Protein AF-0000000068954351 (afdb_homodimer)

InterPro domains:
  IPR000627 Intradiol ring-cleavage dioxygenase, C-terminal [PF00775] (108-274)
  IPR015889 Intradiol ring-cleavage dioxygenase, core [G3DSA:2.60.130.10] (5-279)
  IPR015889 Intradiol ring-cleavage dioxygenase, core [SSF49482] (16-277)
  IPR050770 Intradiol Ring-Cleavage Dioxygenase [PTHR33711] (19-277)

Nearest PDB structures (foldseek):
  2xsu-assembly1_A-2  TM=8.549E-01  e=2.441E-24  Acinetobacter radioresistens
  5umh-assembly1_A  TM=8.382E-01  e=7.250E-25  Burkholderia multivorans ATCC 17616
  5td3-assembly1_B  TM=8.380E-01  e=1.109E-24  Burkholderia vietnamiensis G4
  1s9a-assembly1_B  TM=8.759E-01  e=1.815E-22  Rhodococcus opacus
  3hkp-assembly1_A-2  TM=8.700E-01  e=5.751E-22  Rhodococcus opacus

Organism: Cupriavidus necator (strain ATCC 17699 / DSM 428 / KCTC 22496 / NCIMB 10442 / H16 / Stanier 337) (NCBI:txid381666)

Structure (mmCIF, N/CA/C/O backbone):
data_AF-0000000068954351-model_v1
#
loop_
_entity.id
_entity.type
_entity.pdbx_description
1 polymer 'Protocatechuate 3,4-dioxygenase'
#
loop_
_atom_site.group_PDB
_atom_site.id
_atom_site.type_symbol
_atom_site.label_atom_id
_atom_site.label_alt_id
_atom_site.label_comp_id
_atom_site.label_asym_id
_atom_site.label_entity_id
_atom_site.label_seq_id
_atom_site.pdbx_PDB_ins_code
_atom_site.Cartn_x
_atom_site.Cartn_y
_atom_site.Cartn_z
_atom_site.occupancy
_atom_site.B_iso_or_equiv
_atom_site.auth_seq_id
_atom_site.auth_comp_id
_atom_site.auth_asym_id
_atom_site.auth_atom_id
_atom_site.pdbx_PDB_model_num
ATOM 1 N N . MET A 1 1 ? 2.174 -5.664 19.922 1 33.12 1 MET A N 1
ATOM 2 C CA . MET A 1 1 ? 1.762 -5.09 21.203 1 33.12 1 MET A CA 1
ATOM 3 C C . MET A 1 1 ? 1.494 -3.596 21.078 1 33.12 1 MET A C 1
ATOM 5 O O . MET A 1 1 ? 2.305 -2.865 20.5 1 33.12 1 MET A O 1
ATOM 9 N N . ASN A 1 2 ? 0.217 -3.242 20.844 1 42.12 2 ASN A N 1
ATOM 10 C CA . ASN A 1 2 ? -0.211 -1.849 20.891 1 42.12 2 ASN A CA 1
ATOM 11 C C . ASN A 1 2 ? 0.504 -1.079 22 1 42.12 2 ASN A C 1
ATOM 13 O O . ASN A 1 2 ? 0.655 -1.583 23.109 1 42.12 2 ASN A O 1
ATOM 17 N N . ASN A 1 3 ? 1.455 -0.336 21.719 1 51.03 3 ASN A N 1
ATOM 18 C CA . ASN A 1 3 ? 2.037 0.553 22.719 1 51.03 3 ASN A CA 1
ATOM 19 C C . ASN A 1 3 ? 0.972 1.407 23.406 1 51.03 3 ASN A C 1
ATOM 21 O O . ASN A 1 3 ? 0.29 2.195 22.75 1 51.03 3 ASN A O 1
ATOM 25 N N . PRO A 1 4 ? 0.429 1.047 24.578 1 56.12 4 PRO A N 1
ATOM 26 C CA . PRO A 1 4 ? -0.583 1.798 25.328 1 56.12 4 PRO A CA 1
ATOM 27 C C . PRO A 1 4 ? -0.455 3.309 25.141 1 56.12 4 PRO A C 1
ATOM 29 O O . PRO A 1 4 ? -1.422 4.043 25.344 1 56.12 4 PRO A O 1
ATOM 32 N N . ASP A 1 5 ? 0.641 3.754 24.484 1 73.38 5 ASP A N 1
ATOM 33 C CA . ASP A 1 5 ? 0.922 5.184 24.438 1 73.38 5 ASP A CA 1
ATOM 34 C C . ASP A 1 5 ? 0.693 5.746 23.031 1 73.38 5 ASP A C 1
ATOM 36 O O . ASP A 1 5 ? 1.05 6.895 22.75 1 73.38 5 ASP A O 1
ATOM 40 N N . ASN A 1 6 ? -0.105 4.895 22.219 1 90.75 6 ASN A N 1
ATOM 41 C CA . ASN A 1 6 ? -0.34 5.43 20.891 1 90.75 6 ASN A CA 1
ATOM 42 C C . ASN A 1 6 ? -1.687 6.141 20.797 1 90.75 6 ASN A C 1
ATOM 44 O O . ASN A 1 6 ? -2.666 5.566 20.312 1 90.75 6 ASN A O 1
ATOM 48 N N . TYR A 1 7 ? -1.721 7.375 21.156 1 91.5 7 TYR A N 1
ATOM 49 C CA . TYR A 1 7 ? -2.916 8.211 21.219 1 91.5 7 TYR A CA 1
ATOM 50 C C . TYR A 1 7 ? -3.561 8.359 19.859 1 91.5 7 TYR A C 1
ATOM 52 O O . TYR A 1 7 ? -4.789 8.344 19.734 1 91.5 7 TYR A O 1
ATOM 60 N N . THR A 1 8 ? -2.791 8.422 18.875 1 95.38 8 THR A N 1
ATOM 61 C CA . THR A 1 8 ? -3.314 8.625 17.531 1 95.38 8 THR A CA 1
ATOM 62 C C . THR A 1 8 ? -4.07 7.395 17.047 1 95.38 8 THR A C 1
ATOM 64 O O . THR A 1 8 ? -5.102 7.512 16.375 1 95.38 8 THR A O 1
ATOM 67 N N . LEU A 1 9 ? -3.568 6.215 17.328 1 96.94 9 LEU A N 1
ATOM 68 C CA . LEU A 1 9 ? -4.27 4.988 16.969 1 96.94 9 LEU A CA 1
ATOM 69 C C . LEU A 1 9 ? -5.633 4.922 17.656 1 96.94 9 LEU A C 1
ATOM 71 O O . LEU A 1 9 ? -6.625 4.555 17.016 1 96.94 9 LEU A O 1
ATOM 75 N N . GLN A 1 10 ? -5.672 5.27 18.969 1 95.88 10 GLN A N 1
ATOM 76 C CA . GLN A 1 10 ? -6.945 5.281 19.672 1 95.88 10 GLN A CA 1
ATOM 77 C C . GLN A 1 10 ? -7.926 6.258 19.031 1 95.88 10 GLN A C 1
ATOM 79 O O . GLN A 1 10 ? -9.109 5.945 18.891 1 95.88 10 GLN A O 1
ATOM 84 N N . ARG A 1 11 ? -7.453 7.41 18.656 1 95.75 11 ARG A N 1
ATOM 85 C CA . ARG A 1 11 ? -8.312 8.383 17.984 1 95.75 11 ARG A CA 1
ATOM 86 C C . ARG A 1 11 ? -8.828 7.844 16.656 1 95.75 11 ARG A C 1
ATOM 88 O O . ARG A 1 11 ? -9.969 8.109 16.281 1 95.75 11 ARG A O 1
ATOM 95 N N . ALA A 1 12 ? -7.977 7.148 15.945 1 97.06 12 ALA A N 1
ATOM 96 C CA . ALA A 1 12 ? -8.391 6.559 14.68 1 97.06 12 ALA A CA 1
ATOM 97 C C . ALA A 1 12 ? -9.5 5.527 14.891 1 97.06 12 ALA A C 1
ATOM 99 O O . ALA A 1 12 ? -10.445 5.453 14.102 1 97.06 12 ALA A O 1
ATOM 100 N N . PHE A 1 13 ? -9.398 4.727 15.953 1 97.31 13 PHE A N 1
ATOM 101 C CA . PHE A 1 13 ? -10.461 3.783 16.297 1 97.31 13 PHE A CA 1
ATOM 102 C C . PHE A 1 13 ? -11.758 4.516 16.609 1 97.31 13 PHE A C 1
ATOM 104 O O . PHE A 1 13 ? -12.812 4.16 16.078 1 97.31 13 PHE A O 1
ATOM 111 N N . ASP A 1 14 ? -11.609 5.512 17.391 1 96.06 14 ASP A N 1
ATOM 112 C CA . ASP A 1 14 ? -12.781 6.227 17.891 1 96.06 14 ASP A CA 1
ATOM 113 C C . ASP A 1 14 ? -13.469 7.004 16.766 1 96.06 14 ASP A C 1
ATOM 115 O O . ASP A 1 14 ? -14.656 7.309 16.859 1 96.06 14 ASP A O 1
ATOM 119 N N . ALA A 1 15 ? -12.75 7.34 15.766 1 97 15 ALA A N 1
ATOM 120 C CA . ALA A 1 15 ? -13.281 8.133 14.664 1 97 15 ALA A CA 1
ATOM 121 C C . ALA A 1 15 ? -14.258 7.32 13.82 1 97 15 ALA A C 1
ATOM 123 O O . ALA A 1 15 ? -15.008 7.879 13.023 1 97 15 ALA A O 1
ATOM 124 N N . MET A 1 16 ? -14.188 6.023 13.844 1 97.5 16 MET A N 1
ATOM 125 C CA . MET A 1 16 ? -15.125 5.176 13.109 1 97.5 16 MET A CA 1
ATOM 126 C C . MET A 1 16 ? -16.438 5.027 13.875 1 97.5 16 MET A C 1
ATOM 128 O O . MET A 1 16 ? -16.484 4.355 14.906 1 97.5 16 MET A O 1
ATOM 132 N N . CYS A 1 17 ? -17.438 5.621 13.359 1 95.88 17 CYS A N 1
ATOM 133 C CA . CYS A 1 17 ? -18.734 5.641 14.008 1 95.88 17 CYS A CA 1
ATOM 134 C C . CYS A 1 17 ? -19.656 4.562 13.438 1 95.88 17 CYS A C 1
ATOM 136 O O . CYS A 1 17 ? -20.109 4.664 12.297 1 95.88 17 CYS A O 1
ATOM 138 N N . SER A 1 18 ? -20.031 3.645 14.219 1 92.5 18 SER A N 1
ATOM 139 C CA . SER A 1 18 ? -20.797 2.488 13.766 1 92.5 18 SER A CA 1
ATOM 140 C C . SER A 1 18 ? -22.219 2.883 13.375 1 92.5 18 SER A C 1
ATOM 142 O O . SER A 1 18 ? -22.859 2.213 12.555 1 92.5 18 SER A O 1
ATOM 144 N N . ASP A 1 19 ? -22.719 4.023 13.883 1 93.06 19 ASP A N 1
ATOM 145 C CA . ASP A 1 19 ? -24.109 4.422 13.641 1 93.06 19 ASP A CA 1
ATOM 146 C C . ASP A 1 19 ? -24.203 5.418 12.492 1 93.06 19 ASP A C 1
ATOM 148 O O . ASP A 1 19 ? -25.297 5.859 12.133 1 93.06 19 ASP A O 1
ATOM 152 N N . ALA A 1 20 ? -23.109 5.711 11.883 1 94.12 20 ALA A N 1
ATOM 153 C CA . ALA A 1 20 ? -23.125 6.641 10.758 1 94.12 20 ALA A CA 1
ATOM 154 C C . ALA A 1 20 ? -23.812 6.016 9.547 1 94.12 20 ALA A C 1
ATOM 156 O O . ALA A 1 20 ? -23.688 4.812 9.305 1 94.12 20 ALA A O 1
ATOM 157 N N . PRO A 1 21 ? -24.562 6.848 8.781 1 93.81 21 PRO A N 1
ATOM 158 C CA . PRO A 1 21 ? -25.172 6.305 7.562 1 93.81 21 PRO A CA 1
ATOM 159 C C . PRO A 1 21 ? -24.141 5.703 6.609 1 93.81 21 PRO A C 1
ATOM 161 O O . PRO A 1 21 ? -23.141 6.344 6.293 1 93.81 21 PRO A O 1
ATOM 164 N N . GLY A 1 22 ? -24.391 4.477 6.246 1 93.81 22 GLY A N 1
ATOM 165 C CA . GLY A 1 22 ? -23.516 3.822 5.281 1 93.81 22 GLY A CA 1
ATOM 166 C C . GLY A 1 22 ? -22.406 3.031 5.93 1 93.81 22 GLY A C 1
ATOM 167 O O . GLY A 1 22 ? -21.641 2.348 5.246 1 93.81 22 GLY A O 1
ATOM 168 N N . ALA A 1 23 ? -22.328 3.131 7.234 1 96.56 23 ALA A N 1
ATOM 169 C CA . ALA A 1 23 ? -21.266 2.426 7.953 1 96.56 23 ALA A CA 1
ATOM 170 C C . ALA A 1 23 ? -21.391 0.916 7.77 1 96.56 23 ALA A C 1
ATOM 172 O O . ALA A 1 23 ? -22.5 0.375 7.754 1 96.56 23 ALA A O 1
ATOM 173 N N . ASP A 1 24 ? -20.312 0.29 7.578 1 97.62 24 ASP A N 1
ATOM 174 C CA . ASP A 1 24 ? -20.188 -1.155 7.414 1 97.62 24 ASP A CA 1
ATOM 175 C C . ASP A 1 24 ? -19.391 -1.77 8.562 1 97.62 24 ASP A C 1
ATOM 177 O O . ASP A 1 24 ? -18.156 -1.734 8.562 1 97.62 24 ASP A O 1
ATOM 181 N N . PRO A 1 25 ? -20.078 -2.359 9.555 1 97.12 25 PRO A N 1
ATOM 182 C CA . PRO A 1 25 ? -19.406 -2.859 10.758 1 97.12 25 PRO A CA 1
ATOM 183 C C . PRO A 1 25 ? -18.344 -3.902 10.438 1 97.12 25 PRO A C 1
ATOM 185 O O . PRO A 1 25 ? -17.328 -3.998 11.156 1 97.12 25 PRO A O 1
ATOM 188 N N . VAL A 1 26 ? -18.578 -4.727 9.406 1 96.88 26 VAL A N 1
ATOM 189 C CA . VAL A 1 26 ? -17.594 -5.742 9.023 1 96.88 26 VAL A CA 1
ATOM 190 C C . VAL A 1 26 ? -16.312 -5.07 8.523 1 96.88 26 VAL A C 1
ATOM 192 O O . VAL A 1 26 ? -15.219 -5.438 8.938 1 96.88 26 VAL A O 1
ATOM 195 N N . LEU A 1 27 ? -16.484 -4.121 7.715 1 97.56 27 LEU A N 1
ATOM 196 C CA . LEU A 1 27 ? -15.328 -3.391 7.211 1 97.56 27 LEU A CA 1
ATOM 197 C C . LEU A 1 27 ? -14.625 -2.652 8.344 1 97.56 27 LEU A C 1
ATOM 199 O O . LEU A 1 27 ? -13.391 -2.594 8.375 1 97.56 27 LEU A O 1
ATOM 203 N N . GLN A 1 28 ? -15.367 -2.025 9.258 1 98.25 28 GLN A N 1
ATOM 204 C CA . GLN A 1 28 ? -14.773 -1.335 10.398 1 98.25 28 GLN A CA 1
ATOM 205 C C . GLN A 1 28 ? -13.891 -2.277 11.211 1 98.25 28 GLN A C 1
ATOM 207 O O . GLN A 1 28 ? -12.781 -1.911 11.609 1 98.25 28 GLN A O 1
ATOM 212 N N . ALA A 1 29 ? -14.414 -3.467 11.453 1 98 29 ALA A N 1
ATOM 213 C CA . ALA A 1 29 ? -13.648 -4.441 12.227 1 98 29 ALA A CA 1
ATOM 214 C C . ALA A 1 29 ? -12.359 -4.816 11.508 1 98 29 ALA A C 1
ATOM 216 O O . ALA A 1 29 ? -11.297 -4.906 12.133 1 98 29 ALA A O 1
ATOM 217 N N . GLN A 1 30 ? -12.406 -5.059 10.211 1 97.94 30 GLN A N 1
ATOM 218 C CA . GLN A 1 30 ? -11.227 -5.402 9.422 1 97.94 30 GLN A CA 1
ATOM 219 C C . GLN A 1 30 ? -10.234 -4.246 9.383 1 97.94 30 GLN A C 1
ATOM 221 O O . GLN A 1 30 ? -9.023 -4.457 9.492 1 97.94 30 GLN A O 1
ATOM 226 N N . PHE A 1 31 ? -10.797 -3.049 9.258 1 98.44 31 PHE A N 1
ATOM 227 C CA . PHE A 1 31 ? -9.93 -1.882 9.172 1 98.44 31 PHE A CA 1
ATOM 228 C C . PHE A 1 31 ? -9.234 -1.613 10.5 1 98.44 31 PHE A C 1
ATOM 230 O O . PHE A 1 31 ? -8.094 -1.152 10.531 1 98.44 31 PHE A O 1
ATOM 237 N N . ARG A 1 32 ? -9.852 -1.862 11.617 1 98.19 32 ARG A N 1
ATOM 238 C CA . ARG A 1 32 ? -9.211 -1.758 12.93 1 98.19 32 ARG A CA 1
ATOM 239 C C . ARG A 1 32 ? -7.977 -2.646 13.008 1 98.19 32 ARG A C 1
ATOM 241 O O . ARG A 1 32 ? -6.945 -2.238 13.555 1 98.19 32 ARG A O 1
ATOM 248 N N . VAL A 1 33 ? -8.086 -3.875 12.484 1 98.38 33 VAL A N 1
ATOM 249 C CA . VAL A 1 33 ? -6.949 -4.793 12.453 1 98.38 33 VAL A CA 1
ATOM 250 C C . VAL A 1 33 ? -5.828 -4.203 11.609 1 98.38 33 VAL A C 1
ATOM 252 O O . VAL A 1 33 ? -4.664 -4.207 12.016 1 98.38 33 VAL A O 1
ATOM 255 N N . ALA A 1 34 ? -6.172 -3.666 10.461 1 98.25 34 ALA A N 1
ATOM 256 C CA . ALA A 1 34 ? -5.176 -3.059 9.578 1 98.25 34 ALA A CA 1
ATOM 257 C C . ALA A 1 34 ? -4.473 -1.895 10.273 1 98.25 34 ALA A C 1
ATOM 259 O O . ALA A 1 34 ? -3.244 -1.792 10.234 1 98.25 34 ALA A O 1
ATOM 260 N N . LEU A 1 35 ? -5.281 -1.008 10.922 1 98.44 35 LEU A N 1
ATOM 261 C CA . LEU A 1 35 ? -4.707 0.127 11.633 1 98.44 35 LEU A CA 1
ATOM 262 C C . LEU A 1 35 ? -3.711 -0.342 12.695 1 98.44 35 LEU A C 1
ATOM 264 O O . LEU A 1 35 ? -2.613 0.208 12.805 1 98.44 35 LEU A O 1
ATOM 268 N N . LYS A 1 36 ? -4.094 -1.345 13.422 1 97.94 36 LYS A N 1
ATOM 269 C CA . LYS A 1 36 ? -3.221 -1.87 14.469 1 97.94 36 LYS A CA 1
ATOM 270 C C . LYS A 1 36 ? -1.878 -2.314 13.898 1 97.94 36 LYS A C 1
ATOM 272 O O . LYS A 1 36 ? -0.823 -1.97 14.43 1 97.94 36 LYS A O 1
ATOM 277 N N . HIS A 1 37 ? -1.857 -3.062 12.828 1 98.25 37 HIS A N 1
ATOM 278 C CA . HIS A 1 37 ? -0.628 -3.596 12.25 1 98.25 37 HIS A CA 1
ATOM 279 C C . HIS A 1 37 ? 0.197 -2.494 11.602 1 98.25 37 HIS A C 1
ATOM 281 O O . HIS A 1 37 ? 1.426 -2.488 11.703 1 98.25 37 HIS A O 1
ATOM 287 N N . PHE A 1 38 ? -0.414 -1.51 10.898 1 98.25 38 PHE A N 1
ATOM 288 C CA . PHE A 1 38 ? 0.337 -0.427 10.273 1 98.25 38 PHE A CA 1
ATOM 289 C C . PHE A 1 38 ? 0.996 0.454 11.328 1 98.25 38 PHE A C 1
ATOM 291 O O . PHE A 1 38 ? 2.146 0.865 11.172 1 98.25 38 PHE A O 1
ATOM 298 N N . HIS A 1 39 ? 0.251 0.804 12.406 1 98.31 39 HIS A N 1
ATOM 299 C CA . HIS A 1 39 ? 0.838 1.6 13.484 1 98.31 39 HIS A CA 1
ATOM 300 C C . HIS A 1 39 ? 1.961 0.839 14.18 1 98.31 39 HIS A C 1
ATOM 302 O O . HIS A 1 39 ? 2.998 1.419 14.508 1 98.31 39 HIS A O 1
ATOM 308 N N . ALA A 1 40 ? 1.786 -0.483 14.383 1 97.62 40 ALA A N 1
ATOM 309 C CA . ALA A 1 40 ? 2.836 -1.285 15.008 1 97.62 40 ALA A CA 1
ATOM 310 C C . ALA A 1 40 ? 4.086 -1.32 14.133 1 97.62 40 ALA A C 1
ATOM 312 O O . ALA A 1 40 ? 5.211 -1.247 14.641 1 97.62 40 ALA A O 1
ATOM 313 N N . MET A 1 41 ? 3.883 -1.517 12.836 1 97.62 41 MET A N 1
ATOM 314 C CA . MET A 1 41 ? 5.004 -1.505 11.906 1 97.62 41 MET A CA 1
ATOM 315 C C . MET A 1 41 ? 5.742 -0.17 11.953 1 97.62 41 MET A C 1
ATOM 317 O O . MET A 1 41 ? 6.973 -0.138 11.992 1 97.62 41 MET A O 1
ATOM 321 N N . LEU A 1 42 ? 4.938 0.904 11.938 1 97.31 42 LEU A N 1
ATOM 322 C CA . LEU A 1 42 ? 5.512 2.242 12.031 1 97.31 42 LEU A CA 1
ATOM 323 C C . LEU A 1 42 ? 6.316 2.4 13.312 1 97.31 42 LEU A C 1
ATOM 325 O O . LEU A 1 42 ? 7.434 2.918 13.297 1 97.31 42 LEU A O 1
ATOM 329 N N . ASP A 1 43 ? 5.82 1.978 14.469 1 96.81 43 ASP A N 1
ATOM 330 C CA . ASP A 1 43 ? 6.48 2.07 15.766 1 96.81 43 ASP A CA 1
ATOM 331 C C . ASP A 1 43 ? 7.793 1.286 15.766 1 96.81 43 ASP A C 1
ATOM 333 O O . ASP A 1 43 ? 8.797 1.752 16.312 1 96.81 43 ASP A O 1
ATOM 337 N N . GLU A 1 44 ? 7.75 0.081 15.164 1 97.44 44 GLU A N 1
ATOM 338 C CA . GLU A 1 44 ? 8.938 -0.768 15.18 1 97.44 44 GLU A CA 1
ATOM 339 C C . GLU A 1 44 ? 10.023 -0.216 14.258 1 97.44 44 GLU A C 1
ATOM 341 O O . GLU A 1 44 ? 11.211 -0.25 14.594 1 97.44 44 GLU A O 1
ATOM 346 N N . LEU A 1 45 ? 9.648 0.336 13.148 1 97.38 45 LEU A N 1
ATOM 347 C CA . LEU A 1 45 ? 10.609 0.846 12.164 1 97.38 45 LEU A CA 1
ATOM 348 C C . LEU A 1 45 ? 11.023 2.271 12.508 1 97.38 45 LEU A C 1
ATOM 350 O O . LEU A 1 45 ? 12.016 2.777 11.977 1 97.38 45 LEU A O 1
ATOM 354 N N . LYS A 1 46 ? 10.18 2.977 13.344 1 94.69 46 LYS A N 1
ATOM 355 C CA . LYS A 1 46 ? 10.391 4.379 13.688 1 94.69 46 LYS A CA 1
ATOM 356 C C . LYS A 1 46 ? 10.484 5.246 12.438 1 94.69 46 LYS A C 1
ATOM 358 O O . LYS A 1 46 ? 11.43 6.012 12.266 1 94.69 46 LYS A O 1
ATOM 363 N N . LEU A 1 47 ? 9.547 5.027 11.594 1 94.62 47 LEU A N 1
ATOM 364 C CA . LEU A 1 47 ? 9.523 5.777 10.344 1 94.62 47 LEU A CA 1
ATOM 365 C C . LEU A 1 47 ? 9.227 7.25 10.594 1 94.62 47 LEU A C 1
ATOM 367 O O . LEU A 1 47 ? 8.383 7.586 11.43 1 94.62 47 LEU A O 1
ATOM 371 N N . THR A 1 48 ? 9.922 8.086 9.945 1 93.38 48 THR A N 1
ATOM 372 C CA . THR A 1 48 ? 9.617 9.508 9.945 1 93.38 48 THR A CA 1
ATOM 373 C C . THR A 1 48 ? 8.5 9.82 8.953 1 93.38 48 THR A C 1
ATOM 375 O O . THR A 1 48 ? 8.156 8.984 8.117 1 93.38 48 THR A O 1
ATOM 378 N N . ASP A 1 49 ? 7.934 10.992 9.062 1 92.44 49 ASP A N 1
ATOM 379 C CA . ASP A 1 49 ? 6.91 11.422 8.109 1 92.44 49 ASP A CA 1
ATOM 380 C C . ASP A 1 49 ? 7.473 11.5 6.695 1 92.44 49 ASP A C 1
ATOM 382 O O . ASP A 1 49 ? 6.801 11.125 5.73 1 92.44 49 ASP A O 1
ATOM 386 N N . ARG A 1 50 ? 8.703 11.977 6.586 1 91.19 50 ARG A N 1
ATOM 387 C CA . ARG A 1 50 ? 9.344 12.055 5.277 1 91.19 50 ARG A CA 1
ATOM 388 C C . ARG A 1 50 ? 9.492 10.672 4.648 1 91.19 50 ARG A C 1
ATOM 390 O O . ARG A 1 50 ? 9.266 10.508 3.449 1 91.19 50 ARG A O 1
ATOM 397 N N . GLN A 1 51 ? 9.906 9.711 5.461 1 94.69 51 GLN A N 1
ATOM 398 C CA . GLN A 1 51 ? 10.023 8.336 4.977 1 94.69 51 GLN A CA 1
ATOM 399 C C . GLN A 1 51 ? 8.664 7.773 4.57 1 94.69 51 GLN A C 1
ATOM 401 O O . GLN A 1 51 ? 8.547 7.086 3.557 1 94.69 51 GLN A O 1
ATOM 406 N N . LEU A 1 52 ? 7.645 8.062 5.359 1 94.94 52 LEU A N 1
ATOM 407 C CA . LEU A 1 52 ? 6.293 7.621 5.031 1 94.94 52 LEU A CA 1
ATOM 408 C C . LEU A 1 52 ? 5.855 8.172 3.678 1 94.94 52 LEU A C 1
ATOM 410 O O . LEU A 1 52 ? 5.305 7.438 2.854 1 94.94 52 LEU A O 1
ATOM 414 N N . TYR A 1 53 ? 6.141 9.406 3.424 1 92.31 53 TYR A N 1
ATOM 415 C CA . TYR A 1 53 ? 5.742 10.039 2.17 1 92.31 53 TYR A CA 1
ATOM 416 C C . TYR A 1 53 ? 6.535 9.469 0.999 1 92.31 53 TYR A C 1
ATOM 418 O O . TYR A 1 53 ? 5.996 9.297 -0.097 1 92.31 53 TYR A O 1
ATOM 426 N N . ARG A 1 54 ? 7.805 9.219 1.223 1 94.75 54 ARG A N 1
ATOM 427 C CA . ARG A 1 54 ? 8.609 8.586 0.182 1 94.75 54 ARG A CA 1
ATOM 428 C C . ARG A 1 54 ? 8.07 7.203 -0.163 1 94.75 54 ARG A C 1
ATOM 430 O O . ARG A 1 54 ? 8.016 6.824 -1.335 1 94.75 54 ARG A O 1
ATOM 437 N N . ILE A 1 55 ? 7.684 6.453 0.828 1 96.94 55 ILE A N 1
ATOM 438 C CA . ILE A 1 55 ? 7.129 5.117 0.626 1 96.94 55 ILE A CA 1
ATOM 439 C C . ILE A 1 55 ? 5.809 5.219 -0.135 1 96.94 55 ILE A C 1
ATOM 441 O O . ILE A 1 55 ? 5.57 4.457 -1.075 1 96.94 55 ILE A O 1
ATOM 445 N N . ALA A 1 56 ? 4.977 6.188 0.286 1 95.44 56 ALA A N 1
ATOM 446 C CA . ALA A 1 56 ? 3.711 6.383 -0.414 1 95.44 56 ALA A CA 1
ATOM 447 C C . ALA A 1 56 ? 3.941 6.73 -1.882 1 95.44 56 ALA A C 1
ATOM 449 O O . ALA A 1 56 ? 3.273 6.188 -2.766 1 95.44 56 ALA A O 1
ATOM 450 N N . THR A 1 57 ? 4.871 7.629 -2.127 1 94.81 57 THR A N 1
ATOM 451 C CA . THR A 1 57 ? 5.215 8.008 -3.492 1 94.81 57 THR A CA 1
ATOM 452 C C . THR A 1 57 ? 5.727 6.801 -4.273 1 94.81 57 THR A C 1
ATOM 454 O O . THR A 1 57 ? 5.348 6.594 -5.43 1 94.81 57 THR A O 1
ATOM 457 N N . TRP A 1 58 ? 6.586 6.059 -3.66 1 97.81 58 TRP A N 1
ATOM 458 C CA . TRP A 1 58 ? 7.133 4.848 -4.266 1 97.81 5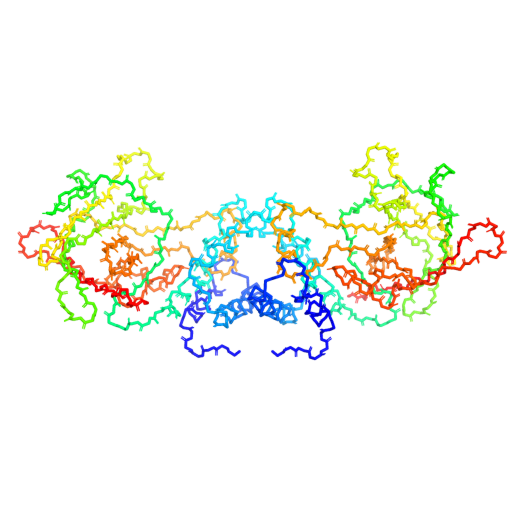8 TRP A CA 1
ATOM 459 C C . TRP A 1 58 ? 6.02 3.865 -4.617 1 97.81 58 TRP A C 1
ATOM 461 O O . TRP A 1 58 ? 6 3.309 -5.719 1 97.81 58 TRP A O 1
ATOM 471 N N . ILE A 1 59 ? 5.07 3.635 -3.734 1 98.12 59 ILE A N 1
ATOM 472 C CA . ILE A 1 59 ? 3.938 2.748 -3.988 1 98.12 59 ILE A CA 1
ATOM 473 C C . ILE A 1 59 ? 3.145 3.256 -5.191 1 98.12 59 ILE A C 1
ATOM 475 O O . ILE A 1 59 ? 2.668 2.463 -6.008 1 98.12 59 ILE A O 1
ATOM 479 N N . GLY A 1 60 ? 2.924 4.559 -5.238 1 97.12 60 GLY A N 1
ATOM 480 C CA . GLY A 1 60 ? 2.281 5.141 -6.406 1 97.12 60 GLY A CA 1
ATOM 481 C C . GLY A 1 60 ? 2.979 4.789 -7.707 1 97.12 60 GLY A C 1
ATOM 482 O O . GLY A 1 60 ? 2.324 4.469 -8.695 1 97.12 60 GLY A O 1
ATOM 483 N N . LYS A 1 61 ? 4.32 4.828 -7.715 1 97.5 61 LYS A N 1
ATOM 484 C CA . LYS A 1 61 ? 5.09 4.465 -8.906 1 97.5 61 LYS A CA 1
ATOM 485 C C . LYS A 1 61 ? 4.938 2.982 -9.227 1 97.5 61 LYS A C 1
ATOM 487 O O . LYS A 1 61 ? 4.805 2.605 -10.398 1 97.5 61 LYS A O 1
ATOM 492 N N . VAL A 1 62 ? 4.961 2.141 -8.219 1 97.88 62 VAL A N 1
ATOM 493 C CA . VAL A 1 62 ? 4.754 0.708 -8.406 1 97.88 62 VAL A CA 1
ATOM 494 C C . VAL A 1 62 ? 3.402 0.463 -9.07 1 97.88 62 VAL A C 1
ATOM 496 O O . VAL A 1 62 ? 3.291 -0.357 -9.984 1 97.88 62 VAL A O 1
ATOM 499 N N . ALA A 1 63 ? 2.383 1.172 -8.578 1 96.75 63 ALA A N 1
ATOM 500 C CA . ALA A 1 63 ? 1.043 1.047 -9.148 1 96.75 63 ALA A CA 1
ATOM 501 C C . ALA A 1 63 ? 1.023 1.485 -10.609 1 96.75 63 ALA A C 1
ATOM 503 O O . ALA A 1 63 ? 0.4 0.833 -11.453 1 96.75 63 ALA A O 1
ATOM 504 N N . GLN A 1 64 ? 1.686 2.576 -10.922 1 95.69 64 GLN A N 1
ATOM 505 C CA . GLN A 1 64 ? 1.75 3.086 -12.289 1 95.69 64 GLN A CA 1
ATOM 506 C C . GLN A 1 64 ? 2.426 2.084 -13.219 1 95.69 64 GLN A C 1
ATOM 508 O O . GLN A 1 64 ? 2.084 1.995 -14.398 1 95.69 64 GLN A O 1
ATOM 513 N N . GLN A 1 65 ? 3.312 1.356 -12.656 1 95.69 65 GLN A N 1
ATOM 514 C CA . GLN A 1 65 ? 4.055 0.367 -13.43 1 95.69 65 GLN A CA 1
ATOM 515 C C . GLN A 1 65 ? 3.33 -0.977 -13.445 1 95.69 65 GLN A C 1
ATOM 517 O O . GLN A 1 65 ? 3.859 -1.968 -13.953 1 95.69 65 GLN A O 1
ATOM 522 N N . ASP A 1 66 ? 2.154 -1.041 -12.812 1 92.56 66 ASP A N 1
ATOM 523 C CA . ASP A 1 66 ? 1.305 -2.225 -12.758 1 92.56 66 ASP A CA 1
ATOM 524 C C . ASP A 1 66 ? 2.029 -3.387 -12.078 1 92.56 66 ASP A C 1
ATOM 526 O O . ASP A 1 66 ? 2.002 -4.516 -12.578 1 92.56 66 ASP A O 1
ATOM 530 N N . GLU A 1 67 ? 2.719 -3.145 -10.938 1 95.38 67 GLU A N 1
ATOM 531 C CA . GLU A 1 67 ? 3.535 -4.184 -10.312 1 95.38 67 GLU A CA 1
ATOM 532 C C . GLU A 1 67 ? 3.082 -4.461 -8.883 1 95.38 67 GLU A C 1
ATOM 534 O O . GLU A 1 67 ? 3.791 -5.117 -8.117 1 95.38 67 GLU A O 1
ATOM 539 N N . LEU A 1 68 ? 1.919 -3.982 -8.516 1 95.69 68 LEU A N 1
ATOM 540 C CA . LEU A 1 68 ? 1.475 -4.172 -7.137 1 95.69 68 LEU A CA 1
ATOM 541 C C . LEU A 1 68 ? 1.226 -5.648 -6.844 1 95.69 68 LEU A C 1
ATOM 543 O O . LEU A 1 68 ? 1.621 -6.152 -5.793 1 95.69 68 LEU A O 1
ATOM 547 N N . ILE A 1 69 ? 0.583 -6.309 -7.734 1 93.94 69 ILE A N 1
ATOM 548 C CA . ILE A 1 69 ? 0.306 -7.727 -7.531 1 93.94 69 ILE A CA 1
ATOM 549 C C . ILE A 1 69 ? 1.616 -8.508 -7.5 1 93.94 69 ILE A C 1
ATOM 551 O O . ILE A 1 69 ? 1.804 -9.383 -6.648 1 93.94 69 ILE A O 1
ATOM 555 N N . MET A 1 70 ? 2.525 -8.203 -8.445 1 94.56 70 MET A N 1
ATOM 556 C CA . MET A 1 70 ? 3.84 -8.836 -8.461 1 94.56 70 MET A CA 1
ATOM 557 C C . MET A 1 70 ? 4.559 -8.625 -7.129 1 94.56 70 MET A C 1
ATOM 559 O O . MET A 1 70 ? 5.18 -9.555 -6.602 1 94.56 70 MET A O 1
ATOM 563 N N . LEU A 1 71 ? 4.465 -7.422 -6.605 1 96.62 71 LEU A N 1
ATOM 564 C CA . LEU A 1 71 ? 5.074 -7.133 -5.312 1 96.62 71 LEU A CA 1
ATOM 565 C C . LEU A 1 71 ? 4.469 -8.008 -4.219 1 96.62 71 LEU A C 1
ATOM 567 O O . LEU A 1 71 ? 5.195 -8.562 -3.391 1 96.62 71 LEU A O 1
ATOM 571 N N . CYS A 1 72 ? 3.146 -8.172 -4.191 1 96.06 72 CYS A N 1
ATOM 572 C CA . CYS A 1 72 ? 2.467 -9.031 -3.229 1 96.06 72 CYS A CA 1
ATOM 573 C C . CYS A 1 72 ? 2.969 -10.469 -3.33 1 96.06 72 CYS A C 1
ATOM 575 O O . CYS A 1 72 ? 3.24 -11.109 -2.312 1 96.06 72 CYS A O 1
ATOM 577 N N . ASP A 1 73 ? 3.096 -10.898 -4.543 1 96.19 73 ASP A N 1
ATOM 578 C CA . ASP A 1 73 ? 3.566 -12.258 -4.777 1 96.19 73 ASP A CA 1
ATOM 579 C C . ASP A 1 73 ? 4.984 -12.453 -4.246 1 96.19 73 ASP A C 1
ATOM 581 O O . ASP A 1 73 ? 5.277 -13.445 -3.576 1 96.19 73 ASP A O 1
ATOM 585 N N . MET A 1 74 ? 5.828 -11.508 -4.531 1 96.94 74 MET A N 1
ATOM 586 C CA . MET A 1 74 ? 7.238 -11.617 -4.16 1 96.94 74 MET A CA 1
ATOM 587 C C . MET A 1 74 ? 7.418 -11.445 -2.654 1 96.94 74 MET A C 1
ATOM 589 O O . MET A 1 74 ? 8.453 -11.828 -2.102 1 96.94 74 MET A O 1
ATOM 593 N N . MET A 1 75 ? 6.43 -10.836 -2.01 1 97.69 75 MET A N 1
ATOM 594 C CA . MET A 1 75 ? 6.453 -10.734 -0.553 1 97.69 75 MET A CA 1
ATOM 595 C C . MET A 1 75 ? 5.902 -12.008 0.088 1 97.69 75 MET A C 1
ATOM 597 O O . MET A 1 75 ? 5.879 -12.125 1.314 1 97.69 75 MET A O 1
ATOM 601 N N . GLY A 1 76 ? 5.426 -12.961 -0.744 1 97.19 76 GLY A N 1
ATOM 602 C CA . GLY A 1 76 ? 4.91 -14.234 -0.259 1 97.19 76 GLY A CA 1
ATOM 603 C C . GLY A 1 76 ? 3.494 -14.141 0.272 1 97.19 76 GLY A C 1
ATOM 604 O O . GLY A 1 76 ? 2.984 -15.094 0.867 1 97.19 76 GLY A O 1
ATOM 605 N N . LEU A 1 77 ? 2.836 -13.016 0.07 1 97.56 77 LEU A N 1
ATOM 606 C CA . LEU A 1 77 ? 1.515 -12.805 0.649 1 97.56 77 LEU A CA 1
ATOM 607 C C . LEU A 1 77 ? 0.464 -13.641 -0.067 1 97.56 77 LEU A C 1
ATOM 609 O O . LEU A 1 77 ? -0.416 -14.219 0.575 1 97.56 77 LEU A O 1
ATOM 613 N N . THR A 1 78 ? 0.552 -13.742 -1.385 1 96.38 78 THR A N 1
ATOM 614 C CA . THR A 1 78 ? -0.434 -14.5 -2.146 1 96.38 78 THR A CA 1
ATOM 615 C C . THR A 1 78 ? -0.388 -15.977 -1.769 1 96.38 78 THR A C 1
ATOM 617 O O . THR A 1 78 ? -1.421 -16.578 -1.474 1 96.38 78 THR A O 1
ATOM 620 N N . MET A 1 79 ? 0.794 -16.531 -1.708 1 96.38 79 MET A N 1
ATOM 621 C CA . MET A 1 79 ? 0.913 -17.953 -1.363 1 96.38 79 MET A CA 1
ATOM 622 C C . MET A 1 79 ? 0.471 -18.203 0.075 1 96.38 79 MET A C 1
ATOM 624 O O . MET A 1 79 ? -0.101 -19.25 0.38 1 96.38 79 MET A O 1
ATOM 628 N N . ARG A 1 80 ? 0.75 -17.281 0.951 1 96.5 80 ARG A N 1
ATOM 629 C CA . ARG A 1 80 ? 0.279 -17.406 2.326 1 96.5 80 ARG A CA 1
ATOM 630 C C . ARG A 1 80 ? -1.245 -17.406 2.385 1 96.5 80 ARG A C 1
ATOM 632 O O . ARG A 1 80 ? -1.846 -18.219 3.1 1 96.5 80 ARG A O 1
ATOM 639 N N . ALA A 1 81 ? -1.857 -16.484 1.663 1 96.06 81 ALA A N 1
ATOM 640 C CA . ALA A 1 81 ? -3.316 -16.422 1.614 1 96.06 81 ALA A CA 1
ATOM 641 C C . ALA A 1 81 ? -3.904 -17.734 1.13 1 96.06 81 ALA A C 1
ATOM 643 O O . ALA A 1 81 ? -4.887 -18.234 1.69 1 96.06 81 ALA A O 1
ATOM 644 N N . LEU A 1 82 ? -3.312 -18.297 0.101 1 94.69 82 LEU A N 1
ATOM 645 C CA . LEU A 1 82 ? -3.783 -19.562 -0.452 1 94.69 82 LEU A CA 1
ATOM 646 C C . LEU A 1 82 ? -3.613 -20.688 0.557 1 94.69 82 LEU A C 1
ATOM 648 O O . LEU A 1 82 ? -4.484 -21.547 0.678 1 94.69 82 LEU A O 1
ATOM 652 N N . ASP A 1 83 ? -2.531 -20.703 1.264 1 92.94 83 ASP A N 1
ATOM 653 C CA . ASP A 1 83 ? -2.287 -21.688 2.305 1 92.94 83 ASP A CA 1
ATOM 654 C C . ASP A 1 83 ? -3.342 -21.609 3.406 1 92.94 83 ASP A C 1
ATOM 656 O O . ASP A 1 83 ? -3.865 -22.625 3.857 1 92.94 83 ASP A O 1
ATOM 660 N N . LEU A 1 84 ? -3.695 -20.391 3.801 1 92.56 84 LEU A N 1
ATOM 661 C CA . LEU A 1 84 ? -4.68 -20.172 4.855 1 92.56 84 LEU A CA 1
ATOM 662 C C . LEU A 1 84 ? -6.066 -20.609 4.406 1 92.56 84 LEU A C 1
ATOM 664 O O . LEU A 1 84 ? -6.883 -21.031 5.227 1 92.56 84 LEU A O 1
ATOM 668 N N . ALA A 1 85 ? -6.312 -20.562 3.145 1 91.19 85 ALA A N 1
ATOM 669 C CA . ALA A 1 85 ? -7.641 -20.859 2.613 1 91.19 85 ALA A CA 1
ATOM 670 C C . ALA A 1 85 ? -7.82 -22.359 2.404 1 91.19 85 ALA A C 1
ATOM 672 O O . ALA A 1 85 ? -8.922 -22.828 2.105 1 91.19 85 ALA A O 1
ATOM 673 N N . ARG A 1 86 ? -6.77 -23.094 2.576 1 89.44 86 ARG A N 1
ATOM 674 C CA . ARG A 1 86 ? -6.859 -24.531 2.371 1 89.44 86 ARG A CA 1
ATOM 675 C C . ARG A 1 86 ? -7.734 -25.188 3.438 1 89.44 86 ARG A C 1
ATOM 677 O O . ARG A 1 86 ? -7.543 -24.953 4.633 1 89.44 86 ARG A O 1
ATOM 684 N N . THR A 1 87 ? -8.766 -25.922 3.062 1 86.5 87 THR A N 1
ATOM 685 C CA . THR A 1 87 ? -9.695 -26.531 4.008 1 86.5 87 THR A CA 1
ATOM 686 C C . THR A 1 87 ? -9.688 -28.047 3.873 1 86.5 87 THR A C 1
ATOM 688 O O . THR A 1 87 ? -10.219 -28.75 4.73 1 86.5 87 THR A O 1
ATOM 691 N N . ASP A 1 88 ? -9.172 -28.562 2.775 1 86.56 88 ASP A N 1
ATOM 692 C CA . ASP A 1 88 ? -9.148 -29.984 2.498 1 86.56 88 ASP A CA 1
ATOM 693 C C . ASP A 1 88 ? -7.742 -30.453 2.107 1 86.56 88 ASP A C 1
ATOM 695 O O . ASP A 1 88 ? -7.242 -30.094 1.038 1 86.56 88 ASP A O 1
ATOM 699 N N . ASP A 1 89 ? -7.207 -31.344 2.855 1 86.81 89 ASP A N 1
ATOM 700 C CA . ASP A 1 89 ? -5.836 -31.797 2.639 1 86.81 89 ASP A CA 1
ATOM 701 C C . ASP A 1 89 ? -5.754 -32.75 1.467 1 86.81 89 ASP A C 1
ATOM 703 O O . ASP A 1 89 ? -4.668 -33.031 0.939 1 86.81 89 ASP A O 1
ATOM 707 N N . HIS A 1 90 ? -6.934 -33.25 1.053 1 90.56 90 HIS A N 1
ATOM 708 C CA . HIS A 1 90 ? -6.926 -34.219 -0.025 1 90.56 90 HIS A CA 1
ATOM 709 C C . HIS A 1 90 ? -7.062 -33.562 -1.386 1 90.56 90 HIS A C 1
ATOM 711 O O . HIS A 1 90 ? -6.711 -34.156 -2.412 1 90.56 90 HIS A O 1
ATOM 717 N N . ALA A 1 91 ? -7.645 -32.406 -1.386 1 95.44 91 ALA A N 1
ATOM 718 C CA . ALA A 1 91 ? -7.84 -31.688 -2.641 1 95.44 91 ALA A CA 1
ATOM 719 C C . ALA A 1 91 ? -6.52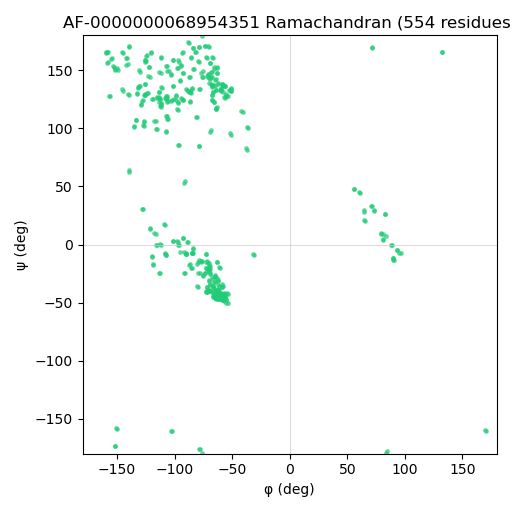7 -31.078 -3.133 1 95.44 91 ALA A C 1
ATOM 721 O O . ALA A 1 91 ? -5.68 -30.688 -2.33 1 95.44 91 ALA A O 1
ATOM 722 N N . THR A 1 92 ? -6.348 -31.078 -4.426 1 96.5 92 THR A N 1
ATOM 723 C CA . THR A 1 92 ? -5.207 -30.375 -5 1 96.5 92 THR A CA 1
ATOM 724 C C . THR A 1 92 ? -5.191 -28.906 -4.559 1 96.5 92 THR A C 1
ATOM 726 O O . THR A 1 92 ? -6.195 -28.203 -4.688 1 96.5 92 THR A O 1
ATOM 729 N N . PRO A 1 93 ? -4.062 -28.484 -4.035 1 94.94 93 PRO A N 1
ATOM 730 C CA . PRO A 1 93 ? -4.008 -27.109 -3.553 1 94.94 93 PRO A CA 1
ATOM 731 C C . PRO A 1 93 ? -4.086 -26.078 -4.684 1 94.94 93 PRO A C 1
ATOM 733 O O . PRO A 1 93 ? -3.531 -26.312 -5.762 1 94.94 93 PRO A O 1
ATOM 736 N N . GLN A 1 94 ? -4.762 -24.984 -4.379 1 94.88 94 GLN A N 1
ATOM 737 C CA . GLN A 1 94 ? -4.719 -23.812 -5.246 1 94.88 94 GLN A CA 1
ATOM 738 C C . GLN A 1 94 ? -3.309 -23.234 -5.332 1 94.88 94 GLN A C 1
ATOM 740 O O . GLN A 1 94 ? -2.49 -23.453 -4.438 1 94.88 94 GLN A O 1
ATOM 745 N N . ASN A 1 95 ? -2.992 -22.625 -6.363 1 95.44 95 ASN A N 1
ATOM 746 C CA . ASN A 1 95 ? -1.743 -21.891 -6.57 1 95.44 95 ASN A CA 1
ATOM 747 C C . ASN A 1 95 ? -1.975 -20.578 -7.312 1 95.44 95 ASN A C 1
ATOM 749 O O . ASN A 1 95 ? -3.102 -20.281 -7.703 1 95.44 95 ASN A O 1
ATOM 753 N N . VAL A 1 96 ? -0.986 -19.766 -7.379 1 92.44 96 VAL A N 1
ATOM 754 C CA . VAL A 1 96 ? -1.099 -18.438 -7.961 1 92.44 96 VAL A CA 1
ATOM 755 C C . VAL A 1 96 ? -1.539 -18.547 -9.422 1 92.44 96 VAL A C 1
ATOM 757 O O . VAL A 1 96 ? -1.096 -19.438 -10.141 1 92.44 96 VAL A O 1
ATOM 760 N N . THR A 1 97 ? -2.537 -17.703 -9.844 1 81.75 97 THR A N 1
ATOM 761 C CA . THR A 1 97 ? -3.068 -17.703 -11.203 1 81.75 97 THR A CA 1
ATOM 762 C C . THR A 1 97 ? -2.006 -17.25 -12.195 1 81.75 97 THR A C 1
ATOM 764 O O . THR A 1 97 ? -1.885 -17.812 -13.281 1 81.75 97 THR A O 1
ATOM 767 N N . GLY A 1 98 ? -1.237 -16.328 -11.789 1 72.25 98 GLY A N 1
ATOM 768 C CA . GLY A 1 98 ? -0.2 -15.82 -12.672 1 72.25 98 GLY A CA 1
ATOM 769 C C . GLY A 1 98 ? -0.694 -14.75 -13.625 1 72.25 98 GLY A C 1
ATOM 770 O O . GLY A 1 98 ? -1.831 -14.289 -13.516 1 72.25 98 GLY A O 1
ATOM 771 N N . PRO A 1 99 ? 0.028 -14.211 -14.5 1 65.06 99 PRO A N 1
ATOM 772 C CA . PRO A 1 99 ? -0.138 -12.969 -15.25 1 65.06 99 PRO A CA 1
ATOM 773 C C . PRO A 1 99 ? -1.11 -13.109 -16.422 1 65.06 99 PRO A C 1
ATOM 775 O O . PRO A 1 99 ? -1.715 -12.125 -16.844 1 65.06 99 PRO A O 1
ATOM 778 N N . PHE A 1 100 ? -1.271 -14.367 -16.922 1 72.31 100 PHE A N 1
ATOM 779 C CA . PHE A 1 100 ? -1.9 -14.273 -18.234 1 72.31 100 PHE A CA 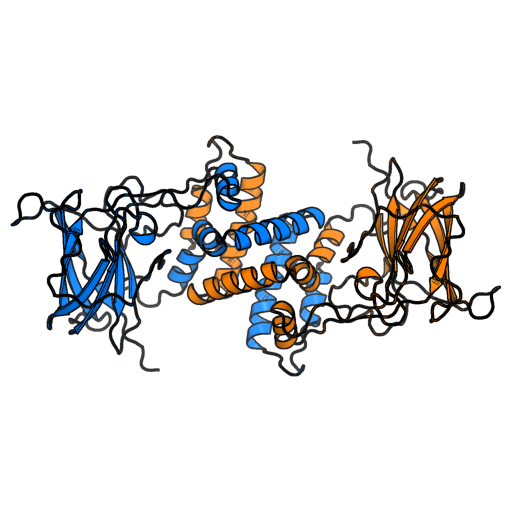1
ATOM 780 C C . PHE A 1 100 ? -2.947 -15.375 -18.406 1 72.31 100 PHE A C 1
ATOM 782 O O . PHE A 1 100 ? -2.891 -16.141 -19.375 1 72.31 100 PHE A O 1
ATOM 789 N N . PRO A 1 101 ? -3.914 -15.234 -17.578 1 75.44 101 PRO A N 1
ATOM 790 C CA . PRO A 1 101 ? -4.977 -16.203 -17.859 1 75.44 101 PRO A CA 1
ATOM 791 C C . PRO A 1 101 ? -5.852 -15.781 -19.031 1 75.44 101 PRO A C 1
ATOM 793 O O . PRO A 1 101 ? -6.066 -14.586 -19.25 1 75.44 101 PRO A O 1
ATOM 796 N N . LYS A 1 102 ? -6.137 -16.688 -19.938 1 78.44 102 LYS A N 1
ATOM 797 C CA . LYS A 1 102 ? -7.047 -16.484 -21.062 1 78.44 102 LYS A CA 1
ATOM 798 C C . LYS A 1 102 ? -8.109 -17.578 -21.125 1 78.44 102 LYS A C 1
ATOM 800 O O . LYS A 1 102 ? -7.852 -18.688 -21.594 1 78.44 102 LYS A O 1
ATOM 805 N N . ASP A 1 103 ? -9.289 -17.203 -20.672 1 77.69 103 ASP A N 1
ATOM 806 C CA . ASP A 1 103 ? -10.336 -18.219 -20.562 1 77.69 103 ASP A CA 1
ATOM 807 C C . ASP A 1 103 ? -11.102 -18.344 -21.875 1 77.69 103 ASP A C 1
ATOM 809 O O . ASP A 1 103 ? -11.719 -19.375 -22.141 1 77.69 103 ASP A O 1
ATOM 813 N N . GLU A 1 104 ? -10.961 -17.391 -22.625 1 83.62 104 GLU A N 1
ATOM 814 C CA . GLU A 1 104 ? -11.742 -17.375 -23.859 1 83.62 104 GLU A CA 1
ATOM 815 C C . GLU A 1 104 ? -10.977 -18.031 -25 1 83.62 104 GLU A C 1
ATOM 817 O O . GLU A 1 104 ? -10.734 -17.406 -26.031 1 83.62 104 GLU A O 1
ATOM 822 N N . ILE A 1 105 ? -10.539 -19.203 -24.844 1 87.69 105 ILE A N 1
ATOM 823 C CA . ILE A 1 105 ? -9.898 -19.984 -25.891 1 87.69 105 ILE A CA 1
ATOM 824 C C . ILE A 1 105 ? -10.852 -21.078 -26.359 1 87.69 105 ILE A C 1
ATOM 826 O O . ILE A 1 105 ? -11.703 -21.547 -25.609 1 87.69 105 ILE A O 1
ATOM 830 N N . ALA A 1 106 ? -10.758 -21.453 -27.609 1 90.75 106 ALA A N 1
ATOM 831 C CA . ALA A 1 106 ? -11.633 -22.469 -28.203 1 90.75 106 ALA A CA 1
ATOM 832 C C . ALA A 1 106 ? -11.398 -23.828 -27.562 1 90.75 106 ALA A C 1
ATOM 834 O O . ALA A 1 106 ? -10.25 -24.203 -27.297 1 90.75 106 ALA A O 1
ATOM 835 N N . GLU A 1 107 ? -12.484 -24.5 -27.281 1 93.94 107 GLU A N 1
ATOM 836 C CA . GLU A 1 107 ? -12.367 -25.859 -26.75 1 93.94 107 GLU A CA 1
ATOM 837 C C . GLU A 1 107 ? -11.812 -26.812 -27.797 1 93.94 107 GLU A C 1
ATOM 839 O O . GLU A 1 107 ? -12.297 -26.844 -28.938 1 93.94 107 GLU A O 1
ATOM 844 N N . GLY A 1 108 ? -10.844 -27.5 -27.422 1 94.5 108 GLY A N 1
ATOM 845 C CA . GLY A 1 108 ? -10.25 -28.484 -28.312 1 94.5 108 GLY A CA 1
ATOM 846 C C . GLY A 1 108 ? -10.656 -29.906 -27.984 1 94.5 108 GLY A C 1
ATOM 847 O O . GLY A 1 108 ? -11.711 -30.141 -27.391 1 94.5 108 GLY A O 1
ATOM 848 N N . SER A 1 109 ? -9.828 -30.797 -28.5 1 96.19 109 SER A N 1
ATOM 849 C CA . SER A 1 109 ? -10.078 -32.219 -28.297 1 96.19 109 SER A CA 1
ATOM 850 C C . SER A 1 109 ? -9.344 -32.75 -27.062 1 96.19 109 SER A C 1
ATOM 852 O O . SER A 1 109 ? -8.539 -32.031 -26.469 1 96.19 109 SER A O 1
ATOM 854 N N . ASN A 1 110 ? -9.672 -33.844 -26.625 1 97.88 110 ASN A N 1
ATOM 855 C CA . ASN A 1 110 ? -8.938 -34.719 -25.703 1 97.88 110 ASN A CA 1
ATOM 856 C C . ASN A 1 110 ? -8.578 -36.062 -26.359 1 97.88 110 ASN A C 1
ATOM 858 O O . ASN A 1 110 ? -9.453 -36.875 -26.578 1 97.88 110 ASN A O 1
ATOM 862 N N . PRO A 1 111 ? -7.355 -36.25 -26.688 1 97.62 111 PRO A N 1
ATOM 863 C CA . PRO A 1 111 ? -6.137 -35.562 -26.266 1 97.62 111 PRO A CA 1
ATOM 864 C C . PRO A 1 111 ? -6.02 -34.156 -26.859 1 97.62 111 PRO A C 1
ATOM 866 O O . PRO A 1 111 ? -6.418 -33.938 -28.016 1 97.62 111 PRO A O 1
ATOM 869 N N . CYS A 1 112 ? -5.445 -33.219 -26.078 1 97.62 112 CYS A N 1
ATOM 870 C CA . CYS A 1 112 ? -5.238 -31.828 -26.453 1 97.62 112 CYS A CA 1
ATOM 871 C C . CYS A 1 112 ? -3.793 -31.578 -26.859 1 97.62 112 CYS A C 1
ATOM 873 O O . CYS A 1 112 ? -2.869 -31.875 -26.094 1 97.62 112 CYS A O 1
ATOM 875 N N . HIS A 1 113 ? -3.543 -31.062 -28.031 1 97.56 113 HIS A N 1
ATOM 876 C CA . HIS A 1 113 ? -2.213 -30.719 -28.516 1 97.56 113 HIS A CA 1
ATOM 877 C C . HIS A 1 113 ? -1.997 -29.203 -28.531 1 97.56 113 HIS A C 1
ATOM 879 O O . HIS A 1 113 ? -2.539 -28.516 -29.391 1 97.56 113 HIS A O 1
ATOM 885 N N . ILE A 1 114 ? -1.154 -28.766 -27.656 1 97.38 114 ILE A N 1
ATOM 886 C CA . ILE A 1 114 ? -1.035 -27.312 -27.562 1 97.38 114 ILE A CA 1
ATOM 887 C C . ILE A 1 114 ? 0.30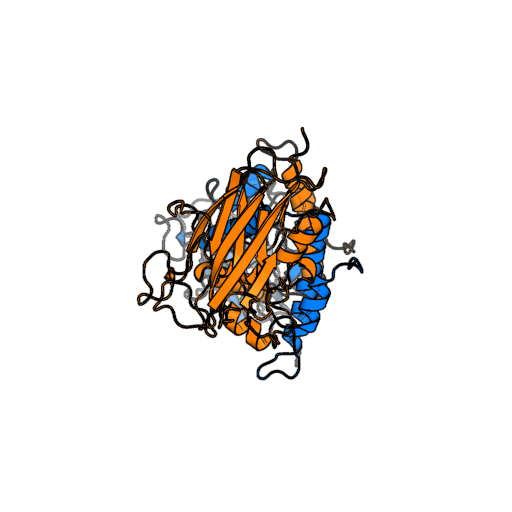8 -26.859 -28.141 1 97.38 114 ILE A C 1
ATOM 889 O O . ILE A 1 114 ? 0.562 -25.672 -28.281 1 97.38 114 ILE A O 1
ATOM 893 N N . ALA A 1 115 ? 1.175 -27.797 -28.453 1 97.12 115 ALA A N 1
ATOM 894 C CA . ALA A 1 115 ? 2.408 -27.531 -29.188 1 97.12 115 ALA A CA 1
ATOM 895 C C . ALA A 1 115 ? 2.322 -28.047 -30.625 1 97.12 115 ALA A C 1
ATOM 897 O O . ALA A 1 115 ? 2.018 -29.219 -30.844 1 97.12 115 ALA A O 1
ATOM 898 N N . THR A 1 116 ? 2.617 -27.188 -31.531 1 94.19 116 THR A N 1
ATOM 899 C CA . THR A 1 116 ? 2.697 -27.641 -32.906 1 94.19 116 THR A CA 1
ATOM 900 C C . THR A 1 116 ? 3.965 -28.469 -33.125 1 94.19 116 THR A C 1
ATOM 902 O O . THR A 1 116 ? 4.852 -28.5 -32.281 1 94.19 116 THR A O 1
ATOM 905 N N . ASP A 1 117 ? 3.986 -29.047 -34.281 1 93.12 117 ASP A N 1
ATOM 906 C CA . ASP A 1 117 ? 5.145 -29.859 -34.625 1 93.12 117 ASP A CA 1
ATOM 907 C C . ASP A 1 117 ? 6.414 -29.016 -34.688 1 93.12 117 ASP A C 1
ATOM 909 O O . ASP A 1 117 ? 7.512 -29.516 -34.438 1 93.12 117 ASP A O 1
ATOM 913 N N . ASP A 1 118 ? 6.297 -27.781 -35 1 94.19 118 ASP A N 1
ATOM 914 C CA . ASP A 1 118 ? 7.453 -26.922 -35.188 1 94.19 118 ASP A CA 1
ATOM 915 C C . ASP A 1 118 ? 7.855 -26.203 -33.906 1 94.19 118 ASP A C 1
ATOM 917 O O . ASP A 1 118 ? 8.859 -25.5 -33.875 1 94.19 118 ASP A O 1
ATOM 921 N N . GLU A 1 119 ? 7.047 -26.344 -32.875 1 96.56 119 GLU A N 1
ATOM 922 C CA . GLU A 1 119 ? 7.387 -25.734 -31.609 1 96.56 119 GLU A CA 1
ATOM 923 C C . GLU A 1 119 ? 8.664 -26.328 -31.031 1 96.56 119 GLU A C 1
ATOM 925 O O . GLU A 1 119 ? 8.734 -27.531 -30.766 1 96.56 119 GLU A O 1
ATOM 930 N N . PRO A 1 120 ? 9.68 -25.531 -30.891 1 96.12 120 PRO A N 1
ATOM 931 C CA . PRO A 1 120 ? 10.914 -26.078 -30.328 1 96.12 120 PRO A CA 1
ATOM 932 C C . PRO A 1 120 ? 10.781 -26.453 -28.859 1 96.12 120 PRO A C 1
ATOM 934 O O . PRO A 1 120 ? 10.016 -25.812 -28.125 1 96.12 120 PRO A O 1
ATOM 937 N N . GLY A 1 121 ? 11.562 -27.516 -28.453 1 97.81 121 GLY A N 1
ATOM 938 C CA . GLY A 1 121 ? 11.609 -27.891 -27.047 1 97.81 121 GLY A CA 1
ATOM 939 C C . GLY A 1 121 ? 11.438 -29.375 -26.812 1 97.81 121 GLY A C 1
ATOM 940 O O . GLY A 1 121 ? 11.039 -30.109 -27.734 1 97.81 121 GLY A O 1
ATOM 941 N N . GLN A 1 122 ? 11.75 -29.812 -25.641 1 98.12 122 GLN A N 1
ATOM 942 C CA . GLN A 1 122 ? 11.547 -31.188 -25.219 1 98.12 122 GLN A CA 1
ATOM 943 C C . GLN A 1 122 ? 10.07 -31.547 -25.203 1 98.12 122 GLN A C 1
ATOM 945 O O . GLN A 1 122 ? 9.289 -30.969 -24.438 1 98.12 122 GLN A O 1
ATOM 950 N N . ARG A 1 123 ? 9.68 -32.531 -26.031 1 98.56 123 ARG A N 1
ATOM 951 C CA . ARG A 1 123 ? 8.289 -32.969 -26.125 1 98.56 123 ARG A CA 1
ATOM 952 C C . ARG A 1 123 ? 7.828 -33.562 -24.797 1 98.56 123 ARG A C 1
ATOM 954 O O . ARG A 1 123 ? 8.586 -34.281 -24.141 1 98.56 123 ARG A O 1
ATOM 961 N N . LEU A 1 124 ? 6.547 -33.281 -24.438 1 98.75 124 LEU A N 1
ATOM 962 C CA . LEU A 1 124 ? 6.023 -33.688 -23.125 1 98.75 124 LEU A CA 1
ATOM 963 C C . LEU A 1 124 ? 4.551 -34.062 -23.234 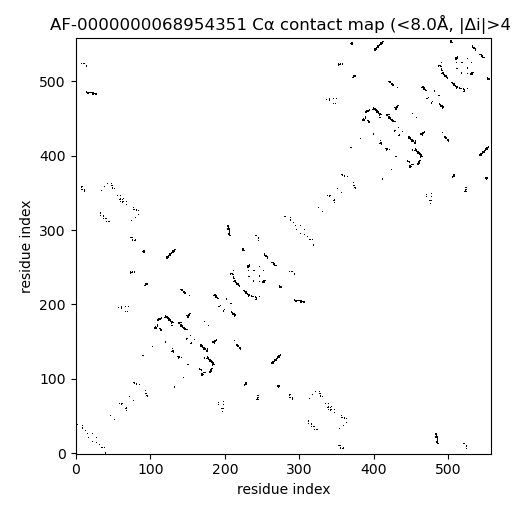1 98.75 124 LEU A C 1
ATOM 965 O O . LEU A 1 124 ? 3.771 -33.375 -23.891 1 98.75 124 LEU A O 1
ATOM 969 N N . GLU A 1 125 ? 4.223 -35.125 -22.672 1 98.81 125 GLU A N 1
ATOM 970 C CA . GLU A 1 125 ? 2.828 -35.5 -22.438 1 98.81 125 GLU A CA 1
ATOM 971 C C . GLU A 1 125 ? 2.477 -35.375 -20.953 1 98.81 125 GLU A C 1
ATOM 973 O O . GLU A 1 125 ? 3.193 -35.875 -20.094 1 98.81 125 GLU A O 1
ATOM 978 N N . VAL A 1 126 ? 1.474 -34.656 -20.625 1 98.81 126 VAL A N 1
ATOM 979 C CA . VAL A 1 126 ? 0.879 -34.594 -19.281 1 98.81 126 VAL A CA 1
ATOM 980 C C . VAL A 1 126 ? -0.462 -35.344 -19.297 1 98.81 126 VAL A C 1
ATOM 982 O O . VAL A 1 126 ? -1.356 -35 -20.078 1 98.81 126 VAL A O 1
ATOM 985 N N . ARG A 1 127 ? -0.624 -36.281 -18.5 1 98.44 127 ARG A N 1
ATOM 986 C CA . ARG A 1 127 ? -1.9 -36.969 -18.453 1 98.44 127 ARG A CA 1
ATOM 987 C C . ARG A 1 127 ? -2.279 -37.344 -17.016 1 98.44 127 ARG A C 1
ATOM 989 O O . ARG A 1 127 ? -1.444 -37.25 -16.125 1 98.44 127 ARG A O 1
ATOM 996 N N . GLY A 1 128 ? -3.527 -37.594 -16.812 1 98.31 128 GLY A N 1
ATOM 997 C CA . GLY A 1 128 ? -4.055 -38 -15.508 1 98.31 128 GLY A CA 1
ATOM 998 C C . GLY A 1 128 ? -5.57 -38 -15.453 1 98.31 128 GLY A C 1
ATOM 999 O O . GLY A 1 128 ? -6.227 -38.219 -16.484 1 98.31 128 GLY A O 1
ATOM 1000 N N . ARG A 1 129 ? -6.086 -37.938 -14.25 1 98.62 129 ARG A N 1
ATOM 1001 C CA . ARG A 1 129 ? -7.527 -37.906 -14.031 1 98.62 129 ARG A CA 1
ATOM 1002 C C . ARG A 1 129 ? -7.934 -36.781 -13.086 1 98.62 129 ARG A C 1
ATOM 1004 O O . ARG A 1 129 ? -7.156 -36.406 -12.219 1 98.62 129 ARG A O 1
ATOM 1011 N N . VAL A 1 130 ? -9.117 -36.312 -13.305 1 98.75 130 VAL A N 1
ATOM 1012 C CA . VAL A 1 130 ? -9.758 -35.406 -12.352 1 98.75 130 VAL A CA 1
ATOM 1013 C C . VAL A 1 130 ? -10.641 -36.219 -11.398 1 98.75 130 VAL A C 1
ATOM 1015 O O . VAL A 1 130 ? -11.508 -36.969 -11.844 1 98.75 130 VAL A O 1
ATOM 1018 N N . LEU A 1 131 ? -10.398 -36.031 -10.125 1 98.5 131 LEU A N 1
ATOM 1019 C CA . LEU A 1 131 ? -11.055 -36.844 -9.109 1 98.5 131 LEU A CA 1
ATOM 1020 C C . LEU A 1 131 ? -11.766 -35.969 -8.086 1 98.5 131 LEU A C 1
ATOM 1022 O O . LEU A 1 131 ? -11.445 -34.812 -7.941 1 98.5 131 LEU A O 1
ATOM 1026 N N . ASP A 1 132 ? -12.719 -36.562 -7.465 1 97.81 132 ASP A N 1
ATOM 1027 C CA . ASP A 1 132 ? -13.469 -35.938 -6.379 1 97.81 132 ASP A CA 1
ATOM 1028 C C . ASP A 1 132 ? -12.758 -36.125 -5.043 1 97.81 132 ASP A C 1
ATOM 1030 O O . ASP A 1 132 ? -12.43 -37.25 -4.652 1 97.81 132 ASP A O 1
ATOM 1034 N N . ALA A 1 133 ? -12.609 -35.062 -4.336 1 96.62 133 ALA A N 1
ATOM 1035 C CA . ALA A 1 133 ? -11.852 -35.125 -3.088 1 96.62 133 ALA A CA 1
ATOM 1036 C C . ALA A 1 133 ? -12.602 -35.906 -2.023 1 96.62 133 ALA A C 1
ATOM 1038 O O . ALA A 1 133 ? -11.977 -36.562 -1.182 1 96.62 133 ALA A O 1
ATOM 1039 N N . ALA A 1 134 ? -13.883 -35.875 -2.047 1 95.31 134 ALA A N 1
ATOM 1040 C CA . ALA A 1 134 ? -14.695 -36.531 -1.017 1 95.31 134 ALA A CA 1
ATOM 1041 C C . ALA A 1 134 ? -14.805 -38.031 -1.273 1 95.31 134 ALA A C 1
ATOM 1043 O O . ALA A 1 134 ? -14.805 -38.844 -0.334 1 95.31 134 ALA A O 1
ATOM 1044 N N . THR A 1 135 ? -14.883 -38.469 -2.516 1 96.31 135 THR A N 1
ATOM 1045 C CA . THR A 1 135 ? -15.227 -39.844 -2.818 1 96.31 135 THR A CA 1
ATOM 1046 C C . THR A 1 135 ? -14.047 -40.562 -3.457 1 96.31 135 THR A C 1
ATOM 1048 O O . THR A 1 135 ? -14.016 -41.781 -3.49 1 96.31 135 THR A O 1
ATOM 1051 N N . GLY A 1 136 ? -13.195 -39.781 -4.066 1 96.62 136 GLY A N 1
ATOM 1052 C CA . GLY A 1 136 ? -12.094 -40.375 -4.805 1 96.62 136 GLY A CA 1
ATOM 1053 C C . GLY A 1 136 ? -12.492 -40.844 -6.195 1 96.62 136 GLY A C 1
ATOM 1054 O O . GLY A 1 136 ? -11.664 -41.406 -6.93 1 96.62 136 GLY A O 1
ATOM 1055 N N . LYS A 1 137 ? -13.688 -40.594 -6.566 1 97.81 137 LYS A N 1
ATOM 1056 C CA . LYS A 1 137 ? -14.195 -41.031 -7.871 1 97.81 137 LYS A CA 1
ATOM 1057 C C . LYS A 1 137 ? -13.859 -40 -8.953 1 97.81 137 LYS A C 1
ATOM 1059 O O . LYS A 1 137 ? -13.602 -38.844 -8.648 1 97.81 137 LYS A O 1
ATOM 1064 N N . PRO A 1 138 ? -13.922 -40.5 -10.211 1 98.31 138 PRO A N 1
ATOM 1065 C CA . PRO A 1 138 ? -13.688 -39.531 -11.297 1 98.31 138 PRO A CA 1
ATOM 1066 C C . PRO A 1 138 ? -14.758 -38.469 -11.383 1 98.31 138 PRO A C 1
ATOM 1068 O O . PRO A 1 138 ? -15.898 -38.688 -10.992 1 98.31 138 PRO A O 1
ATOM 1071 N N . VAL A 1 139 ? -14.375 -37.344 -11.883 1 98.25 139 VAL A N 1
ATOM 1072 C CA . VAL A 1 139 ? -15.281 -36.219 -12.188 1 98.25 139 VAL A CA 1
ATOM 1073 C C . VAL A 1 139 ? -15.438 -36.094 -13.703 1 98.25 139 VAL A C 1
ATOM 1075 O O . VAL A 1 139 ? -14.641 -35.406 -14.352 1 98.25 139 VAL A O 1
ATOM 1078 N N . PRO A 1 140 ? -16.516 -36.656 -14.219 1 97.5 140 PRO A N 1
ATOM 1079 C CA . PRO A 1 140 ? -16.672 -36.656 -15.672 1 97.5 140 PRO A CA 1
ATOM 1080 C C . PRO A 1 140 ? -16.953 -35.25 -16.219 1 97.5 140 PRO A C 1
ATOM 1082 O O . PRO A 1 140 ? -17.688 -34.469 -15.602 1 97.5 140 PRO A O 1
ATOM 1085 N N . GLY A 1 141 ? -16.359 -34.906 -17.328 1 97.56 141 GLY A N 1
ATOM 1086 C CA . GLY A 1 141 ? -16.719 -33.719 -18.094 1 97.56 141 GLY A CA 1
ATOM 1087 C C . GLY A 1 141 ? -16.109 -32.438 -17.547 1 97.56 141 GLY A C 1
ATOM 1088 O O . GLY A 1 141 ? -16.453 -31.344 -17.969 1 97.56 141 GLY A O 1
ATOM 1089 N N . ALA A 1 142 ? -15.242 -32.531 -16.625 1 98.44 142 ALA A N 1
ATOM 1090 C CA . ALA A 1 142 ? -14.586 -31.344 -16.109 1 98.44 142 ALA A CA 1
ATOM 1091 C C . ALA A 1 142 ? -13.859 -30.594 -17.219 1 98.44 142 ALA A C 1
ATOM 1093 O O . ALA A 1 142 ? -13.219 -31.203 -18.078 1 98.44 142 ALA A O 1
ATOM 1094 N N . MET A 1 143 ? -14 -29.281 -17.203 1 97.69 143 MET A N 1
ATOM 1095 C CA . MET A 1 143 ? -13.312 -28.422 -18.172 1 97.69 143 MET A CA 1
ATOM 1096 C C . MET A 1 143 ? -11.914 -28.062 -17.672 1 97.69 143 MET A C 1
ATOM 1098 O O . MET A 1 143 ? -11.742 -27.656 -16.516 1 97.69 143 MET A O 1
ATOM 1102 N N . MET A 1 144 ? -10.93 -28.234 -18.547 1 97.69 144 MET A N 1
ATOM 1103 C CA . MET A 1 144 ? -9.555 -27.922 -18.188 1 97.69 144 MET A CA 1
ATOM 1104 C C . MET A 1 144 ? -8.953 -26.922 -19.172 1 97.69 144 MET A C 1
ATOM 1106 O O . MET A 1 144 ? -9.086 -27.078 -20.391 1 97.69 144 MET A O 1
ATOM 1110 N N . ILE A 1 145 ? -8.375 -25.922 -18.641 1 97.12 145 ILE A N 1
ATOM 1111 C CA . ILE A 1 145 ? -7.578 -24.969 -19.406 1 97.12 145 ILE A CA 1
ATOM 1112 C C . ILE A 1 145 ? -6.109 -25.062 -19 1 97.12 145 ILE A C 1
ATOM 1114 O O . ILE A 1 145 ? -5.797 -25.094 -17.812 1 97.12 145 ILE A O 1
ATOM 1118 N N . VAL A 1 146 ? -5.234 -25.156 -19.938 1 96.94 146 VAL A N 1
ATOM 1119 C CA . VAL A 1 146 ? -3.803 -25.266 -19.688 1 96.94 146 VAL A CA 1
ATOM 1120 C C . VAL A 1 146 ? -3.062 -24.172 -20.469 1 96.94 146 VAL A C 1
ATOM 1122 O O . VAL A 1 146 ? -3.414 -23.875 -21.609 1 96.94 146 VAL A O 1
ATOM 1125 N N . TRP A 1 147 ? -2.062 -23.531 -19.828 1 96.62 147 TRP A N 1
ATOM 1126 C CA . TRP A 1 147 ? -1.253 -22.531 -20.531 1 96.62 147 TRP A CA 1
ATOM 1127 C C . TRP A 1 147 ? 0.15 -22.453 -19.938 1 96.62 147 TRP A C 1
ATOM 1129 O O . TRP A 1 147 ? 0.348 -22.75 -18.766 1 96.62 147 TRP A O 1
ATOM 1139 N N . GLN A 1 148 ? 1.112 -22.109 -20.734 1 96.94 148 GLN A N 1
ATOM 1140 C CA . GLN A 1 148 ? 2.51 -22.031 -20.312 1 96.94 148 GLN A CA 1
ATOM 1141 C C . GLN A 1 148 ? 3.314 -21.141 -21.266 1 96.94 148 GLN A C 1
ATOM 1143 O O . GLN A 1 148 ? 2.855 -20.828 -22.359 1 96.94 148 GLN A O 1
ATOM 1148 N N . PRO A 1 149 ? 4.531 -20.734 -20.844 1 96.44 149 PRO A N 1
ATOM 1149 C CA . PRO A 1 149 ? 5.477 -20.125 -21.781 1 96.44 149 PRO A CA 1
ATOM 1150 C C . PRO A 1 149 ? 6.195 -21.156 -22.656 1 96.44 149 PRO A C 1
ATOM 1152 O O . PRO A 1 149 ? 6.09 -22.359 -22.391 1 96.44 149 PRO A O 1
ATOM 1155 N N . ASN A 1 150 ? 6.926 -20.688 -23.672 1 97.5 150 ASN A N 1
ATOM 1156 C CA . ASN A 1 150 ? 7.738 -21.578 -24.484 1 97.5 150 ASN A CA 1
ATOM 1157 C C . ASN A 1 150 ? 9.047 -21.953 -23.781 1 97.5 150 ASN A C 1
ATOM 1159 O O . ASN A 1 150 ? 9.234 -21.641 -22.609 1 97.5 150 ASN A O 1
ATOM 1163 N N . GLN A 1 151 ? 9.945 -22.703 -24.453 1 97.44 151 GLN A N 1
ATOM 1164 C CA . GLN A 1 151 ? 11.148 -23.234 -23.828 1 97.44 151 GLN A CA 1
ATOM 1165 C C . GLN A 1 151 ? 12.07 -22.109 -23.359 1 97.44 151 GLN A C 1
ATOM 1167 O O . GLN A 1 151 ? 13 -22.344 -22.578 1 97.44 151 GLN A O 1
ATOM 1172 N N . PHE A 1 152 ? 11.836 -20.875 -23.828 1 95.94 152 PHE A N 1
ATOM 1173 C CA . PHE A 1 152 ? 12.664 -19.734 -23.453 1 95.94 152 PHE A CA 1
ATOM 1174 C C . PHE A 1 152 ? 11.992 -18.875 -22.391 1 95.94 152 PHE A C 1
ATOM 1176 O O . PHE A 1 152 ? 12.453 -17.781 -22.078 1 95.94 152 PHE A O 1
ATOM 1183 N N . GLY A 1 153 ? 10.82 -19.375 -21.969 1 95.94 153 GLY A N 1
ATOM 1184 C CA . GLY A 1 153 ? 10.133 -18.672 -20.891 1 95.94 153 GLY A CA 1
ATOM 1185 C C . GLY A 1 153 ? 9.312 -17.484 -21.391 1 95.94 153 GLY A C 1
ATOM 1186 O O . GLY A 1 153 ? 9.078 -16.531 -20.625 1 95.94 153 GLY A O 1
ATOM 1187 N N . ARG A 1 154 ? 8.875 -17.531 -22.625 1 95.56 154 ARG A N 1
ATOM 1188 C CA . ARG A 1 154 ? 8.109 -16.422 -23.203 1 95.56 154 ARG A CA 1
ATOM 1189 C C . ARG A 1 154 ? 6.68 -16.844 -23.5 1 95.56 154 ARG A C 1
ATOM 1191 O O . ARG A 1 154 ? 6.453 -17.812 -24.219 1 95.56 154 ARG A O 1
ATOM 1198 N N . TYR A 1 155 ? 5.758 -16.094 -22.984 1 94.38 155 TYR A N 1
ATOM 1199 C CA . TYR A 1 155 ? 4.355 -16.297 -23.328 1 94.38 155 TYR A CA 1
ATOM 1200 C C . TYR A 1 155 ? 4.035 -15.688 -24.688 1 94.38 155 TYR A C 1
ATO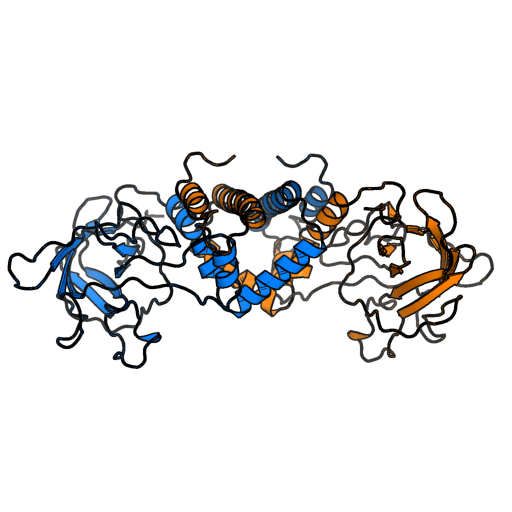M 1202 O O . TYR A 1 155 ? 4.703 -14.75 -25.125 1 94.38 155 TYR A O 1
ATOM 1210 N N . GLU A 1 156 ? 3.018 -16.203 -25.25 1 92.44 156 GLU A N 1
ATOM 1211 C CA . GLU A 1 156 ? 2.707 -15.758 -26.609 1 92.44 156 GLU A CA 1
ATOM 1212 C C . GLU A 1 156 ? 2.326 -14.281 -26.625 1 92.44 156 GLU A C 1
ATOM 1214 O O . GLU A 1 156 ? 2.617 -13.578 -27.594 1 92.44 156 GLU A O 1
ATOM 1219 N N . ASN A 1 157 ? 1.695 -13.727 -25.594 1 88.44 157 ASN A N 1
ATOM 1220 C CA . ASN A 1 157 ? 1.271 -12.336 -25.578 1 88.44 157 ASN A CA 1
ATOM 1221 C C . ASN A 1 157 ? 2.459 -11.391 -25.422 1 88.44 157 ASN A C 1
ATOM 1223 O O . ASN A 1 157 ? 2.322 -10.18 -25.609 1 88.44 157 ASN A O 1
ATOM 1227 N N . GLU A 1 158 ? 3.621 -11.93 -25.156 1 88.19 158 GLU A N 1
ATOM 1228 C CA . GLU A 1 158 ? 4.82 -11.117 -24.984 1 88.19 158 GLU A CA 1
ATOM 1229 C C . GLU A 1 158 ? 5.758 -11.258 -26.188 1 88.19 158 GLU A C 1
ATOM 1231 O O . GLU A 1 158 ? 6.816 -10.633 -26.219 1 88.19 158 GLU A O 1
ATOM 1236 N N . ASP A 1 159 ? 5.453 -12.133 -27 1 92.06 159 ASP A N 1
ATOM 1237 C CA . ASP A 1 159 ? 6.312 -12.484 -28.125 1 92.06 159 ASP A CA 1
ATOM 1238 C C . ASP A 1 159 ? 5.512 -12.586 -29.422 1 92.06 159 ASP A C 1
ATOM 1240 O O . ASP A 1 159 ? 4.875 -13.609 -29.672 1 92.06 159 ASP A O 1
ATOM 1244 N N . ASP A 1 160 ? 5.656 -11.688 -30.234 1 92.44 160 ASP A N 1
ATOM 1245 C CA . ASP A 1 160 ? 4.855 -11.562 -31.453 1 92.44 160 ASP A CA 1
ATOM 1246 C C . ASP A 1 160 ? 5.215 -12.656 -32.469 1 92.44 160 ASP A C 1
ATOM 1248 O O . ASP A 1 160 ? 4.477 -12.883 -33.438 1 92.44 160 ASP A O 1
ATOM 1252 N N . SER A 1 161 ? 6.266 -13.258 -32.281 1 93.56 161 SER A N 1
ATOM 1253 C CA . SER A 1 161 ? 6.664 -14.312 -33.219 1 93.56 161 SER A CA 1
ATOM 1254 C C . SER A 1 161 ? 5.875 -15.594 -32.969 1 93.56 161 SER A C 1
ATOM 1256 O O . SER A 1 161 ? 5.883 -16.5 -33.781 1 93.56 161 SER A O 1
ATOM 1258 N N . GLN A 1 162 ? 5.207 -15.688 -31.859 1 94.56 162 GLN A N 1
ATOM 1259 C CA . GLN A 1 162 ? 4.395 -16.859 -31.547 1 94.56 162 GLN A CA 1
ATOM 1260 C C . GLN A 1 162 ? 2.984 -16.719 -32.125 1 94.56 162 GLN A C 1
ATOM 1262 O O . GLN A 1 162 ? 2.443 -15.609 -32.188 1 94.56 162 GLN A O 1
ATOM 1267 N N . SER A 1 163 ? 2.451 -17.797 -32.562 1 92.62 163 SER A N 1
ATOM 1268 C CA . SER A 1 163 ? 1.079 -17.781 -33.062 1 92.62 163 SER A CA 1
ATOM 1269 C C . SER A 1 163 ? 0.084 -17.516 -31.938 1 92.62 163 SER A C 1
ATOM 1271 O O . SER A 1 163 ? 0.405 -17.703 -30.766 1 92.62 163 SER A O 1
ATOM 1273 N N . GLU A 1 164 ? -1.126 -17.094 -32.312 1 91.44 164 GLU A N 1
ATOM 1274 C CA . GLU A 1 164 ? -2.193 -16.859 -31.344 1 91.44 164 GLU A CA 1
ATOM 1275 C C . GLU A 1 164 ? -2.496 -18.141 -30.547 1 91.44 164 GLU A C 1
ATOM 1277 O O . GLU A 1 164 ? -2.588 -19.219 -31.125 1 91.44 164 GLU A O 1
ATOM 1282 N N . ASP A 1 165 ? -2.555 -18.031 -29.25 1 93 165 ASP A N 1
ATOM 1283 C CA . ASP A 1 165 ? -2.906 -19.094 -28.312 1 93 165 ASP A CA 1
ATOM 1284 C C . ASP A 1 165 ? -1.856 -20.203 -28.328 1 93 165 ASP A C 1
ATOM 1286 O O . ASP A 1 165 ? -2.154 -21.359 -27.984 1 93 165 ASP A O 1
ATOM 1290 N N . ASN A 1 166 ? -0.653 -19.844 -28.812 1 95.56 166 ASN A N 1
ATOM 1291 C CA . ASN A 1 166 ? 0.43 -20.812 -28.719 1 95.56 166 ASN A CA 1
ATOM 1292 C C . ASN A 1 166 ? 0.624 -21.312 -27.297 1 95.56 166 ASN A C 1
ATOM 1294 O O . ASN A 1 166 ? 0.705 -20.516 -26.359 1 95.56 166 ASN A O 1
ATOM 1298 N N . LEU A 1 167 ? 0.645 -22.656 -27.141 1 97.12 167 LEU A N 1
ATOM 1299 C CA . LEU A 1 167 ? 0.891 -23.359 -25.875 1 97.12 167 LEU A CA 1
ATOM 1300 C C . LEU A 1 167 ? -0.223 -23.062 -24.875 1 97.12 167 LEU A C 1
ATOM 1302 O O . LEU A 1 167 ? 0.032 -22.938 -23.672 1 97.12 167 LEU A O 1
ATOM 1306 N N . ARG A 1 168 ? -1.371 -22.828 -25.406 1 96.5 168 ARG A N 1
ATOM 1307 C CA . ARG A 1 168 ? -2.623 -22.766 -24.656 1 96.5 168 ARG A CA 1
ATOM 1308 C C . ARG A 1 168 ? -3.639 -23.766 -25.203 1 96.5 168 ARG A C 1
ATOM 1310 O O . ARG A 1 168 ? -3.709 -23.984 -26.406 1 96.5 168 ARG A O 1
ATOM 1317 N N . GLY A 1 169 ? -4.418 -24.312 -24.328 1 96.62 169 GLY A N 1
ATOM 1318 C CA . GLY A 1 169 ? -5.441 -25.25 -24.766 1 96.62 169 GLY A CA 1
ATOM 1319 C C . GLY A 1 169 ? -6.578 -25.406 -23.766 1 96.62 169 GLY A C 1
ATOM 1320 O O . GLY A 1 169 ? -6.434 -25.062 -22.594 1 96.62 169 GLY A O 1
ATOM 1321 N N . LYS A 1 170 ? -7.66 -25.797 -24.234 1 97.5 170 LYS A N 1
ATOM 1322 C CA . LYS A 1 170 ? -8.875 -26.078 -23.469 1 97.5 170 LYS A CA 1
ATOM 1323 C C . LYS A 1 170 ? -9.477 -27.422 -23.875 1 97.5 170 LYS A C 1
ATOM 1325 O O . LYS A 1 170 ? -9.57 -27.734 -25.078 1 97.5 170 LYS A O 1
ATOM 1330 N N . LEU A 1 171 ? -9.773 -28.25 -22.922 1 97.81 171 LEU A N 1
ATOM 1331 C CA . LEU A 1 171 ? -10.336 -29.562 -23.203 1 97.81 171 LEU A CA 1
ATOM 1332 C C . LEU A 1 171 ? -11.336 -29.969 -22.125 1 97.81 171 LEU A C 1
ATOM 1334 O O . LEU A 1 171 ? -11.383 -29.359 -21.047 1 97.81 171 LEU A O 1
ATOM 1338 N N . ARG A 1 172 ? -12.117 -30.984 -22.438 1 97.94 172 ARG A N 1
ATOM 1339 C CA . ARG A 1 172 ? -13 -31.625 -21.469 1 97.94 172 ARG A CA 1
ATOM 1340 C C . ARG A 1 172 ? -12.531 -33.031 -21.125 1 97.94 172 ARG A C 1
ATOM 1342 O O . ARG A 1 172 ? -12.172 -33.812 -22.031 1 97.94 172 ARG A O 1
ATOM 1349 N N . CYS A 1 173 ? -12.555 -33.25 -19.859 1 98.38 173 CYS A N 1
ATOM 1350 C CA . CYS A 1 173 ? -12.133 -34.562 -19.422 1 98.38 173 CYS A CA 1
ATOM 1351 C C . CYS A 1 173 ? -13.141 -35.625 -19.844 1 98.38 173 CYS A C 1
ATOM 1353 O O . CYS A 1 173 ? -14.328 -35.344 -20 1 98.38 173 CYS A O 1
ATOM 1355 N N . GLU A 1 174 ? -12.695 -36.875 -19.953 1 98.38 174 GLU A N 1
ATOM 1356 C CA . GLU A 1 174 ? -13.531 -38 -20.359 1 98.38 174 GLU A CA 1
ATOM 1357 C C . GLU A 1 174 ? -14.438 -38.469 -19.234 1 98.38 174 GLU A C 1
ATOM 1359 O O . GLU A 1 174 ? -14.367 -37.938 -18.125 1 98.38 174 GLU A O 1
ATOM 1364 N N . ALA A 1 175 ? -15.234 -39.469 -19.516 1 97.94 175 ALA A N 1
ATOM 1365 C CA . ALA A 1 175 ? -16.203 -39.969 -18.531 1 97.94 175 ALA A CA 1
ATOM 1366 C C . ALA A 1 175 ? -15.484 -40.562 -17.328 1 97.94 175 ALA A C 1
ATOM 1368 O O . ALA A 1 175 ? -16 -40.531 -16.203 1 97.94 175 ALA A O 1
ATOM 1369 N N . ASP A 1 176 ? -14.328 -41.031 -17.516 1 98.38 176 ASP A N 1
ATOM 1370 C CA . ASP A 1 176 ? -13.57 -41.625 -16.422 1 98.38 176 ASP A CA 1
ATOM 1371 C C . ASP A 1 176 ? -12.664 -40.594 -15.758 1 98.38 176 ASP A C 1
ATOM 1373 O O . ASP A 1 176 ? -11.773 -40.969 -14.984 1 98.38 176 ASP A O 1
ATOM 1377 N N . GLY A 1 177 ? -12.797 -39.312 -16.203 1 98.5 177 GLY A N 1
ATOM 1378 C CA . GLY A 1 177 ? -12.047 -38.188 -15.625 1 98.5 177 GLY A CA 1
ATOM 1379 C C . GLY A 1 177 ? -10.695 -37.969 -16.281 1 98.5 177 GLY A C 1
ATOM 1380 O O . GLY A 1 177 ? -9.953 -37.094 -15.898 1 98.5 177 GLY A O 1
ATOM 1381 N N . SER A 1 178 ? -10.344 -38.812 -17.281 1 98.75 178 SER A N 1
ATOM 1382 C CA . SER A 1 178 ? -9 -38.75 -17.844 1 98.75 178 SER A CA 1
ATOM 1383 C C . SER A 1 178 ? -8.812 -37.562 -18.766 1 98.75 178 SER A C 1
ATOM 1385 O O . SER A 1 178 ? -9.773 -37.094 -19.391 1 98.75 178 SER A O 1
ATOM 1387 N N . PHE A 1 179 ? -7.621 -37.062 -18.828 1 98.75 179 PHE A N 1
ATOM 1388 C CA . PHE A 1 179 ? -7.195 -36.031 -19.766 1 98.75 179 PHE A CA 1
ATOM 1389 C C . PHE A 1 179 ? -5.781 -36.281 -20.25 1 98.75 179 PHE A C 1
ATOM 1391 O O . PHE A 1 179 ? -5.004 -36.969 -19.594 1 98.75 179 PHE A O 1
ATOM 1398 N N . GLN A 1 180 ? -5.48 -35.781 -21.406 1 98.56 180 GLN A N 1
ATOM 1399 C CA . GLN A 1 180 ? -4.16 -35.844 -22.016 1 98.56 180 GLN A CA 1
ATOM 1400 C C . GLN A 1 180 ? -3.811 -34.531 -22.719 1 98.56 180 GLN A C 1
ATOM 1402 O O . GLN A 1 180 ? -4.586 -34.031 -23.531 1 98.56 180 GLN A O 1
ATOM 1407 N N . VAL A 1 181 ? -2.668 -34.031 -22.406 1 98.69 181 VAL A N 1
ATOM 1408 C CA . VAL A 1 181 ? -2.172 -32.812 -23.031 1 98.69 181 VAL A CA 1
ATOM 1409 C C . VAL A 1 181 ? -0.775 -33.031 -23.594 1 98.69 181 VAL A C 1
ATOM 1411 O O . VAL A 1 181 ? 0.122 -33.5 -22.891 1 98.69 181 VAL A O 1
ATOM 1414 N N . PHE A 1 182 ? -0.582 -32.781 -24.844 1 98.5 182 PHE A N 1
ATOM 1415 C CA . PHE A 1 182 ? 0.725 -32.812 -25.484 1 98.5 182 PHE A CA 1
ATOM 1416 C C . PHE A 1 182 ? 1.29 -31.422 -25.656 1 98.5 182 PHE A C 1
ATOM 1418 O O . PHE A 1 182 ? 0.642 -30.547 -26.25 1 98.5 182 PHE A O 1
ATOM 1425 N N . THR A 1 183 ? 2.443 -31.234 -25.156 1 98.56 183 THR A N 1
ATOM 1426 C CA . THR A 1 183 ? 3.084 -29.922 -25.125 1 98.56 183 THR A CA 1
ATOM 1427 C C . THR A 1 183 ? 4.602 -30.062 -25.156 1 98.56 183 THR A C 1
ATOM 1429 O O . THR A 1 183 ? 5.133 -31.016 -25.734 1 98.56 183 THR A O 1
ATOM 1432 N N . ILE A 1 184 ? 5.359 -29.062 -24.703 1 98.69 184 ILE A N 1
ATOM 1433 C CA . ILE A 1 184 ? 6.801 -29.078 -24.484 1 98.69 184 ILE A CA 1
ATOM 1434 C C . ILE A 1 184 ? 7.125 -28.656 -23.062 1 98.69 184 ILE A C 1
ATOM 1436 O O . ILE A 1 184 ? 6.281 -28.078 -22.375 1 98.69 184 ILE A O 1
ATOM 1440 N N . ARG A 1 185 ? 8.289 -29.031 -22.625 1 98.19 185 ARG A N 1
ATOM 1441 C CA . ARG A 1 185 ? 8.742 -28.516 -21.344 1 98.19 185 ARG A CA 1
ATOM 1442 C C . ARG A 1 185 ? 8.977 -27.016 -21.406 1 98.19 185 ARG A C 1
ATOM 1444 O O . ARG A 1 185 ? 9.727 -26.531 -22.266 1 98.19 185 ARG A O 1
ATOM 1451 N N . PRO A 1 186 ? 8.336 -26.234 -20.578 1 98.19 186 PRO A N 1
ATOM 1452 C CA . PRO A 1 186 ? 8.547 -24.797 -20.578 1 98.19 186 PRO A CA 1
ATOM 1453 C C . PRO A 1 186 ? 9.898 -24.391 -20 1 98.19 186 PRO A C 1
ATOM 1455 O O . PRO A 1 186 ? 10.562 -25.188 -19.344 1 98.19 186 PRO A O 1
ATOM 1458 N N . GLY A 1 187 ? 10.312 -23.203 -20.312 1 97.12 187 GLY A N 1
ATOM 1459 C CA . GLY A 1 187 ? 11.469 -22.609 -19.656 1 97.12 187 GLY A CA 1
ATOM 1460 C C . GLY A 1 187 ? 11.102 -21.734 -18.484 1 97.12 187 GLY A C 1
ATOM 1461 O O . GLY A 1 187 ? 9.969 -21.266 -18.375 1 97.12 187 GLY A O 1
ATOM 1462 N N . GLY A 1 188 ? 12.078 -21.625 -17.562 1 96.19 188 GLY A N 1
ATOM 1463 C CA . GLY A 1 188 ? 11.945 -20.594 -16.547 1 96.19 188 GLY A CA 1
ATOM 1464 C C . GLY A 1 188 ? 12.141 -19.188 -17.094 1 96.19 188 GLY A C 1
ATOM 1465 O O . GLY A 1 188 ? 12.539 -19.016 -18.25 1 96.19 188 GLY A O 1
ATOM 1466 N N . TYR A 1 189 ? 11.859 -18.188 -16.312 1 95.44 189 TYR A N 1
ATOM 1467 C CA . TYR A 1 189 ? 12.016 -16.812 -16.781 1 95.44 189 TYR A CA 1
ATOM 1468 C C . TYR A 1 189 ? 12.148 -15.859 -15.602 1 95.44 189 TYR A C 1
ATOM 1470 O O . TYR A 1 189 ? 11.906 -16.234 -14.453 1 95.44 189 TYR A O 1
ATOM 1478 N N . ILE A 1 190 ? 12.57 -14.688 -15.883 1 95.12 190 ILE A N 1
ATOM 1479 C CA . ILE A 1 190 ? 12.719 -13.609 -14.906 1 95.12 190 ILE A CA 1
ATOM 1480 C C . ILE A 1 190 ? 11.508 -12.68 -14.977 1 95.12 190 ILE A C 1
ATOM 1482 O O . ILE A 1 190 ? 11.094 -12.273 -16.062 1 95.12 190 ILE A O 1
ATOM 1486 N N . ILE A 1 191 ? 10.914 -12.422 -13.82 1 93.25 191 ILE A N 1
ATOM 1487 C CA . ILE A 1 191 ? 9.742 -11.555 -13.875 1 93.25 191 ILE A CA 1
ATOM 1488 C C . ILE A 1 191 ? 10.148 -10.125 -13.523 1 93.25 191 ILE A C 1
ATOM 1490 O O . ILE A 1 191 ? 11.094 -9.906 -12.758 1 93.25 191 ILE A O 1
ATOM 1494 N N . GLY A 1 192 ? 9.375 -9.172 -14.094 1 89.62 192 GLY A N 1
ATOM 1495 C CA . GLY A 1 192 ? 9.625 -7.758 -13.867 1 89.62 192 GLY A CA 1
ATOM 1496 C C . GLY A 1 192 ? 10.875 -7.254 -14.57 1 89.62 192 GLY A C 1
ATOM 1497 O O . GLY A 1 192 ? 11.602 -8.039 -15.18 1 89.62 192 GLY A O 1
ATOM 1498 N N . ARG A 1 193 ? 11 -5.973 -14.57 1 92.94 193 ARG A N 1
ATOM 1499 C CA . ARG A 1 193 ? 12.172 -5.332 -15.164 1 92.94 193 ARG A CA 1
ATOM 1500 C C . ARG A 1 193 ? 13.109 -4.797 -14.086 1 92.94 193 ARG A C 1
ATOM 1502 O O . ARG A 1 193 ? 12.664 -4.426 -13 1 92.94 193 ARG A O 1
ATOM 1509 N N . GLU A 1 194 ? 14.32 -4.715 -14.422 1 92.56 194 GLU A N 1
ATOM 1510 C CA . GLU A 1 194 ? 15.336 -4.301 -13.461 1 92.56 194 GLU A CA 1
ATOM 1511 C C . GLU A 1 194 ? 15.242 -2.805 -13.172 1 92.56 194 GLU A C 1
ATOM 1513 O O . GLU A 1 194 ? 15.703 -2.338 -12.125 1 92.56 194 GLU A O 1
ATOM 1518 N N . ASP A 1 195 ? 14.688 -2.057 -14.094 1 95.44 195 ASP A N 1
ATOM 1519 C CA . ASP A 1 195 ? 14.719 -0.603 -13.969 1 95.44 195 ASP A CA 1
ATOM 1520 C C . ASP A 1 195 ? 13.422 -0.077 -13.367 1 95.44 195 ASP A C 1
ATOM 1522 O O . ASP A 1 195 ? 13.219 1.136 -13.266 1 95.44 195 ASP A O 1
ATOM 1526 N N . THR A 1 196 ? 12.516 -0.963 -13.07 1 97.25 196 THR A N 1
ATOM 1527 C CA . THR A 1 196 ? 11.289 -0.552 -12.391 1 97.25 196 THR A CA 1
ATOM 1528 C C . THR A 1 196 ? 11.5 -0.482 -10.883 1 97.25 196 THR A C 1
ATOM 1530 O O . THR A 1 196 ? 12.531 -0.934 -10.375 1 97.25 196 THR A O 1
ATOM 1533 N N . GLU A 1 197 ? 10.57 0.08 -10.117 1 97.75 197 GLU A N 1
ATOM 1534 C CA . GLU A 1 197 ? 10.664 0.239 -8.672 1 97.75 197 GLU A CA 1
ATOM 1535 C C . GLU A 1 197 ? 10.828 -1.109 -7.977 1 97.75 197 GLU A C 1
ATOM 1537 O O . GLU A 1 197 ? 11.664 -1.252 -7.078 1 97.75 197 GLU A O 1
ATOM 1542 N N . VAL A 1 198 ? 10.086 -2.109 -8.367 1 97.62 198 VAL A N 1
ATOM 1543 C CA . VAL A 1 198 ? 10.164 -3.412 -7.719 1 97.62 198 VAL A CA 1
ATOM 1544 C C . VAL A 1 198 ? 11.484 -4.094 -8.086 1 97.62 198 VAL A C 1
ATOM 1546 O O . VAL A 1 198 ? 12.102 -4.746 -7.242 1 97.62 198 VAL A O 1
ATOM 1549 N N . GLY A 1 199 ? 11.875 -3.951 -9.383 1 97.25 199 GLY A N 1
ATOM 1550 C CA . GLY A 1 199 ? 13.18 -4.477 -9.766 1 97.25 199 GLY A CA 1
ATOM 1551 C C . GLY A 1 199 ? 14.312 -3.924 -8.922 1 97.25 199 GLY A C 1
ATOM 1552 O O . GLY A 1 199 ? 15.164 -4.676 -8.453 1 97.25 199 GLY A O 1
ATOM 1553 N N . VAL A 1 200 ? 14.32 -2.639 -8.75 1 97.62 200 VAL A N 1
ATOM 1554 C CA . VAL A 1 200 ? 15.344 -1.978 -7.941 1 97.62 200 VAL A CA 1
ATOM 1555 C C . VAL A 1 200 ? 15.266 -2.465 -6.5 1 97.62 200 VAL A C 1
ATOM 1557 O O . VAL A 1 200 ? 16.281 -2.736 -5.871 1 97.62 200 VAL A O 1
ATOM 1560 N N . LEU A 1 201 ? 14.078 -2.572 -5.938 1 98.31 201 LEU A N 1
ATOM 1561 C CA . LEU A 1 201 ? 13.898 -3.072 -4.578 1 98.31 201 LEU A CA 1
ATOM 1562 C C . LEU A 1 201 ? 14.484 -4.473 -4.434 1 98.31 201 LEU A C 1
ATOM 1564 O O . LEU A 1 201 ? 15.203 -4.75 -3.475 1 98.31 201 LEU A O 1
ATOM 1568 N N . MET A 1 202 ? 14.188 -5.344 -5.383 1 98 202 MET A N 1
ATOM 1569 C CA . MET A 1 202 ? 14.656 -6.723 -5.289 1 98 202 MET A CA 1
ATOM 1570 C C . MET A 1 202 ? 16.172 -6.785 -5.32 1 98 202 MET A C 1
ATOM 1572 O O . MET A 1 202 ? 16.781 -7.551 -4.574 1 98 202 MET A O 1
ATOM 1576 N N . LYS A 1 203 ? 16.719 -5.992 -6.18 1 97.38 203 LYS A N 1
ATOM 1577 C CA . LYS A 1 203 ? 18.172 -5.93 -6.23 1 97.38 203 LYS A CA 1
ATOM 1578 C C . LYS A 1 203 ? 18.75 -5.504 -4.887 1 97.38 203 LYS A C 1
ATOM 1580 O O . LYS A 1 203 ? 19.688 -6.137 -4.375 1 97.38 203 LYS A O 1
ATOM 1585 N N . ARG A 1 204 ? 18.219 -4.477 -4.293 1 98 204 ARG A N 1
ATOM 1586 C CA . ARG A 1 204 ? 18.734 -3.945 -3.033 1 98 204 ARG A CA 1
ATOM 1587 C C . ARG A 1 204 ? 18.453 -4.906 -1.882 1 98 204 ARG A C 1
ATOM 1589 O O . ARG A 1 204 ? 19.125 -4.859 -0.852 1 98 204 ARG A O 1
ATOM 1596 N N . LEU A 1 205 ? 17.516 -5.785 -2.049 1 98.31 205 LEU A N 1
ATOM 1597 C CA . LEU A 1 205 ? 17.203 -6.785 -1.032 1 98.31 205 LEU A CA 1
ATOM 1598 C C . LEU A 1 205 ? 18.031 -8.055 -1.246 1 98.31 205 LEU A C 1
ATOM 1600 O O . LEU A 1 205 ? 17.969 -8.984 -0.439 1 98.31 205 LEU A O 1
ATOM 1604 N N . GLY A 1 206 ? 18.734 -8.125 -2.34 1 97.81 206 GLY A N 1
ATOM 1605 C CA . GLY A 1 206 ? 19.5 -9.32 -2.672 1 97.81 206 GLY A CA 1
ATOM 1606 C C . GLY A 1 206 ? 18.609 -10.484 -3.08 1 97.81 206 GLY A C 1
ATOM 1607 O O . GLY A 1 206 ? 18.922 -11.641 -2.775 1 97.81 206 GLY A O 1
ATOM 1608 N N . ARG A 1 207 ? 17.562 -10.18 -3.684 1 97.25 207 ARG A N 1
ATOM 1609 C CA . ARG A 1 207 ? 16.594 -11.172 -4.141 1 97.25 207 ARG A CA 1
ATOM 1610 C C . ARG A 1 207 ? 16.719 -11.406 -5.645 1 97.25 207 ARG A C 1
ATOM 1612 O O . ARG A 1 207 ? 16.984 -10.469 -6.402 1 97.25 207 ARG A O 1
ATOM 1619 N N . ASN A 1 208 ? 16.469 -12.586 -6.008 1 96 208 ASN A N 1
ATOM 1620 C CA . ASN A 1 208 ? 16.344 -12.852 -7.438 1 96 208 ASN A CA 1
ATOM 1621 C C . ASN A 1 208 ? 14.914 -12.648 -7.922 1 96 208 ASN A C 1
ATOM 1623 O O . ASN A 1 208 ? 14.023 -12.344 -7.125 1 96 208 ASN A O 1
ATOM 1627 N N . ARG A 1 209 ? 14.727 -12.742 -9.188 1 96.62 209 ARG A N 1
ATOM 1628 C CA . ARG A 1 209 ? 13.406 -12.586 -9.789 1 96.62 209 ARG A CA 1
ATOM 1629 C C . ARG A 1 209 ? 13.07 -13.758 -10.703 1 96.62 209 ARG A C 1
ATOM 1631 O O . ARG A 1 209 ? 12.297 -13.617 -11.648 1 96.62 209 ARG A O 1
ATOM 1638 N N . GLN A 1 210 ? 13.617 -14.945 -10.367 1 96.88 210 GLN A N 1
ATOM 1639 C CA . GLN A 1 210 ? 13.523 -16.141 -11.195 1 96.88 210 GLN A CA 1
ATOM 1640 C C . GLN A 1 210 ? 12.242 -16.922 -10.891 1 96.88 210 GLN A C 1
ATOM 1642 O O . GLN A 1 210 ? 11.938 -17.203 -9.727 1 96.88 210 GLN A O 1
ATOM 1647 N N . ARG A 1 211 ? 11.57 -17.25 -11.93 1 97.38 211 ARG A N 1
ATOM 1648 C CA . ARG A 1 211 ? 10.492 -18.219 -11.836 1 97.38 211 ARG A CA 1
ATOM 1649 C C . ARG A 1 211 ? 10.945 -19.594 -12.336 1 97.38 211 ARG A C 1
ATOM 1651 O O . ARG A 1 211 ? 11.609 -19.688 -13.375 1 97.38 211 ARG A O 1
ATOM 1658 N N . ALA A 1 212 ? 10.609 -20.594 -11.641 1 98 212 ALA A N 1
ATOM 1659 C CA . ALA A 1 212 ? 10.859 -21.953 -12.094 1 98 212 ALA A CA 1
ATOM 1660 C C . ALA A 1 212 ? 9.961 -22.312 -13.273 1 98 212 ALA A C 1
ATOM 1662 O O . ALA A 1 212 ? 8.844 -21.797 -13.391 1 98 212 ALA A O 1
ATOM 1663 N N . PRO A 1 213 ? 10.5 -23.156 -14.203 1 98.06 213 PRO A N 1
ATOM 1664 C CA . PRO A 1 213 ? 9.625 -23.656 -15.266 1 98.06 213 PRO A CA 1
ATOM 1665 C C . PRO A 1 213 ? 8.344 -24.281 -14.727 1 98.06 213 PRO A C 1
ATOM 1667 O O . PRO A 1 213 ? 8.391 -25.062 -13.781 1 98.06 213 PRO A O 1
ATOM 1670 N N . HIS A 1 214 ? 7.223 -23.891 -15.336 1 97.81 214 HIS A N 1
ATOM 1671 C CA . HIS A 1 214 ? 5.957 -24.391 -14.82 1 97.81 214 HIS A CA 1
ATOM 1672 C C . HIS A 1 214 ? 4.883 -24.391 -15.906 1 97.81 214 HIS A C 1
ATOM 1674 O O . HIS A 1 214 ? 5.035 -23.734 -16.938 1 97.81 214 HIS A O 1
ATOM 1680 N N . ILE A 1 215 ? 3.859 -25.172 -15.711 1 97.81 215 ILE A N 1
ATOM 1681 C CA . ILE A 1 215 ? 2.658 -25.219 -16.531 1 97.81 215 ILE A CA 1
ATOM 1682 C C . ILE A 1 215 ? 1.438 -24.859 -15.695 1 97.81 215 ILE A C 1
ATOM 1684 O O . ILE A 1 215 ? 1.196 -25.469 -14.648 1 97.81 215 ILE A O 1
ATOM 1688 N N . HIS A 1 216 ? 0.7 -23.875 -16.141 1 97.19 216 HIS A N 1
ATOM 1689 C CA . HIS A 1 216 ? -0.536 -23.5 -15.461 1 97.19 216 HIS A CA 1
ATOM 1690 C C . HIS A 1 216 ? -1.698 -24.375 -15.906 1 97.19 216 HIS A C 1
ATOM 1692 O O . HIS A 1 216 ? -1.739 -24.828 -17.047 1 97.19 216 HIS A O 1
ATOM 1698 N N . TYR A 1 217 ? -2.609 -24.531 -15.023 1 96.62 217 TYR A N 1
ATOM 1699 C CA . TYR A 1 217 ? -3.865 -25.156 -15.422 1 96.62 217 TYR A CA 1
ATOM 1700 C C . TYR A 1 217 ? -5.012 -24.703 -14.531 1 96.62 217 TYR A C 1
ATOM 1702 O O . TYR A 1 217 ? -4.793 -24.297 -13.383 1 96.62 217 TYR A O 1
ATOM 1710 N N . ARG A 1 218 ? -6.156 -24.734 -15.047 1 96.81 218 ARG A N 1
ATOM 1711 C CA . ARG A 1 218 ? -7.418 -24.453 -14.375 1 96.81 218 ARG A CA 1
ATOM 1712 C C . ARG A 1 218 ? -8.453 -25.531 -14.672 1 96.81 218 ARG A C 1
ATOM 1714 O O . ARG A 1 218 ? -8.562 -26 -15.812 1 96.81 218 ARG A O 1
ATOM 1721 N N . VAL A 1 219 ? -9.125 -25.953 -13.672 1 97.44 219 VAL A N 1
ATOM 1722 C CA . VAL A 1 219 ? -10.148 -26.984 -13.836 1 97.44 219 VAL A CA 1
ATOM 1723 C C . VAL A 1 219 ? -11.469 -26.484 -13.242 1 97.44 219 VAL A C 1
ATOM 1725 O O . VAL A 1 219 ? -11.508 -26.047 -12.094 1 97.44 219 VAL A O 1
ATOM 1728 N N . MET A 1 220 ? -12.484 -26.578 -14.008 1 96.56 220 MET A N 1
ATOM 1729 C CA . MET A 1 220 ? -13.805 -26.109 -13.602 1 96.56 220 MET A CA 1
ATOM 1730 C C . MET A 1 220 ? -14.867 -27.172 -13.859 1 96.56 220 MET A C 1
ATOM 1732 O O . MET A 1 220 ? -14.859 -27.812 -14.914 1 96.56 220 MET A O 1
ATOM 1736 N N . GLN A 1 221 ? -15.719 -27.344 -12.93 1 97.56 221 GLN A N 1
ATOM 1737 C CA . GLN A 1 221 ? -16.859 -28.25 -13.008 1 97.56 221 GLN A CA 1
ATOM 1738 C C . GLN A 1 221 ? -17.969 -27.812 -12.055 1 97.56 221 GLN A C 1
ATOM 1740 O O . GLN A 1 221 ? -17.719 -27.578 -10.867 1 97.56 221 GLN A O 1
ATOM 1745 N N . PRO A 1 222 ? -19.266 -27.656 -12.594 1 96.81 222 PRO A N 1
ATOM 1746 C CA . PRO A 1 222 ? -20.359 -27.328 -11.672 1 96.81 222 PRO A CA 1
ATOM 1747 C C . PRO A 1 222 ? -20.422 -28.266 -10.469 1 96.81 222 PRO A C 1
ATOM 1749 O O . PRO A 1 222 ? -20.281 -29.484 -10.625 1 96.81 222 PRO A O 1
ATOM 1752 N N . GLY A 1 223 ? -20.562 -27.703 -9.32 1 96.56 223 GLY A N 1
ATOM 1753 C CA . GLY A 1 223 ? -20.641 -28.484 -8.094 1 96.56 223 GLY A CA 1
ATOM 1754 C C . GLY A 1 223 ? -19.312 -28.594 -7.375 1 96.56 223 GLY A C 1
ATOM 1755 O O . GLY A 1 223 ? -19.234 -29.109 -6.258 1 96.56 223 GLY A O 1
ATOM 1756 N N . TYR A 1 224 ? -18.281 -28.109 -8.039 1 97 224 TYR A N 1
ATOM 1757 C CA . TYR A 1 224 ? -16.953 -28.125 -7.441 1 97 224 TYR A CA 1
ATOM 1758 C C . TYR A 1 224 ? -16.375 -26.719 -7.363 1 97 224 TYR A C 1
ATOM 1760 O O . TYR A 1 224 ? -16.75 -25.844 -8.148 1 97 224 TYR A O 1
ATOM 1768 N N . ARG A 1 225 ? -15.5 -26.5 -6.41 1 94.88 225 ARG A N 1
ATOM 1769 C CA . ARG A 1 225 ? -14.703 -25.281 -6.398 1 94.88 225 ARG A CA 1
ATOM 1770 C C . ARG A 1 225 ? -13.734 -25.25 -7.574 1 94.88 225 ARG A C 1
ATOM 1772 O O . ARG A 1 225 ? -13.039 -26.234 -7.844 1 94.88 225 ARG A O 1
ATOM 1779 N N . ASN A 1 226 ? -13.711 -24.125 -8.297 1 94.62 226 ASN A N 1
ATOM 1780 C CA . ASN A 1 226 ? -12.727 -24 -9.367 1 94.62 226 ASN A CA 1
ATOM 1781 C C . ASN A 1 226 ? -11.305 -24.125 -8.836 1 94.62 226 ASN A C 1
ATOM 1783 O O . ASN A 1 226 ? -10.984 -23.594 -7.77 1 94.62 226 ASN A O 1
ATOM 1787 N N . LEU A 1 227 ? -10.484 -24.828 -9.555 1 96.38 227 LEU A N 1
ATOM 1788 C CA . LEU A 1 227 ? -9.078 -24.969 -9.188 1 96.38 227 LEU A CA 1
ATOM 1789 C C . LEU A 1 227 ? -8.18 -24.266 -10.188 1 96.38 227 LEU A C 1
ATOM 1791 O O . LEU A 1 227 ? -8.258 -24.516 -11.391 1 96.38 227 LEU A O 1
ATOM 1795 N N . THR A 1 228 ? -7.43 -23.328 -9.766 1 95.56 228 THR A N 1
ATOM 1796 C CA . THR A 1 228 ? -6.32 -22.75 -10.523 1 95.56 228 THR A CA 1
ATOM 1797 C C . THR A 1 228 ? -4.984 -23.109 -9.875 1 95.56 228 THR A C 1
ATOM 1799 O O . THR A 1 228 ? -4.758 -22.812 -8.703 1 95.56 228 THR A O 1
ATOM 1802 N N . SER A 1 229 ? -4.152 -23.75 -10.664 1 96.31 229 SER A N 1
ATOM 1803 C CA . SER A 1 229 ? -2.896 -24.234 -10.094 1 96.31 229 SER A CA 1
ATOM 1804 C C . SER A 1 229 ? -1.805 -24.312 -11.156 1 96.31 229 SER A C 1
ATOM 1806 O O . SER A 1 229 ? -1.912 -23.688 -12.211 1 96.31 229 SER A O 1
ATOM 1808 N N . GLN A 1 230 ? -0.646 -24.875 -10.773 1 96.56 230 GLN A N 1
ATOM 1809 C CA . GLN A 1 230 ? 0.513 -25.047 -11.641 1 96.56 230 GLN A CA 1
ATOM 1810 C C . GLN A 1 230 ? 1.317 -26.281 -11.242 1 96.56 230 GLN A C 1
ATOM 1812 O O . GLN A 1 230 ? 1.268 -26.703 -10.086 1 96.56 230 GLN A O 1
ATOM 1817 N N . LEU A 1 231 ? 1.968 -26.859 -12.156 1 97.44 231 LEU A N 1
ATOM 1818 C CA . LEU A 1 231 ? 2.893 -27.938 -11.828 1 97.44 231 LEU A CA 1
ATOM 1819 C C . LEU A 1 231 ? 4.332 -27.531 -12.125 1 97.44 231 LEU A C 1
ATOM 1821 O O . LEU A 1 231 ? 4.586 -26.766 -13.055 1 97.44 231 LEU A O 1
ATOM 1825 N N . TYR A 1 232 ? 5.203 -28.047 -11.359 1 98.31 232 TYR A N 1
ATOM 1826 C CA . TYR A 1 232 ? 6.645 -27.859 -11.461 1 98.31 232 TYR A CA 1
ATOM 1827 C C . TYR A 1 232 ? 7.363 -29.188 -11.656 1 98.31 232 TYR A C 1
ATOM 1829 O O . TYR A 1 232 ? 6.77 -30.25 -11.469 1 98.31 232 TYR A O 1
ATOM 1837 N N . PHE A 1 233 ? 8.617 -29.125 -12.047 1 98.44 233 PHE A N 1
ATOM 1838 C CA . PHE A 1 233 ? 9.352 -30.328 -12.422 1 98.44 233 PHE A CA 1
ATOM 1839 C C . PHE A 1 233 ? 10.391 -30.688 -11.367 1 98.44 233 PHE A C 1
ATOM 1841 O O . PHE A 1 233 ? 11.25 -29.859 -11.039 1 98.44 233 PHE A O 1
ATOM 1848 N N . ALA A 1 234 ? 10.289 -31.906 -10.93 1 98 234 ALA A N 1
ATOM 1849 C CA . ALA A 1 234 ? 11.227 -32.375 -9.914 1 98 234 ALA A CA 1
ATOM 1850 C C . ALA A 1 234 ? 12.672 -32.219 -10.383 1 98 234 ALA A C 1
ATOM 1852 O O . ALA A 1 234 ? 12.984 -32.5 -11.547 1 98 234 ALA A O 1
ATOM 1853 N N . GLY A 1 235 ? 13.5 -31.734 -9.453 1 96.31 235 GLY A N 1
ATOM 1854 C CA . GLY A 1 235 ? 14.93 -31.656 -9.719 1 96.31 235 GLY A CA 1
ATOM 1855 C C . GLY A 1 235 ? 15.352 -30.359 -10.359 1 96.31 235 GLY A C 1
ATOM 1856 O O . GLY A 1 235 ? 16.547 -30.094 -10.523 1 96.31 235 GLY A O 1
ATOM 1857 N N . ASP A 1 236 ? 14.43 -29.578 -10.797 1 97.38 236 ASP A N 1
ATOM 1858 C CA . ASP A 1 236 ? 14.82 -28.297 -11.383 1 97.38 236 ASP A CA 1
ATOM 1859 C C . ASP A 1 236 ? 15.492 -27.406 -10.344 1 97.38 236 ASP A C 1
ATOM 1861 O O . ASP A 1 236 ? 14.953 -27.188 -9.258 1 97.38 236 ASP A O 1
ATOM 1865 N N . PRO A 1 237 ? 16.578 -26.828 -10.68 1 96.69 237 PRO A N 1
ATOM 1866 C CA . PRO A 1 237 ? 17.312 -26.031 -9.703 1 96.69 237 PRO A CA 1
ATOM 1867 C C . PRO A 1 237 ? 16.578 -24.734 -9.344 1 96.69 237 PRO A C 1
ATOM 1869 O O . PRO A 1 237 ? 16.906 -24.109 -8.336 1 96.69 237 PRO A O 1
ATOM 1872 N N . ALA A 1 238 ? 15.641 -24.281 -10.141 1 97.06 238 ALA A N 1
ATOM 1873 C CA . ALA A 1 238 ? 14.93 -23.031 -9.875 1 97.06 238 ALA A CA 1
ATOM 1874 C C . ALA A 1 238 ? 13.828 -23.234 -8.836 1 97.06 238 ALA A C 1
ATOM 1876 O O . ALA A 1 238 ? 13.289 -22.266 -8.289 1 97.06 238 ALA A O 1
ATOM 1877 N N . ASN A 1 239 ? 13.453 -24.469 -8.562 1 97.31 239 ASN A N 1
ATOM 1878 C CA . ASN A 1 239 ? 12.352 -24.734 -7.648 1 97.31 239 ASN A CA 1
ATOM 1879 C C . ASN A 1 239 ? 12.578 -24.078 -6.289 1 97.31 239 ASN A C 1
ATOM 1881 O O . ASN A 1 239 ? 11.742 -23.297 -5.828 1 97.31 239 ASN A O 1
ATOM 1885 N N . PRO A 1 240 ? 13.719 -24.266 -5.684 1 94.81 240 PRO A N 1
ATOM 1886 C CA . PRO A 1 240 ? 13.891 -23.703 -4.34 1 94.81 240 PRO A CA 1
ATOM 1887 C C . PRO A 1 240 ? 14.031 -22.188 -4.344 1 94.81 240 PRO A C 1
ATOM 1889 O O . PRO A 1 240 ? 13.914 -21.547 -3.293 1 94.81 240 PRO A O 1
ATOM 1892 N N . VAL A 1 241 ? 14.273 -21.594 -5.516 1 94.94 241 VAL A N 1
ATOM 1893 C CA . VAL A 1 241 ? 14.586 -20.156 -5.512 1 94.94 241 VAL A CA 1
ATOM 1894 C C . VAL A 1 241 ? 13.516 -19.406 -6.289 1 94.94 241 VAL A C 1
ATOM 1896 O O . VAL A 1 241 ? 13.695 -18.234 -6.625 1 94.94 241 VAL A O 1
ATOM 1899 N N . ASP A 1 242 ? 12.438 -20.109 -6.633 1 97.62 242 ASP A N 1
ATOM 1900 C CA . ASP A 1 242 ? 11.336 -19.391 -7.266 1 97.62 242 ASP A CA 1
ATOM 1901 C C . ASP A 1 242 ? 10.938 -18.156 -6.457 1 97.62 242 ASP A C 1
ATOM 1903 O O . ASP A 1 242 ? 10.656 -18.266 -5.262 1 97.62 242 ASP A O 1
ATOM 1907 N N . CYS A 1 243 ? 10.781 -17.016 -7.043 1 97.44 243 CYS A N 1
ATOM 1908 C CA . CYS A 1 243 ? 10.789 -15.742 -6.332 1 97.44 243 CYS A CA 1
ATOM 1909 C C . CYS A 1 243 ? 9.414 -15.422 -5.77 1 97.44 243 CYS A C 1
ATOM 1911 O O . CYS A 1 243 ? 9.258 -14.477 -5 1 97.44 243 CYS A O 1
ATOM 1913 N N . ILE A 1 244 ? 8.414 -16.188 -6.082 1 97.25 244 ILE A N 1
ATOM 1914 C CA . ILE A 1 244 ? 7.094 -15.891 -5.539 1 97.25 244 ILE A CA 1
ATOM 1915 C C . ILE A 1 244 ? 6.645 -17.031 -4.625 1 97.25 244 ILE A C 1
ATOM 1917 O O . ILE A 1 244 ? 5.496 -17.062 -4.18 1 97.25 244 ILE A O 1
ATOM 1921 N N . PHE A 1 245 ? 7.461 -18.078 -4.461 1 96.81 245 PHE A N 1
ATOM 1922 C CA . PHE A 1 245 ? 7.32 -19.125 -3.445 1 96.81 245 PHE A CA 1
ATOM 1923 C C . PHE A 1 245 ? 6.172 -20.062 -3.785 1 96.81 245 PHE A C 1
ATOM 1925 O O . PHE A 1 245 ? 5.508 -20.594 -2.891 1 96.81 245 PHE A O 1
ATOM 1932 N N . SER A 1 246 ? 5.891 -20.219 -5.035 1 96.12 246 SER A N 1
ATOM 1933 C CA . SER A 1 246 ? 4.746 -21.031 -5.457 1 96.12 246 SER A CA 1
ATOM 1934 C C . SER A 1 246 ? 5.141 -22.484 -5.652 1 96.12 246 SER A C 1
ATOM 1936 O O . SER A 1 246 ? 4.285 -23.344 -5.883 1 96.12 246 SER A O 1
ATOM 1938 N N . THR A 1 247 ? 6.406 -22.812 -5.59 1 96.25 247 THR A N 1
ATOM 1939 C CA . THR A 1 247 ? 6.867 -24.188 -5.73 1 96.25 247 THR A CA 1
ATOM 1940 C C . THR A 1 247 ? 6.66 -24.969 -4.434 1 96.25 247 THR A C 1
ATOM 1942 O O . THR A 1 247 ? 7.598 -25.141 -3.648 1 96.25 247 THR A O 1
ATOM 1945 N N . ILE A 1 248 ? 5.5 -25.484 -4.277 1 91.94 248 ILE A N 1
ATOM 1946 C CA . ILE A 1 248 ? 5.23 -26.312 -3.098 1 91.94 248 ILE A CA 1
ATOM 1947 C C . ILE A 1 248 ? 5.281 -27.781 -3.475 1 91.94 248 ILE A C 1
ATOM 1949 O O . ILE A 1 248 ? 5.078 -28.141 -4.637 1 91.94 248 ILE A O 1
ATOM 1953 N N . ASP A 1 249 ? 5.492 -28.641 -2.514 1 91.06 249 ASP A N 1
ATOM 1954 C CA . ASP A 1 249 ? 5.738 -30.062 -2.744 1 91.06 249 ASP A CA 1
ATOM 1955 C C . ASP A 1 249 ? 4.57 -30.703 -3.486 1 91.06 249 ASP A C 1
ATOM 1957 O O . ASP A 1 249 ? 4.777 -31.531 -4.379 1 91.06 249 ASP A O 1
ATOM 1961 N N . ASP A 1 250 ? 3.404 -30.328 -3.23 1 88.69 250 ASP A N 1
ATOM 1962 C CA . ASP A 1 250 ? 2.197 -30.906 -3.812 1 88.69 250 ASP A CA 1
ATOM 1963 C C . ASP A 1 250 ? 2.18 -30.734 -5.328 1 88.69 250 ASP A C 1
ATOM 1965 O O . ASP A 1 250 ? 1.49 -31.469 -6.035 1 88.69 250 ASP A O 1
ATOM 1969 N N . HIS A 1 251 ? 2.971 -29.797 -5.84 1 93.12 251 HIS A N 1
ATOM 1970 C CA . HIS A 1 251 ? 2.848 -29.422 -7.246 1 93.12 251 HIS A CA 1
ATOM 1971 C C . HIS A 1 251 ? 4.086 -29.844 -8.031 1 93.12 251 HIS A C 1
ATOM 1973 O O . HIS A 1 251 ? 4.172 -29.594 -9.234 1 93.12 251 HIS A O 1
ATOM 1979 N N . ILE A 1 252 ? 5.027 -30.469 -7.363 1 96.94 252 ILE A N 1
ATOM 1980 C CA . ILE A 1 252 ? 6.25 -30.891 -8.039 1 96.94 252 ILE A CA 1
ATOM 1981 C C . ILE A 1 252 ? 6.102 -32.344 -8.523 1 96.94 252 ILE A C 1
ATOM 1983 O O . ILE A 1 252 ? 5.824 -33.219 -7.734 1 96.94 252 ILE A O 1
ATOM 1987 N N . VAL A 1 253 ? 6.316 -32.531 -9.789 1 97.75 253 VAL A N 1
ATOM 1988 C CA . VAL A 1 253 ? 6.059 -33.844 -10.406 1 97.75 253 VAL A CA 1
ATOM 1989 C C . VAL A 1 253 ? 7.32 -34.344 -11.094 1 97.75 253 VAL A C 1
ATOM 1991 O O . VAL A 1 253 ? 8.203 -33.562 -11.438 1 97.75 253 VAL A O 1
ATOM 1994 N N . ASP A 1 254 ? 7.316 -35.688 -11.375 1 97.88 254 ASP A N 1
ATOM 1995 C CA . ASP A 1 254 ? 8.391 -36.281 -12.148 1 97.88 254 ASP A CA 1
ATOM 1996 C C . ASP A 1 254 ? 8.078 -36.25 -13.641 1 97.88 254 ASP A C 1
ATOM 1998 O O . ASP A 1 254 ? 6.941 -36.531 -14.047 1 97.88 254 ASP A O 1
ATOM 2002 N N . ALA A 1 255 ? 9.047 -35.844 -14.398 1 98.06 255 ALA A N 1
ATOM 2003 C CA . ALA A 1 255 ? 9.008 -36 -15.852 1 98.06 255 ALA A CA 1
ATOM 2004 C C . ALA A 1 255 ? 9.961 -37.094 -16.312 1 98.06 255 ALA A C 1
ATOM 2006 O O . ALA A 1 255 ? 11.18 -36.906 -16.297 1 98.06 255 ALA A O 1
ATOM 2007 N N . LEU A 1 256 ? 9.383 -38.188 -16.719 1 98 256 LEU A N 1
ATOM 2008 C CA . LEU A 1 256 ? 10.172 -39.375 -17.062 1 98 256 LEU A CA 1
ATOM 2009 C C . LEU A 1 256 ? 10.094 -39.656 -18.562 1 98 256 LEU A C 1
ATOM 2011 O O . LEU A 1 256 ? 9.188 -39.188 -19.234 1 98 256 LEU A O 1
ATOM 2015 N N . PRO A 1 257 ? 11.055 -40.438 -19.062 1 97.75 257 PRO A N 1
ATOM 2016 C CA . PRO A 1 257 ? 10.938 -40.812 -20.469 1 97.75 257 PRO A CA 1
ATOM 2017 C C . PRO A 1 257 ? 9.625 -41.531 -20.781 1 97.75 257 PRO A C 1
ATOM 2019 O O . PRO A 1 257 ? 9.195 -42.406 -20 1 97.75 257 PRO A O 1
ATOM 2022 N N . HIS A 1 258 ? 9.07 -41.156 -21.844 1 97.75 258 HIS A N 1
ATOM 2023 C CA . HIS A 1 258 ? 7.816 -41.781 -22.219 1 97.75 258 HIS A CA 1
ATOM 2024 C C . HIS A 1 258 ? 8.023 -43.25 -22.594 1 97.75 258 HIS A C 1
ATOM 2026 O O . HIS A 1 258 ? 8.922 -43.594 -23.359 1 97.75 258 HIS A O 1
ATOM 2032 N N . PRO A 1 259 ? 7.188 -44.094 -22.141 1 96.88 259 PRO A N 1
ATOM 2033 C CA . PRO A 1 259 ? 7.391 -45.531 -22.422 1 96.88 259 PRO A CA 1
ATOM 2034 C C . PRO A 1 259 ? 7.031 -45.906 -23.859 1 96.88 259 PRO A C 1
ATOM 2036 O O . PRO A 1 259 ? 7.574 -46.875 -24.391 1 96.88 259 PRO A O 1
ATOM 2039 N N . GLU A 1 260 ? 6.18 -45.219 -24.469 1 96.38 260 GLU A N 1
ATOM 2040 C CA . GLU A 1 260 ? 5.629 -45.656 -25.75 1 96.38 260 GLU A CA 1
ATOM 2041 C C . GLU A 1 260 ? 5.938 -44.625 -26.844 1 96.38 260 GLU A C 1
ATOM 2043 O O . GLU A 1 260 ? 5.594 -44.875 -28.016 1 96.38 260 GLU A O 1
ATOM 2048 N N . ARG A 1 261 ? 6.418 -43.5 -26.5 1 95.62 261 ARG A N 1
ATOM 2049 C CA . ARG A 1 261 ? 6.68 -42.438 -27.484 1 95.62 261 ARG A CA 1
ATOM 2050 C C . ARG A 1 261 ? 8.117 -41.938 -27.375 1 95.62 261 ARG A C 1
ATOM 2052 O O . ARG A 1 261 ? 8.43 -41.125 -26.5 1 95.62 261 ARG A O 1
ATOM 2059 N N . ASP A 1 262 ? 8.859 -42.375 -28.359 1 94.56 262 ASP A N 1
ATOM 2060 C CA . ASP A 1 262 ? 10.266 -42 -28.359 1 94.56 262 ASP A CA 1
ATOM 2061 C C . ASP A 1 262 ? 10.422 -40.469 -28.391 1 94.56 262 ASP A C 1
ATOM 2063 O O . ASP A 1 262 ? 9.727 -39.781 -29.141 1 94.56 262 ASP A O 1
ATOM 2067 N N . GLY A 1 263 ? 11.305 -40 -27.5 1 95.19 263 GLY A N 1
ATOM 2068 C CA . GLY A 1 263 ? 11.617 -38.594 -27.484 1 95.19 263 GLY A CA 1
ATOM 2069 C C . GLY A 1 263 ? 10.711 -37.781 -26.578 1 95.19 263 GLY A C 1
ATOM 2070 O O . GLY A 1 263 ? 10.969 -36.625 -26.312 1 95.19 263 GLY A O 1
ATOM 2071 N N . TYR A 1 264 ? 9.664 -38.344 -26.156 1 97.69 264 TYR A N 1
ATOM 2072 C CA . TYR A 1 264 ? 8.734 -37.656 -25.266 1 97.69 264 TYR A CA 1
ATOM 2073 C C . TYR A 1 264 ? 9.07 -37.938 -23.797 1 97.69 264 TYR A C 1
ATOM 2075 O O . TYR A 1 264 ? 9.602 -39 -23.469 1 97.69 264 TYR A O 1
ATOM 2083 N N . GLN A 1 265 ? 8.805 -36.969 -23 1 98.5 265 GLN A N 1
ATOM 2084 C CA . GLN A 1 265 ? 8.672 -37.188 -21.562 1 98.5 265 GLN A CA 1
ATOM 2085 C C . GLN A 1 265 ? 7.203 -37.375 -21.156 1 98.5 265 GLN A C 1
ATOM 2087 O O . GLN A 1 265 ? 6.305 -36.938 -21.891 1 98.5 265 GLN A O 1
ATOM 2092 N N . LEU A 1 266 ? 7.059 -38.031 -20.016 1 98.62 266 LEU A N 1
ATOM 2093 C CA . LEU A 1 266 ? 5.711 -38.25 -19.5 1 98.62 266 LEU A CA 1
ATOM 2094 C C . LEU A 1 266 ? 5.574 -37.75 -18.078 1 98.62 266 LEU A C 1
ATOM 2096 O O . LEU A 1 266 ? 6.426 -38 -17.234 1 98.62 266 LEU A O 1
ATOM 2100 N N . VAL A 1 267 ? 4.57 -36.969 -17.844 1 98.56 267 VAL A N 1
ATOM 2101 C CA . VAL A 1 267 ? 4.16 -36.531 -16.516 1 98.56 267 VAL A CA 1
ATOM 2102 C C . VAL A 1 267 ? 2.779 -37.094 -16.188 1 98.56 267 VAL A C 1
ATOM 2104 O O . VAL A 1 267 ? 1.842 -36.938 -16.969 1 98.56 267 VAL A O 1
ATOM 2107 N N . ASN A 1 268 ? 2.697 -37.75 -15.078 1 98.06 268 ASN A N 1
ATOM 2108 C CA . ASN A 1 268 ? 1.408 -38.156 -14.531 1 98.06 268 ASN A CA 1
ATOM 2109 C C . ASN A 1 268 ? 0.918 -37.156 -13.461 1 98.06 268 ASN A C 1
ATOM 2111 O O . ASN A 1 268 ? 1.613 -36.906 -12.477 1 98.06 268 ASN A O 1
ATOM 2115 N N . LEU A 1 269 ? -0.284 -36.562 -13.648 1 97.75 269 LEU A N 1
ATOM 2116 C CA . LEU A 1 269 ? -0.828 -35.562 -12.742 1 97.75 269 LEU A CA 1
ATOM 2117 C C . LEU A 1 269 ? -2.297 -35.844 -12.445 1 97.75 269 LEU A C 1
ATOM 2119 O O . LEU A 1 269 ? -3.174 -35.5 -13.242 1 97.75 269 LEU A O 1
ATOM 2123 N N . ASP A 1 270 ? -2.598 -36.406 -11.297 1 97.69 270 ASP A N 1
ATOM 2124 C CA . ASP A 1 270 ? -3.99 -36.5 -10.867 1 97.69 270 ASP A CA 1
ATOM 2125 C C . ASP A 1 270 ? -4.422 -35.219 -10.164 1 97.69 270 ASP A C 1
ATOM 2127 O O . ASP A 1 270 ? -3.68 -34.656 -9.344 1 97.69 270 ASP A O 1
ATOM 2131 N N . ILE A 1 271 ? -5.539 -34.75 -10.523 1 98.44 271 ILE A N 1
ATOM 2132 C CA . ILE A 1 271 ? -6.105 -33.531 -9.977 1 98.44 271 ILE A CA 1
ATOM 2133 C C . ILE A 1 271 ? -7.348 -33.844 -9.148 1 98.44 271 ILE A C 1
ATOM 2135 O O . ILE A 1 271 ? -8.273 -34.5 -9.641 1 98.44 271 ILE A O 1
ATOM 2139 N N . VAL A 1 272 ? -7.332 -33.406 -7.945 1 98.19 272 VAL A N 1
ATOM 2140 C CA . VAL A 1 272 ? -8.43 -33.719 -7.035 1 98.19 272 VAL A CA 1
ATOM 2141 C C . VAL A 1 272 ? -9.211 -32.438 -6.719 1 98.19 272 VAL A C 1
ATOM 2143 O O . VAL A 1 272 ? -8.672 -31.516 -6.129 1 98.19 272 VAL A O 1
ATOM 2146 N N . LEU A 1 273 ? -10.5 -32.375 -7.062 1 97.94 273 LEU A N 1
ATOM 2147 C CA . LEU A 1 273 ? -11.336 -31.203 -6.883 1 97.94 273 LEU A CA 1
ATOM 2148 C C . LEU A 1 273 ? -12.117 -31.281 -5.574 1 97.94 273 LEU A C 1
ATOM 2150 O O . LEU A 1 273 ? -12.594 -32.344 -5.195 1 97.94 273 LEU A O 1
ATOM 2154 N N . GLN A 1 274 ? -12.211 -30.203 -4.98 1 96.56 274 GLN A N 1
ATOM 2155 C CA . GLN A 1 274 ? -13.031 -30.094 -3.777 1 96.56 274 GLN A CA 1
ATOM 2156 C C . GLN A 1 274 ? -14.484 -29.797 -4.129 1 96.56 274 GLN A C 1
ATOM 2158 O O . GLN A 1 274 ? -14.789 -28.812 -4.797 1 96.56 274 GLN A O 1
ATOM 2163 N N . PRO A 1 275 ? -15.422 -30.672 -3.656 1 95.38 275 PRO A N 1
ATOM 2164 C CA . PRO A 1 275 ? -16.828 -30.344 -3.877 1 95.38 275 PRO A CA 1
ATOM 2165 C C . PRO A 1 275 ? -17.266 -29.062 -3.174 1 95.38 275 PRO A C 1
ATOM 2167 O O . PRO A 1 275 ? -16.703 -28.703 -2.129 1 95.38 275 PRO A O 1
ATOM 2170 N N . GLU A 1 276 ? -18.203 -28.375 -3.83 1 90.19 276 GLU A N 1
ATOM 2171 C CA . GLU A 1 276 ? -18.766 -27.172 -3.205 1 90.19 276 GLU A CA 1
ATOM 2172 C C . GLU A 1 276 ? -19.609 -27.531 -1.983 1 90.19 276 GLU A C 1
ATOM 2174 O O . GLU A 1 276 ? -20.312 -28.531 -1.989 1 90.19 276 GLU A O 1
ATOM 2179 N N . THR A 1 277 ? -19.188 -27.469 -0.766 1 73.31 277 THR A N 1
ATOM 2180 C CA . THR A 1 277 ? -20.078 -27.781 0.353 1 73.31 277 THR A CA 1
ATOM 2181 C C . THR A 1 277 ? -21.469 -27.172 0.127 1 73.31 277 THR A C 1
ATOM 2183 O O . THR A 1 277 ? -21.578 -26.016 -0.268 1 73.31 277 THR A O 1
ATOM 2186 N N . ALA A 1 278 ? -22.516 -28.109 -0.027 1 50.56 278 ALA A N 1
ATOM 2187 C CA . ALA A 1 278 ? -23.875 -27.547 0.005 1 50.56 278 ALA A CA 1
ATOM 2188 C C . ALA A 1 278 ? -23.984 -26.422 1.031 1 50.56 278 ALA A C 1
ATOM 2190 O O . ALA A 1 278 ? -23.609 -26.609 2.195 1 50.56 278 ALA A O 1
ATOM 2191 N N . GLN A 1 279 ? -23.578 -25.094 0.684 1 37.78 279 GLN A N 1
ATOM 2192 C CA . GLN A 1 279 ? -24.359 -24.312 1.632 1 37.78 279 GLN A CA 1
ATOM 2193 C C . GLN A 1 279 ? -25.812 -24.75 1.649 1 37.78 279 GLN A C 1
ATOM 2195 O O . GLN A 1 279 ? -26.375 -25.078 0.606 1 37.78 279 GLN A O 1
ATOM 2200 N N . MET B 1 1 ? 2.684 -12.109 16.812 1 32.88 1 MET B N 1
ATOM 2201 C CA . MET B 1 1 ? 3.287 -13.414 17.062 1 32.88 1 MET B CA 1
ATOM 2202 C C . MET B 1 1 ? 3.373 -14.227 15.773 1 32.88 1 MET B C 1
ATOM 2204 O O . MET B 1 1 ? 2.398 -14.312 15.023 1 32.88 1 MET B O 1
ATOM 2208 N N . ASN B 1 2 ? 4.555 -14.156 15.086 1 41.97 2 ASN B N 1
ATOM 2209 C CA . ASN B 1 2 ? 4.844 -15.031 13.953 1 41.97 2 ASN B CA 1
ATOM 2210 C C . ASN B 1 2 ? 4.277 -16.422 14.172 1 41.97 2 ASN B C 1
ATOM 2212 O O . ASN B 1 2 ? 4.387 -16.984 15.266 1 41.97 2 ASN B O 1
ATOM 2216 N N . ASN B 1 3 ? 3.203 -16.766 13.625 1 50.78 3 ASN B N 1
ATOM 2217 C CA . ASN B 1 3 ? 2.742 -18.141 13.656 1 50.78 3 ASN B CA 1
ATOM 2218 C C . ASN B 1 3 ? 3.83 -19.109 13.203 1 50.78 3 ASN B C 1
ATOM 2220 O O . ASN B 1 3 ? 4.281 -19.047 12.055 1 50.78 3 ASN B O 1
ATOM 2224 N N . PRO B 1 4 ? 4.652 -19.734 14.102 1 56.09 4 PRO B N 1
ATOM 2225 C CA . PRO B 1 4 ? 5.715 -20.688 13.773 1 56.09 4 PRO B CA 1
ATOM 2226 C C . PRO B 1 4 ? 5.402 -21.516 12.523 1 56.09 4 PRO B C 1
ATOM 2228 O O . PRO B 1 4 ? 6.312 -22.062 11.898 1 56.09 4 PRO B O 1
ATOM 2231 N N . ASP B 1 5 ? 4.16 -21.406 12.008 1 72.69 5 ASP B N 1
ATOM 2232 C CA . ASP B 1 5 ? 3.74 -22.297 10.938 1 72.69 5 ASP B CA 1
ATOM 2233 C C . ASP B 1 5 ? 3.631 -21.562 9.609 1 72.69 5 ASP B C 1
ATOM 2235 O O . ASP B 1 5 ? 3.129 -22.109 8.625 1 72.69 5 ASP B O 1
ATOM 2239 N N . ASN B 1 6 ? 4.309 -20.312 9.617 1 90.69 6 ASN B N 1
ATOM 2240 C CA . ASN B 1 6 ? 4.223 -19.609 8.344 1 90.69 6 ASN B CA 1
ATOM 2241 C C . ASN B 1 6 ? 5.453 -19.859 7.48 1 90.69 6 ASN B C 1
ATOM 2243 O O . ASN B 1 6 ? 6.379 -19.047 7.453 1 90.69 6 ASN B O 1
ATOM 2247 N N . TYR B 1 7 ? 5.445 -20.922 6.746 1 91.5 7 TYR B N 1
ATOM 2248 C CA . TYR B 1 7 ? 6.551 -21.391 5.918 1 91.5 7 TYR B CA 1
ATOM 2249 C C . TYR B 1 7 ? 6.895 -20.375 4.836 1 91.5 7 TYR B C 1
ATOM 2251 O O . TYR B 1 7 ? 8.07 -20.156 4.531 1 91.5 7 TYR B O 1
ATOM 2259 N N . THR B 1 8 ? 5.945 -19.719 4.344 1 95.44 8 THR B N 1
ATOM 2260 C CA . THR B 1 8 ? 6.172 -18.781 3.26 1 95.44 8 THR B CA 1
ATOM 2261 C C . THR B 1 8 ? 6.93 -17.547 3.764 1 95.44 8 THR B C 1
ATOM 2263 O O . THR B 1 8 ? 7.797 -17.016 3.068 1 95.44 8 THR B O 1
ATOM 2266 N N . LEU B 1 9 ? 6.617 -17.078 4.953 1 96.94 9 LEU B N 1
ATOM 2267 C CA . LEU B 1 9 ? 7.344 -15.953 5.539 1 96.94 9 LEU B CA 1
ATOM 2268 C C . LEU B 1 9 ? 8.82 -16.297 5.727 1 96.94 9 LEU B C 1
ATOM 2270 O O . LEU B 1 9 ? 9.695 -15.492 5.426 1 96.94 9 LEU B O 1
ATOM 2274 N N . GLN B 1 10 ? 9.086 -17.531 6.25 1 95.88 10 GLN B N 1
ATOM 2275 C CA . GLN B 1 10 ? 10.469 -17.969 6.426 1 95.88 10 GLN B CA 1
ATOM 2276 C C . GLN B 1 10 ? 11.203 -18 5.09 1 95.88 10 GLN B C 1
ATOM 2278 O O . GLN B 1 10 ? 12.359 -17.578 5.004 1 95.88 10 GLN B O 1
ATOM 2283 N N . ARG B 1 11 ? 10.555 -18.484 4.07 1 95.75 11 ARG B N 1
ATOM 2284 C CA . ARG B 1 11 ? 11.172 -18.5 2.746 1 95.75 11 ARG B CA 1
ATOM 2285 C C . ARG B 1 11 ? 11.461 -17.094 2.248 1 95.75 11 ARG B C 1
ATOM 2287 O O . ARG B 1 11 ? 12.477 -16.859 1.591 1 95.75 11 ARG B O 1
ATOM 2294 N N . ALA B 1 12 ? 10.555 -16.188 2.514 1 97 12 ALA B N 1
ATOM 2295 C CA . ALA B 1 12 ? 10.766 -14.797 2.111 1 97 12 ALA B CA 1
ATOM 2296 C C . ALA B 1 12 ? 11.984 -14.203 2.812 1 97 12 ALA B C 1
ATOM 2298 O O . ALA B 1 12 ? 12.758 -13.461 2.203 1 97 12 ALA B O 1
ATOM 2299 N N . PHE B 1 13 ? 12.18 -14.523 4.09 1 97.31 13 PHE B N 1
ATOM 2300 C CA . PHE B 1 13 ? 13.367 -14.086 4.816 1 97.31 13 PHE B CA 1
ATOM 2301 C C . PHE B 1 13 ? 14.633 -14.672 4.184 1 97.31 13 PHE B C 1
ATOM 2303 O O . PHE B 1 13 ? 15.594 -13.945 3.93 1 97.31 13 PHE B O 1
ATOM 2310 N N . ASP B 1 14 ? 14.547 -15.914 3.928 1 96 14 ASP B N 1
ATOM 2311 C CA . ASP B 1 14 ? 15.719 -16.641 3.447 1 96 14 ASP B CA 1
ATOM 2312 C C . ASP B 1 14 ? 16.094 -16.203 2.033 1 96 14 ASP B C 1
ATOM 2314 O O . ASP B 1 14 ? 17.25 -16.359 1.616 1 96 14 ASP B O 1
ATOM 2318 N N . ALA B 1 15 ? 15.156 -15.719 1.309 1 97 15 ALA B N 1
ATOM 2319 C CA . ALA B 1 15 ? 15.383 -15.32 -0.079 1 97 15 ALA B CA 1
ATOM 2320 C C . ALA B 1 15 ? 16.234 -14.062 -0.16 1 97 15 ALA B C 1
ATOM 2322 O O . ALA B 1 15 ? 16.766 -13.727 -1.227 1 97 15 ALA B O 1
ATOM 2323 N N . MET B 1 16 ? 16.312 -13.266 0.865 1 97.5 16 MET B N 1
ATOM 2324 C CA . MET B 1 16 ? 17.156 -12.078 0.886 1 97.5 16 MET B CA 1
ATOM 2325 C C . MET B 1 16 ? 18.609 -12.445 1.201 1 97.5 16 MET B C 1
ATOM 2327 O O . MET B 1 16 ? 18.922 -12.805 2.334 1 97.5 16 MET B O 1
ATOM 2331 N N . CYS B 1 17 ? 19.406 -12.328 0.238 1 95.88 17 CYS B N 1
ATOM 2332 C CA . CYS B 1 17 ? 20.812 -12.711 0.36 1 95.88 17 CYS B CA 1
ATOM 2333 C C . CYS B 1 17 ? 21.688 -11.508 0.667 1 95.88 17 CYS B C 1
ATOM 2335 O O . CYS B 1 17 ? 21.891 -10.648 -0.194 1 95.88 17 CYS B O 1
ATOM 2337 N N . SER B 1 18 ? 22.297 -11.484 1.77 1 92.56 18 SER B N 1
ATOM 2338 C CA . SER B 1 18 ? 23.062 -10.328 2.234 1 92.56 18 SER B CA 1
ATOM 2339 C C . SER B 1 18 ? 24.328 -10.141 1.412 1 92.56 18 SER B C 1
ATOM 2341 O O . SER B 1 18 ? 24.844 -9.023 1.306 1 92.56 18 SER B O 1
ATOM 2343 N N . ASP B 1 19 ? 24.828 -11.203 0.753 1 93 19 ASP B N 1
ATOM 2344 C CA . ASP B 1 19 ? 26.094 -11.133 0.029 1 93 19 ASP B CA 1
ATOM 2345 C C . ASP B 1 19 ? 25.859 -10.867 -1.457 1 93 19 ASP B C 1
ATOM 2347 O O . ASP B 1 19 ? 26.812 -10.758 -2.23 1 93 19 ASP B O 1
ATOM 2351 N N . ALA B 1 20 ? 24.656 -10.703 -1.841 1 94.12 20 ALA B N 1
ATOM 2352 C CA . ALA B 1 20 ? 24.359 -10.422 -3.244 1 94.12 20 ALA B CA 1
ATOM 2353 C C . ALA B 1 20 ? 24.844 -9.031 -3.637 1 94.12 20 ALA B C 1
ATOM 2355 O O . ALA B 1 20 ? 24.781 -8.094 -2.834 1 94.12 20 ALA B O 1
ATOM 2356 N N . PRO B 1 21 ? 25.359 -8.891 -4.867 1 93.81 21 PRO B N 1
ATOM 2357 C CA . PRO B 1 21 ? 25.766 -7.559 -5.309 1 93.81 21 PRO B CA 1
ATOM 2358 C C . PRO B 1 21 ? 24.625 -6.539 -5.23 1 93.81 21 PRO B C 1
ATOM 2360 O O . PRO B 1 21 ? 23.531 -6.797 -5.723 1 93.81 21 PRO B O 1
ATOM 2363 N N . GLY B 1 22 ? 24.906 -5.465 -4.555 1 93.75 22 GLY B N 1
ATOM 2364 C CA . GLY B 1 22 ? 23.922 -4.395 -4.469 1 93.75 22 GLY B CA 1
ATOM 2365 C C . GLY B 1 22 ? 23.031 -4.5 -3.244 1 93.75 22 GLY B C 1
ATOM 2366 O O . GLY B 1 22 ? 22.219 -3.611 -2.986 1 93.75 22 GLY B O 1
ATOM 2367 N N . ALA B 1 23 ? 23.219 -5.574 -2.531 1 96.56 23 ALA B N 1
ATOM 2368 C CA . ALA B 1 23 ? 22.391 -5.781 -1.345 1 96.56 23 ALA B CA 1
ATOM 2369 C C . ALA B 1 23 ? 22.609 -4.672 -0.321 1 96.56 23 ALA B C 1
ATOM 2371 O O . ALA B 1 23 ? 23.75 -4.207 -0.137 1 96.56 23 ALA B O 1
ATOM 2372 N N . ASP B 1 24 ? 21.578 -4.234 0.263 1 97.62 24 ASP B N 1
ATOM 2373 C CA . ASP B 1 24 ? 21.562 -3.207 1.299 1 97.62 24 ASP B CA 1
ATOM 2374 C C . ASP B 1 24 ? 21.062 -3.777 2.627 1 97.62 24 ASP B C 1
ATOM 2376 O O . ASP B 1 24 ? 19.859 -3.916 2.842 1 97.62 24 ASP B O 1
ATOM 2380 N N . PRO B 1 25 ? 21.984 -4.102 3.535 1 97.06 25 PRO B N 1
ATOM 2381 C CA . PRO B 1 25 ? 21.625 -4.77 4.785 1 97.06 25 PRO B CA 1
ATOM 2382 C C . PRO B 1 25 ? 20.609 -3.969 5.609 1 97.06 25 PRO B C 1
ATOM 2384 O O . PRO B 1 25 ? 19.781 -4.551 6.312 1 97.06 25 PRO B O 1
ATOM 2387 N N . VAL B 1 26 ? 20.719 -2.629 5.57 1 96.94 26 VAL B N 1
ATOM 2388 C CA . VAL B 1 26 ? 19.797 -1.787 6.312 1 96.94 26 VAL B CA 1
ATOM 2389 C C . VAL B 1 26 ? 18.375 -1.948 5.75 1 96.94 26 VAL B C 1
ATOM 2391 O O . VAL B 1 26 ? 17.422 -2.143 6.504 1 96.94 26 VAL B O 1
ATOM 2394 N N . LEU B 1 27 ? 18.297 -1.915 4.496 1 97.56 27 LEU B N 1
ATOM 2395 C CA . LEU B 1 27 ? 17 -2.102 3.857 1 97.56 27 LEU B CA 1
ATOM 2396 C C . LEU B 1 27 ? 16.453 -3.506 4.117 1 97.56 27 LEU B C 1
ATOM 2398 O O . LEU B 1 27 ? 15.258 -3.686 4.34 1 97.56 27 LEU B O 1
ATOM 2402 N N . GLN B 1 28 ? 17.312 -4.531 4.035 1 98.25 28 GLN B N 1
ATOM 2403 C CA . GLN B 1 28 ? 16.891 -5.898 4.316 1 98.25 28 GLN B CA 1
ATOM 2404 C C . GLN B 1 28 ? 16.281 -6.016 5.711 1 98.25 28 GLN B C 1
ATOM 2406 O O . GLN B 1 28 ? 15.25 -6.656 5.887 1 98.25 28 GLN B O 1
ATOM 2411 N N . ALA B 1 29 ? 16.953 -5.398 6.668 1 98 29 ALA B N 1
ATOM 2412 C CA . ALA B 1 29 ? 16.453 -5.453 8.039 1 98 29 ALA B CA 1
ATOM 2413 C C . ALA B 1 29 ? 15.086 -4.785 8.148 1 98 29 ALA B C 1
ATOM 2415 O O . ALA B 1 29 ? 14.188 -5.309 8.797 1 98 29 ALA B O 1
ATOM 2416 N N . GLN B 1 30 ? 14.898 -3.627 7.539 1 97.94 30 GLN B N 1
ATOM 2417 C CA . GLN B 1 30 ? 13.633 -2.912 7.555 1 97.94 30 GLN B CA 1
ATOM 2418 C C . GLN B 1 30 ? 12.539 -3.711 6.84 1 97.94 30 GLN B C 1
ATOM 2420 O O . GLN B 1 30 ? 11.398 -3.773 7.309 1 97.94 30 GLN B O 1
ATOM 2425 N N . PHE B 1 31 ? 12.945 -4.32 5.734 1 98.44 31 PHE B N 1
ATOM 2426 C CA . PHE B 1 31 ? 11.969 -5.07 4.953 1 98.44 31 PHE B CA 1
ATOM 2427 C C . PHE B 1 31 ? 11.531 -6.328 5.695 1 98.44 31 PHE B C 1
ATOM 2429 O O . PHE B 1 31 ? 10.383 -6.75 5.586 1 98.44 31 PHE B O 1
ATOM 2436 N N . ARG B 1 32 ? 12.383 -6.973 6.441 1 98.19 32 ARG B N 1
ATOM 2437 C CA . ARG B 1 32 ? 12.008 -8.109 7.281 1 98.19 32 ARG B CA 1
ATOM 2438 C C . ARG B 1 32 ? 10.906 -7.723 8.258 1 98.19 32 ARG B C 1
ATOM 2440 O O . ARG B 1 32 ? 9.969 -8.492 8.477 1 98.19 32 ARG B O 1
ATOM 2447 N N . VAL B 1 33 ? 11.031 -6.535 8.859 1 98.38 33 VAL B N 1
ATOM 2448 C CA . VAL B 1 33 ? 10 -6.043 9.773 1 98.38 33 VAL B CA 1
ATOM 2449 C C . VAL B 1 33 ? 8.688 -5.867 9.023 1 98.38 33 VAL B C 1
ATOM 2451 O O . VAL B 1 33 ? 7.629 -6.289 9.508 1 98.38 33 VAL B O 1
ATOM 2454 N N . ALA B 1 34 ? 8.734 -5.289 7.852 1 98.31 34 ALA B N 1
ATOM 2455 C CA . ALA B 1 34 ? 7.531 -5.094 7.047 1 98.31 34 ALA B CA 1
ATOM 2456 C C . ALA B 1 34 ? 6.871 -6.43 6.715 1 98.31 34 ALA B C 1
ATOM 2458 O O . ALA B 1 34 ? 5.656 -6.582 6.855 1 98.31 34 ALA B O 1
ATOM 2459 N N . LEU B 1 35 ? 7.695 -7.414 6.262 1 98.44 35 LEU B N 1
ATOM 2460 C CA . LEU B 1 35 ? 7.168 -8.734 5.938 1 98.44 35 LEU B CA 1
ATOM 2461 C C . LEU B 1 35 ? 6.449 -9.344 7.137 1 98.44 35 LEU B C 1
ATOM 2463 O O . LEU B 1 35 ? 5.348 -9.875 6.996 1 98.44 35 LEU B O 1
ATOM 2467 N N . LYS B 1 36 ? 7.066 -9.242 8.281 1 97.94 36 LYS B N 1
ATOM 2468 C CA . LYS B 1 36 ? 6.469 -9.797 9.492 1 97.94 36 LYS B CA 1
ATOM 2469 C C . LYS B 1 36 ? 5.09 -9.203 9.742 1 97.94 36 LYS B C 1
ATOM 2471 O O . LYS B 1 36 ? 4.133 -9.93 10.023 1 97.94 36 LYS B O 1
ATOM 2476 N N . HIS B 1 37 ? 4.934 -7.902 9.688 1 98.25 37 HIS B N 1
ATOM 2477 C CA . HIS B 1 37 ? 3.672 -7.238 9.984 1 98.25 37 HIS B CA 1
ATOM 2478 C C . HIS B 1 37 ? 2.633 -7.512 8.906 1 98.25 37 HIS B C 1
ATOM 2480 O O . HIS B 1 37 ? 1.453 -7.707 9.203 1 98.25 37 HIS B O 1
ATOM 2486 N N . PHE B 1 38 ? 2.998 -7.535 7.598 1 98.25 38 PHE B N 1
ATOM 2487 C CA . PHE B 1 38 ? 2.041 -7.809 6.531 1 98.25 38 PHE B CA 1
ATOM 2488 C C . PHE B 1 38 ? 1.522 -9.242 6.629 1 98.25 38 PHE B C 1
ATOM 2490 O O . PHE B 1 38 ? 0.329 -9.484 6.441 1 98.25 38 PHE B O 1
ATOM 2497 N N . HIS B 1 39 ? 2.428 -10.227 6.863 1 98.31 39 HIS B N 1
ATOM 2498 C CA . HIS B 1 39 ? 1.992 -11.609 7.02 1 98.31 39 HIS B CA 1
ATOM 2499 C C . HIS B 1 39 ? 1.104 -11.766 8.25 1 98.31 39 HIS B C 1
ATOM 2501 O O . HIS B 1 39 ? 0.102 -12.484 8.203 1 98.31 39 HIS B O 1
ATOM 2507 N N . ALA B 1 40 ? 1.443 -11.078 9.367 1 97.62 40 ALA B N 1
ATOM 2508 C CA . ALA B 1 40 ? 0.616 -11.148 10.562 1 97.62 40 ALA B CA 1
ATOM 2509 C C . ALA B 1 40 ? -0.773 -10.57 10.312 1 97.62 40 ALA B C 1
ATOM 2511 O O . ALA B 1 40 ? -1.775 -11.109 10.781 1 97.62 40 ALA B O 1
ATOM 2512 N N . MET B 1 41 ? -0.809 -9.43 9.633 1 97.62 41 MET B N 1
ATOM 2513 C CA . MET B 1 41 ? -2.088 -8.82 9.273 1 97.62 41 MET B CA 1
ATOM 2514 C C . MET B 1 41 ? -2.924 -9.773 8.422 1 97.62 41 MET B C 1
ATOM 2516 O O . MET B 1 41 ? -4.121 -9.945 8.664 1 97.62 41 MET B O 1
ATOM 2520 N N . LEU B 1 42 ? -2.252 -10.367 7.426 1 97.38 42 LEU B N 1
ATOM 2521 C CA . LEU B 1 42 ? -2.922 -11.336 6.566 1 97.38 42 LEU B CA 1
ATOM 2522 C C . LEU B 1 42 ? -3.467 -12.5 7.383 1 97.38 42 LEU B C 1
ATOM 2524 O O . LEU B 1 42 ? -4.613 -12.914 7.191 1 97.38 42 LEU B O 1
ATOM 2528 N N . ASP B 1 43 ? -2.717 -13.078 8.312 1 96.88 43 ASP B N 1
ATOM 2529 C CA . ASP B 1 43 ? -3.119 -14.195 9.164 1 96.88 43 ASP B CA 1
ATOM 2530 C C . ASP B 1 43 ? -4.324 -13.828 10.023 1 96.88 43 ASP B C 1
ATOM 2532 O O . ASP B 1 43 ? -5.25 -14.625 10.18 1 96.88 43 ASP B O 1
ATOM 2536 N N . GLU B 1 44 ? -4.285 -12.602 10.586 1 97.5 44 GLU B N 1
ATOM 2537 C CA . GLU B 1 44 ? -5.359 -12.188 11.477 1 97.5 44 GLU B CA 1
ATOM 2538 C C . GLU B 1 44 ? -6.648 -11.922 10.711 1 97.5 44 GLU B C 1
ATOM 2540 O O . GLU B 1 44 ? -7.738 -12.273 11.172 1 97.5 44 GLU B O 1
ATOM 2545 N N . LEU B 1 45 ? -6.559 -11.383 9.547 1 97.44 45 LEU B N 1
ATOM 2546 C CA . LEU B 1 45 ? -7.73 -11.039 8.742 1 97.44 45 LEU B CA 1
ATOM 2547 C C . LEU B 1 45 ? -8.211 -12.242 7.938 1 97.44 45 LEU B C 1
ATOM 2549 O O . LEU B 1 45 ? -9.328 -12.242 7.418 1 97.44 45 LEU B O 1
ATOM 2553 N N . LYS B 1 46 ? -7.281 -13.25 7.742 1 94.81 46 LYS B N 1
ATOM 2554 C CA . LYS B 1 46 ? -7.555 -14.422 6.914 1 94.81 46 LYS B CA 1
ATOM 2555 C C . LYS B 1 46 ? -7.965 -14.016 5.504 1 94.81 46 LYS B C 1
ATOM 2557 O O . LYS B 1 46 ? -9 -14.461 5 1 94.81 46 LYS B O 1
ATOM 2562 N N . LEU B 1 47 ? -7.211 -13.148 4.973 1 94.75 47 LEU B N 1
ATOM 2563 C CA . LEU B 1 47 ? -7.5 -12.648 3.631 1 94.75 47 LEU B CA 1
ATOM 2564 C C . LEU B 1 47 ? -7.305 -13.75 2.592 1 94.75 47 LEU B C 1
ATOM 2566 O O . LEU B 1 47 ? -6.352 -14.523 2.674 1 94.75 47 LEU B O 1
ATOM 2570 N N . THR B 1 48 ? -8.18 -13.836 1.693 1 93.56 48 THR B N 1
ATOM 2571 C CA . THR B 1 48 ? -8.016 -14.711 0.538 1 93.56 48 THR B CA 1
ATOM 2572 C C . THR B 1 48 ? -7.16 -14.039 -0.531 1 93.56 48 THR B C 1
ATOM 2574 O O . THR B 1 48 ? -6.902 -12.836 -0.462 1 93.56 48 THR B O 1
ATOM 2577 N N . ASP B 1 49 ? -6.691 -14.812 -1.483 1 92.62 49 ASP B N 1
ATOM 2578 C CA . ASP B 1 49 ? -5.922 -14.25 -2.592 1 92.62 49 ASP B CA 1
ATOM 2579 C C . ASP B 1 49 ? -6.758 -13.258 -3.398 1 92.62 49 ASP B C 1
ATOM 2581 O O . ASP B 1 49 ? -6.254 -12.227 -3.832 1 92.62 49 ASP B O 1
ATOM 2585 N N . ARG B 1 50 ? -8.031 -13.594 -3.58 1 91.31 50 ARG B N 1
ATOM 2586 C CA . ARG B 1 50 ? -8.922 -12.695 -4.312 1 91.31 50 ARG B CA 1
ATOM 2587 C C . ARG B 1 50 ? -9.047 -11.352 -3.604 1 91.31 50 ARG B C 1
ATOM 2589 O O . ARG B 1 50 ? -9.047 -10.305 -4.25 1 91.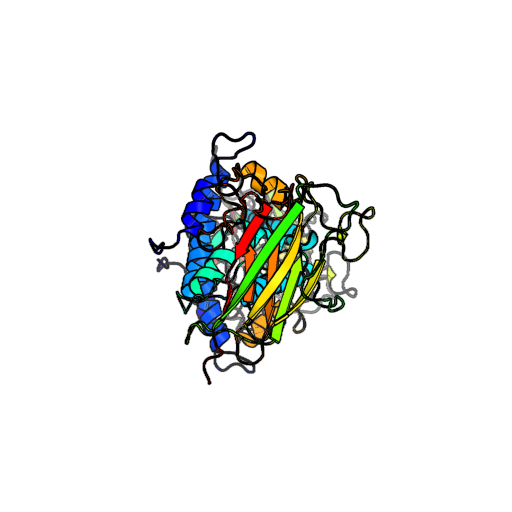31 50 ARG B O 1
ATOM 2596 N N . GLN B 1 51 ? -9.203 -11.398 -2.281 1 94.81 51 GLN B N 1
ATOM 2597 C CA . GLN B 1 51 ? -9.281 -10.172 -1.497 1 94.81 51 GLN B CA 1
ATOM 2598 C C . GLN B 1 51 ? -7.98 -9.383 -1.582 1 94.81 51 GLN B C 1
ATOM 2600 O O . GLN B 1 51 ? -8 -8.156 -1.688 1 94.81 51 GLN B O 1
ATOM 2605 N N . LEU B 1 52 ? -6.852 -10.078 -1.543 1 95 52 LEU B N 1
ATOM 2606 C CA . LEU B 1 52 ? -5.559 -9.422 -1.677 1 95 52 LEU B CA 1
ATOM 2607 C C . LEU B 1 52 ? -5.453 -8.688 -3.01 1 95 52 LEU B C 1
ATOM 2609 O O . LEU B 1 52 ? -5.008 -7.539 -3.059 1 95 52 LEU B O 1
ATOM 2613 N N . TYR B 1 53 ? -5.91 -9.297 -4.043 1 92.38 53 TYR B N 1
ATOM 2614 C CA . TYR B 1 53 ? -5.832 -8.695 -5.371 1 92.38 53 TYR B CA 1
ATOM 2615 C C . TYR B 1 53 ? -6.781 -7.508 -5.484 1 92.38 53 TYR B C 1
ATOM 2617 O O . TYR B 1 53 ? -6.453 -6.504 -6.121 1 92.38 53 TYR B O 1
ATOM 2625 N N . ARG B 1 54 ? -7.945 -7.641 -4.914 1 94.75 54 ARG B N 1
ATOM 2626 C CA . ARG B 1 54 ? -8.875 -6.516 -4.898 1 94.75 54 ARG B CA 1
ATOM 2627 C C . ARG B 1 54 ? -8.289 -5.324 -4.152 1 94.75 54 ARG B C 1
ATOM 2629 O O . ARG B 1 54 ? -8.438 -4.18 -4.586 1 94.75 54 ARG B O 1
ATOM 2636 N N . ILE B 1 55 ? -7.645 -5.578 -3.049 1 96.94 55 ILE B N 1
ATOM 2637 C CA . ILE B 1 55 ? -7.012 -4.527 -2.256 1 96.94 55 ILE B CA 1
ATOM 2638 C C . ILE B 1 55 ? -5.887 -3.881 -3.059 1 96.94 55 ILE B C 1
ATOM 2640 O O . ILE B 1 55 ? -5.766 -2.654 -3.09 1 96.94 55 ILE B O 1
ATOM 2644 N N . ALA B 1 56 ? -5.082 -4.734 -3.717 1 95.38 56 ALA B N 1
ATOM 2645 C CA . ALA B 1 56 ? -4.008 -4.199 -4.547 1 95.38 56 ALA B CA 1
ATOM 2646 C C . ALA B 1 56 ? -4.559 -3.312 -5.656 1 95.38 56 ALA B C 1
ATOM 2648 O O . ALA B 1 56 ? -4.031 -2.227 -5.914 1 95.38 56 ALA B O 1
ATOM 2649 N N . THR B 1 57 ? -5.605 -3.781 -6.305 1 94.88 57 THR B N 1
ATOM 2650 C CA . THR B 1 57 ? -6.25 -3.002 -7.355 1 94.88 57 THR B CA 1
ATOM 2651 C C . THR B 1 57 ? -6.789 -1.687 -6.801 1 94.88 57 THR B C 1
ATOM 2653 O O . THR B 1 57 ? -6.629 -0.632 -7.418 1 94.88 57 THR B O 1
ATOM 2656 N N . TRP B 1 58 ? -7.434 -1.777 -5.691 1 97.88 58 TRP B N 1
ATOM 2657 C CA . TRP B 1 58 ? -7.969 -0.6 -5.016 1 97.88 58 TRP B CA 1
ATOM 2658 C C . TRP B 1 58 ? -6.863 0.398 -4.699 1 97.88 58 TRP B C 1
ATOM 2660 O O . TRP B 1 58 ? -7.012 1.599 -4.941 1 97.88 58 TRP B O 1
ATOM 2670 N N . ILE B 1 59 ? -5.734 -0.052 -4.176 1 98.12 59 ILE B N 1
ATOM 2671 C CA . ILE B 1 59 ? -4.598 0.81 -3.875 1 98.12 59 ILE B CA 1
ATOM 2672 C C . ILE B 1 59 ? -4.109 1.488 -5.152 1 98.12 59 ILE B C 1
ATOM 2674 O O . ILE B 1 59 ? -3.73 2.662 -5.133 1 98.12 59 ILE B O 1
ATOM 2678 N N . GLY B 1 60 ? -4.035 0.737 -6.23 1 97.19 60 GLY B N 1
ATOM 2679 C CA . GLY B 1 60 ? -3.693 1.329 -7.512 1 97.19 60 GLY B CA 1
ATOM 2680 C C . GLY B 1 60 ? -4.598 2.486 -7.895 1 97.19 60 GLY B C 1
ATOM 2681 O O . GLY B 1 60 ? -4.125 3.518 -8.375 1 97.19 60 GLY B O 1
ATOM 2682 N N . LYS B 1 61 ? -5.906 2.342 -7.664 1 97.5 61 LYS B N 1
ATOM 2683 C CA . LYS B 1 61 ? -6.859 3.41 -7.957 1 97.5 61 LYS B CA 1
ATOM 2684 C C . LYS B 1 61 ? -6.633 4.609 -7.039 1 97.5 61 LYS B C 1
ATOM 2686 O O . LYS B 1 61 ? -6.699 5.758 -7.484 1 97.5 61 LYS B O 1
ATOM 2691 N N . VAL B 1 62 ? -6.383 4.355 -5.773 1 97.88 62 VAL B N 1
ATOM 2692 C CA . VAL B 1 62 ? -6.082 5.422 -4.824 1 97.88 62 VAL B CA 1
ATOM 2693 C C . VAL B 1 62 ? -4.871 6.219 -5.305 1 97.88 62 VAL B C 1
ATOM 2695 O O . VAL B 1 62 ? -4.863 7.449 -5.246 1 97.88 62 VAL B O 1
ATOM 2698 N N . ALA B 1 63 ? -3.85 5.496 -5.758 1 96.75 63 ALA B N 1
ATOM 2699 C CA . ALA B 1 63 ? -2.645 6.141 -6.273 1 96.75 63 ALA B CA 1
ATOM 2700 C C . ALA B 1 63 ? -2.959 6.988 -7.504 1 96.75 63 ALA B C 1
ATOM 2702 O O . ALA B 1 63 ? -2.455 8.109 -7.637 1 96.75 63 ALA B O 1
ATOM 2703 N N . GLN B 1 64 ? -3.777 6.484 -8.398 1 95.69 64 GLN B N 1
ATOM 2704 C CA . GLN B 1 64 ? -4.16 7.207 -9.602 1 95.69 64 GLN B CA 1
ATOM 2705 C C . GLN B 1 64 ? -4.91 8.492 -9.258 1 95.69 64 GLN B C 1
ATOM 2707 O O . GLN B 1 64 ? -4.801 9.492 -9.977 1 95.69 64 GLN B O 1
ATOM 2712 N N . GLN B 1 65 ? -5.59 8.43 -8.195 1 95.75 65 GLN B N 1
ATOM 2713 C CA . GLN B 1 65 ? -6.375 9.578 -7.754 1 95.75 65 GLN B CA 1
ATOM 2714 C C . GLN B 1 65 ? -5.543 10.5 -6.871 1 95.75 65 GLN B C 1
ATOM 2716 O O . GLN B 1 65 ? -6.066 11.469 -6.312 1 95.75 65 GLN B O 1
ATOM 2721 N N . ASP B 1 66 ? -4.262 10.164 -6.68 1 92.69 66 ASP B N 1
ATOM 2722 C CA . ASP B 1 66 ? -3.303 10.945 -5.902 1 92.69 66 ASP B CA 1
ATOM 2723 C C . ASP B 1 66 ? -3.762 11.094 -4.453 1 92.69 66 ASP B C 1
ATOM 2725 O O . ASP B 1 66 ? -3.723 12.195 -3.893 1 92.69 66 ASP B O 1
ATOM 2729 N N . GLU B 1 67 ? -4.238 10 -3.809 1 95.44 67 GLU B N 1
ATOM 2730 C CA . GLU B 1 67 ? -4.809 10.102 -2.469 1 95.44 67 GLU B CA 1
ATOM 2731 C C . GLU B 1 67 ? -4.059 9.219 -1.479 1 95.44 67 GLU B C 1
ATOM 2733 O O . GLU B 1 67 ? -4.539 8.969 -0.372 1 95.44 67 GLU B O 1
ATOM 2738 N N . LEU B 1 68 ? -2.891 8.742 -1.843 1 95.75 68 LEU B N 1
ATOM 2739 C CA . LEU B 1 68 ? -2.164 7.844 -0.949 1 95.75 68 LEU B CA 1
ATOM 2740 C C . LEU B 1 68 ? -1.725 8.578 0.314 1 95.75 68 LEU B C 1
ATOM 2742 O O . LEU B 1 68 ? -1.855 8.047 1.421 1 95.75 68 LEU B O 1
ATOM 2746 N N . ILE B 1 69 ? -1.205 9.742 0.155 1 94.06 69 ILE B N 1
ATOM 2747 C CA . ILE B 1 69 ? -0.76 10.516 1.312 1 94.06 69 ILE B CA 1
ATOM 2748 C C . ILE B 1 69 ? -1.959 10.859 2.195 1 94.06 69 ILE B C 1
ATOM 2750 O O . ILE B 1 69 ? -1.891 10.734 3.42 1 94.06 69 ILE B O 1
ATOM 2754 N N . MET B 1 70 ? -3.064 11.297 1.56 1 94.69 70 MET B N 1
ATOM 2755 C CA . MET B 1 70 ? -4.289 11.586 2.301 1 94.69 70 MET B CA 1
ATOM 2756 C C . MET B 1 70 ? -4.75 10.359 3.088 1 94.69 70 MET B C 1
ATOM 2758 O O . MET B 1 70 ? -5.164 10.477 4.242 1 94.69 70 MET B O 1
ATOM 2762 N N . LEU B 1 71 ? -4.66 9.211 2.467 1 96.62 71 LEU B N 1
ATOM 2763 C CA . LEU B 1 71 ? -5.027 7.977 3.15 1 96.62 71 LEU B CA 1
ATOM 2764 C C . LEU B 1 71 ? -4.137 7.742 4.367 1 96.62 71 LEU B C 1
ATOM 2766 O O . LEU B 1 71 ? -4.625 7.387 5.441 1 96.62 71 LEU B O 1
ATOM 2770 N N . CYS B 1 72 ? -2.824 7.941 4.258 1 96.12 72 CYS B N 1
ATOM 2771 C CA . CYS B 1 72 ? -1.891 7.809 5.367 1 96.12 72 CYS B CA 1
ATOM 2772 C C . CYS B 1 72 ? -2.268 8.75 6.512 1 96.12 72 CYS B C 1
ATOM 2774 O O . CYS B 1 72 ? -2.271 8.344 7.676 1 96.12 72 CYS B O 1
ATOM 2776 N N . ASP B 1 73 ? -2.59 9.953 6.125 1 96.25 73 ASP B N 1
ATOM 2777 C CA . ASP B 1 73 ? -2.971 10.945 7.125 1 96.25 73 ASP B CA 1
ATOM 2778 C C . ASP B 1 73 ? -4.234 10.523 7.871 1 96.25 73 ASP B C 1
ATOM 2780 O O . ASP B 1 73 ? -4.297 10.609 9.102 1 96.25 73 ASP B O 1
ATOM 2784 N N . MET B 1 74 ? -5.195 10.055 7.133 1 96.94 74 MET B N 1
ATOM 2785 C CA . MET B 1 74 ? -6.488 9.703 7.723 1 96.94 74 MET B CA 1
ATOM 2786 C C . MET B 1 74 ? -6.383 8.422 8.539 1 96.94 74 MET B C 1
ATOM 2788 O O . MET B 1 74 ? -7.246 8.133 9.367 1 96.94 74 MET B O 1
ATOM 2792 N N . MET B 1 75 ? -5.352 7.633 8.273 1 97.75 75 MET B N 1
ATOM 2793 C CA . MET B 1 75 ? -5.098 6.445 9.086 1 97.75 75 MET B CA 1
ATOM 2794 C C . MET B 1 75 ? -4.316 6.809 10.344 1 97.75 75 MET B C 1
ATOM 2796 O O . MET B 1 75 ? -4.035 5.941 11.172 1 97.75 75 MET B O 1
ATOM 2800 N N . GLY B 1 76 ? -3.93 8.102 10.477 1 97.19 76 GLY B N 1
ATOM 2801 C CA . GLY B 1 76 ? -3.215 8.578 11.648 1 97.19 76 GLY B CA 1
ATOM 2802 C C . GLY B 1 76 ? -1.735 8.242 11.625 1 97.19 76 GLY B C 1
ATOM 2803 O O . GLY B 1 76 ? -1.034 8.43 12.617 1 97.19 76 GLY B O 1
ATOM 2804 N N . LEU B 1 77 ? -1.24 7.758 10.508 1 97.56 77 LEU B N 1
ATOM 2805 C CA . LEU B 1 77 ? 0.144 7.301 10.43 1 97.56 77 LEU B CA 1
ATOM 2806 C C . LEU B 1 77 ? 1.106 8.484 10.438 1 97.56 77 LEU B C 1
ATOM 2808 O O . LEU B 1 77 ? 2.148 8.438 11.094 1 97.56 77 LEU B O 1
ATOM 2812 N N . THR B 1 78 ? 0.773 9.555 9.734 1 96.44 78 THR B N 1
ATOM 2813 C CA . THR B 1 78 ? 1.653 10.711 9.656 1 96.44 78 THR B CA 1
ATOM 2814 C C . THR B 1 78 ? 1.826 11.352 11.031 1 96.44 78 THR B C 1
ATOM 2816 O O . THR B 1 78 ? 2.951 11.602 11.469 1 96.44 78 THR B O 1
ATOM 2819 N N . MET B 1 79 ? 0.74 11.539 11.734 1 96.38 79 MET B N 1
ATOM 2820 C CA . MET B 1 79 ? 0.828 12.156 13.055 1 96.38 79 MET B CA 1
ATOM 2821 C C . MET B 1 79 ? 1.565 11.25 14.031 1 96.38 79 MET B C 1
ATOM 2823 O O . MET B 1 79 ? 2.283 11.734 14.906 1 96.38 79 MET B O 1
ATOM 2827 N N . ARG B 1 80 ? 1.38 9.961 13.898 1 96.5 80 ARG B N 1
ATOM 2828 C CA . ARG B 1 80 ? 2.125 9.039 14.75 1 96.5 80 ARG B CA 1
ATOM 2829 C C . ARG B 1 80 ? 3.623 9.133 14.477 1 96.5 80 ARG B C 1
ATOM 2831 O O . ARG B 1 80 ? 4.426 9.148 15.414 1 96.5 80 ARG B O 1
ATOM 2838 N N . ALA B 1 81 ? 3.998 9.156 13.211 1 96.06 81 ALA B N 1
ATOM 2839 C CA . ALA B 1 81 ? 5.406 9.297 12.844 1 96.06 81 ALA B CA 1
ATOM 2840 C C . ALA B 1 81 ? 6.008 10.562 13.445 1 96.06 81 ALA B C 1
ATOM 2842 O O . ALA B 1 81 ? 7.121 10.531 13.977 1 96.06 81 ALA B O 1
ATOM 2843 N N . LEU B 1 82 ? 5.273 11.641 13.359 1 94.75 82 LEU B N 1
ATOM 2844 C CA . LEU B 1 82 ? 5.738 12.914 13.906 1 94.75 82 LEU B CA 1
ATOM 2845 C C . LEU B 1 82 ? 5.883 12.836 15.422 1 94.75 82 LEU B C 1
ATOM 2847 O O . LEU B 1 82 ? 6.836 13.383 15.984 1 94.75 82 LEU B O 1
ATOM 2851 N N . ASP B 1 83 ? 4.965 12.203 16.078 1 92.94 83 ASP B N 1
ATOM 2852 C CA . ASP B 1 83 ? 5.027 12.008 17.516 1 92.94 83 ASP B CA 1
ATOM 2853 C C . ASP B 1 83 ? 6.266 11.203 17.906 1 92.94 83 ASP B C 1
ATOM 2855 O O . ASP B 1 83 ? 6.961 11.547 18.875 1 92.94 83 ASP B O 1
ATOM 2859 N N . LEU B 1 84 ? 6.57 10.164 17.156 1 92.62 84 LEU B N 1
ATOM 2860 C CA . LEU B 1 84 ? 7.723 9.305 17.422 1 92.62 84 LEU B CA 1
ATOM 2861 C C . LEU B 1 84 ? 9.023 10.07 17.219 1 92.62 84 LEU B C 1
ATOM 2863 O O . LEU B 1 84 ? 10.023 9.781 17.875 1 92.62 84 LEU B O 1
ATOM 2867 N N . ALA B 1 85 ? 9.023 11.023 16.359 1 91.19 85 ALA B N 1
ATOM 2868 C CA . ALA B 1 85 ? 10.234 11.75 16.016 1 91.19 85 ALA B CA 1
ATOM 2869 C C . ALA B 1 85 ? 10.516 12.875 17 1 91.19 85 ALA B C 1
ATOM 2871 O O . ALA B 1 85 ? 11.57 13.508 16.969 1 91.19 85 ALA B O 1
ATOM 2872 N N . ARG B 1 86 ? 9.586 13.109 17.875 1 89.38 86 ARG B N 1
ATOM 2873 C CA . ARG B 1 86 ? 9.773 14.18 18.844 1 89.38 86 ARG B CA 1
ATOM 2874 C C . ARG B 1 86 ? 10.898 13.852 19.812 1 89.38 86 ARG B C 1
ATOM 2876 O O . ARG B 1 86 ? 10.922 12.766 20.406 1 89.38 86 ARG B O 1
ATOM 2883 N N . THR B 1 87 ? 11.906 14.695 19.953 1 86.31 87 THR B N 1
ATOM 2884 C CA . THR B 1 87 ? 13.055 14.445 20.812 1 86.31 87 THR B CA 1
ATOM 2885 C C . THR B 1 87 ? 13.156 15.5 21.906 1 86.31 87 THR B C 1
ATOM 2887 O O . THR B 1 87 ? 13.914 15.336 22.859 1 86.31 87 THR B O 1
ATOM 2890 N N . ASP B 1 88 ? 12.477 16.625 21.734 1 86.5 88 ASP B N 1
ATOM 2891 C CA . ASP B 1 88 ? 12.531 17.734 22.672 1 86.5 88 ASP B CA 1
ATOM 2892 C C . ASP B 1 88 ? 11.133 18.188 23.062 1 86.5 88 ASP B C 1
ATOM 2894 O O . ASP B 1 88 ? 10.398 18.734 22.234 1 86.5 88 ASP B O 1
ATOM 2898 N N . ASP B 1 89 ? 10.844 18.141 24.297 1 86.94 89 ASP B N 1
ATOM 2899 C CA . ASP B 1 89 ? 9.508 18.469 24.781 1 86.94 89 ASP B CA 1
ATOM 2900 C C . ASP B 1 89 ? 9.289 19.969 24.844 1 86.94 89 ASP B C 1
ATOM 2902 O O . ASP B 1 89 ? 8.148 20.438 24.938 1 86.94 89 ASP B O 1
ATOM 2906 N N . HIS B 1 90 ? 10.406 20.703 24.734 1 90.5 90 HIS B N 1
ATOM 2907 C CA . HIS B 1 90 ? 10.281 22.156 24.828 1 90.5 90 HIS B CA 1
ATOM 2908 C C . HIS B 1 90 ? 10.086 22.797 23.469 1 90.5 90 HIS B C 1
ATOM 2910 O O . HIS B 1 90 ? 9.586 23.922 23.359 1 90.5 90 HIS B O 1
ATOM 2916 N N . ALA B 1 91 ? 10.539 22.125 22.453 1 95.5 91 ALA B N 1
ATOM 2917 C CA . ALA B 1 91 ? 10.414 22.656 21.109 1 95.5 91 ALA B CA 1
ATOM 2918 C C . ALA B 1 91 ? 8.984 22.516 20.594 1 95.5 91 ALA B C 1
ATOM 2920 O O . ALA B 1 91 ? 8.281 21.562 20.938 1 95.5 91 ALA B O 1
ATOM 2921 N N . THR B 1 92 ? 8.555 23.5 19.844 1 96.62 92 THR B N 1
ATOM 2922 C CA . THR B 1 92 ? 7.262 23.391 19.188 1 96.62 92 THR B CA 1
ATOM 2923 C C . THR B 1 92 ? 7.191 22.125 18.328 1 96.62 92 THR B C 1
ATOM 2925 O O . THR B 1 92 ? 8.078 21.875 17.516 1 96.62 92 THR B O 1
ATOM 2928 N N . PRO B 1 93 ? 6.145 21.359 18.562 1 95.06 93 PRO B N 1
ATOM 2929 C CA . PRO B 1 93 ? 6.055 20.109 17.797 1 95.06 93 PRO B CA 1
ATOM 2930 C C . PRO B 1 93 ? 5.816 20.328 16.312 1 95.06 93 PRO B C 1
ATOM 2932 O O . PRO B 1 93 ? 5.082 21.25 15.93 1 95.06 93 PRO B O 1
ATOM 2935 N N . GLN B 1 94 ? 6.434 19.453 15.523 1 94.94 94 GLN B N 1
ATOM 2936 C CA . GLN B 1 94 ? 6.109 19.375 14.102 1 94.94 94 GLN B CA 1
ATOM 2937 C C . GLN B 1 94 ? 4.66 18.953 13.891 1 94.94 94 GLN B C 1
ATOM 2939 O O . GLN B 1 94 ? 4.059 18.328 14.758 1 94.94 94 GLN B O 1
ATOM 2944 N N . ASN B 1 95 ? 4.086 19.328 12.844 1 95.56 95 ASN B N 1
ATOM 2945 C CA . ASN B 1 95 ? 2.762 18.906 12.406 1 95.56 95 ASN B CA 1
ATOM 2946 C C . ASN B 1 95 ? 2.717 18.672 10.898 1 95.56 95 ASN B C 1
ATOM 2948 O O . ASN B 1 95 ? 3.711 18.906 10.203 1 95.56 95 ASN B O 1
ATOM 2952 N N . VAL B 1 96 ? 1.659 18.125 10.43 1 92.62 96 VAL B N 1
ATOM 2953 C CA . VAL B 1 96 ? 1.525 17.734 9.031 1 92.62 96 VAL B CA 1
ATOM 2954 C C . VAL B 1 96 ? 1.683 18.969 8.141 1 92.62 96 VAL B C 1
ATOM 2956 O O . VAL B 1 96 ? 1.198 20.047 8.477 1 92.62 96 VAL B O 1
ATOM 2959 N N . THR B 1 97 ? 2.5 18.844 7.039 1 81.75 97 THR B N 1
ATOM 2960 C CA . THR B 1 97 ? 2.754 19.953 6.109 1 81.75 97 THR B CA 1
ATOM 2961 C C . THR B 1 97 ? 1.479 20.328 5.363 1 81.75 97 THR B C 1
ATOM 2963 O O . THR B 1 97 ? 1.203 21.516 5.164 1 81.75 97 THR B O 1
ATOM 2966 N N . GLY B 1 98 ? 0.728 19.359 5.051 1 72.44 98 GLY B N 1
ATOM 2967 C CA . GLY B 1 98 ? -0.506 19.625 4.332 1 72.44 98 GLY B CA 1
ATOM 2968 C C . GLY B 1 98 ? -0.309 19.75 2.832 1 72.44 98 GLY B C 1
ATOM 2969 O O . GLY B 1 98 ? 0.783 19.484 2.322 1 72.44 98 GLY B O 1
ATOM 2970 N N . PRO B 1 99 ? -1.229 19.984 2.016 1 65.06 99 PRO B N 1
ATOM 2971 C CA . PRO B 1 99 ? -1.331 19.797 0.566 1 65.06 99 PRO B CA 1
ATOM 2972 C C . PRO B 1 99 ? -0.601 20.875 -0.223 1 65.06 99 PRO B C 1
ATOM 2974 O O . PRO B 1 99 ? -0.181 20.641 -1.359 1 65.06 99 PRO B O 1
ATOM 2977 N N . PHE B 1 100 ? -0.42 22.078 0.417 1 71.69 100 PHE B N 1
ATOM 2978 C CA . PHE B 1 100 ? -0.08 23.109 -0.568 1 71.69 100 PHE B CA 1
ATOM 2979 C C . PHE B 1 100 ? 1.009 24.031 -0.037 1 71.69 100 PHE B C 1
ATOM 2981 O O . PHE B 1 100 ? 0.837 25.25 -0.013 1 71.69 100 PHE B O 1
ATOM 2988 N N . PRO B 1 101 ? 2.1 23.391 0.182 1 75.12 101 PRO B N 1
ATOM 2989 C CA . PRO B 1 101 ? 3.168 24.328 0.539 1 75.12 101 PRO B CA 1
ATOM 2990 C C . PRO B 1 101 ? 3.752 25.047 -0.674 1 75.12 101 PRO B C 1
ATOM 2992 O O . PRO B 1 101 ? 3.814 24.469 -1.766 1 75.12 101 PRO B O 1
ATOM 2995 N N . LYS B 1 102 ? 3.93 26.344 -0.595 1 79.19 102 LYS B N 1
ATOM 2996 C CA . LYS B 1 102 ? 4.578 27.156 -1.614 1 79.19 102 LYS B CA 1
ATOM 2997 C C . LYS B 1 102 ? 5.711 27.984 -1.015 1 79.19 102 LYS B C 1
ATOM 2999 O O . LYS B 1 102 ? 5.469 29.031 -0.412 1 79.19 102 LYS B O 1
ATOM 3004 N N . ASP B 1 103 ? 6.898 27.5 -1.254 1 77.5 103 ASP B N 1
ATOM 3005 C CA . ASP B 1 103 ? 8.039 28.172 -0.621 1 77.5 103 ASP B CA 1
ATOM 3006 C C . ASP B 1 103 ? 8.539 29.328 -1.472 1 77.5 103 ASP B C 1
ATOM 3008 O O . ASP B 1 103 ? 9.195 30.234 -0.961 1 77.5 103 ASP B O 1
ATOM 3012 N N . GLU B 1 104 ? 8.156 29.297 -2.631 1 83.81 104 GLU B N 1
ATOM 3013 C CA . GLU B 1 104 ? 8.68 30.312 -3.549 1 83.81 104 GLU B CA 1
ATOM 3014 C C . GLU B 1 104 ? 7.781 31.531 -3.592 1 83.81 104 GLU B C 1
ATOM 3016 O O . GLU B 1 104 ? 7.301 31.922 -4.66 1 83.81 104 GLU B O 1
ATOM 3021 N N . ILE B 1 105 ? 7.469 32.094 -2.504 1 87.75 105 ILE B N 1
ATOM 3022 C CA . ILE B 1 105 ? 6.715 33.344 -2.406 1 87.75 105 ILE B CA 1
ATOM 3023 C C . ILE B 1 105 ? 7.652 34.5 -2.039 1 87.75 105 ILE B C 1
ATOM 3025 O O . ILE B 1 105 ? 8.68 34.281 -1.393 1 87.75 105 ILE B O 1
ATOM 3029 N N . ALA B 1 106 ? 7.348 35.688 -2.492 1 90.69 106 ALA B N 1
ATOM 3030 C CA . ALA B 1 106 ? 8.18 36.844 -2.242 1 90.69 106 ALA B CA 1
ATOM 3031 C C . ALA B 1 106 ? 8.203 37.188 -0.758 1 90.69 106 ALA B C 1
ATOM 3033 O O . ALA B 1 106 ? 7.176 37.125 -0.079 1 90.69 106 ALA B O 1
ATOM 3034 N N . GLU B 1 107 ? 9.391 37.5 -0.273 1 93.94 107 GLU B N 1
ATOM 3035 C CA . GLU B 1 107 ? 9.516 37.938 1.114 1 93.94 107 GLU B CA 1
ATOM 3036 C C . GLU B 1 107 ? 8.859 39.281 1.323 1 93.94 107 GLU B C 1
ATOM 3038 O O . GLU B 1 107 ? 9.102 40.219 0.562 1 93.94 107 GLU B O 1
ATOM 3043 N N . GLY B 1 108 ? 8.047 39.344 2.273 1 94.5 108 GLY B N 1
ATOM 3044 C CA . GLY B 1 108 ? 7.375 40.594 2.607 1 94.5 108 GLY B CA 1
ATOM 3045 C C . GLY B 1 108 ? 7.977 41.281 3.811 1 94.5 108 GLY B C 1
ATOM 3046 O O . GLY B 1 108 ? 9.148 41.062 4.133 1 94.5 108 GLY B O 1
ATOM 3047 N N . SER B 1 109 ? 7.148 42.156 4.363 1 96.19 109 SER B N 1
ATOM 3048 C CA . SER B 1 109 ? 7.574 42.938 5.523 1 96.19 109 SER B CA 1
ATOM 3049 C C . SER B 1 109 ? 7.148 42.25 6.824 1 96.19 109 SER B C 1
ATOM 3051 O O . SER B 1 109 ? 6.41 41.25 6.801 1 96.19 109 SER B O 1
ATOM 3053 N N . ASN B 1 110 ? 7.664 42.625 7.871 1 97.88 110 ASN B N 1
ATOM 3054 C CA . ASN B 1 110 ? 7.207 42.406 9.234 1 97.88 110 ASN B CA 1
ATOM 3055 C C . ASN B 1 110 ? 6.852 43.719 9.938 1 97.88 110 ASN B C 1
ATOM 3057 O O . ASN B 1 110 ? 7.734 44.5 10.273 1 97.88 110 ASN B O 1
ATOM 3061 N N . PRO B 1 111 ? 5.617 43.969 10.117 1 97.62 111 PRO B N 1
ATOM 3062 C CA . PRO B 1 111 ? 4.441 43.125 10.078 1 97.62 111 PRO B CA 1
ATOM 3063 C C . PRO B 1 111 ? 4.078 42.656 8.664 1 97.62 111 PRO B C 1
ATOM 3065 O O . PRO B 1 111 ? 4.219 43.438 7.719 1 97.62 111 PRO B O 1
ATOM 3068 N N . CYS B 1 112 ? 3.58 41.438 8.555 1 97.69 112 CYS B N 1
ATOM 3069 C CA . CYS B 1 112 ? 3.174 40.812 7.297 1 97.69 112 CYS B CA 1
ATOM 3070 C C . CYS B 1 112 ? 1.657 40.812 7.145 1 97.69 112 CYS B C 1
ATOM 3072 O O . CYS B 1 112 ? 0.936 40.344 8.008 1 97.69 112 CYS B O 1
ATOM 3074 N N . HIS B 1 113 ? 1.143 41.375 6.074 1 97.56 113 HIS B N 1
ATOM 3075 C CA . HIS B 1 113 ? -0.285 41.406 5.781 1 97.56 113 HIS B CA 1
ATOM 3076 C C . HIS B 1 113 ? -0.639 40.469 4.652 1 97.56 113 HIS B C 1
ATOM 3078 O O . HIS B 1 113 ? -0.338 40.719 3.486 1 97.56 113 HIS B O 1
ATOM 3084 N N . ILE B 1 114 ? -1.345 39.406 5.004 1 97.38 114 ILE B N 1
ATOM 3085 C CA . ILE B 1 114 ? -1.581 38.406 3.967 1 97.38 114 ILE B CA 1
ATOM 3086 C C . ILE B 1 114 ? -3.049 38.438 3.545 1 97.38 114 ILE B C 1
ATOM 3088 O O . ILE B 1 114 ? -3.441 37.781 2.592 1 97.38 114 ILE B O 1
ATOM 3092 N N . ALA B 1 115 ? -3.863 39.188 4.238 1 97.19 115 ALA B N 1
ATOM 3093 C CA . ALA B 1 115 ? -5.238 39.469 3.828 1 97.19 115 ALA B CA 1
ATOM 3094 C C . ALA B 1 115 ? -5.391 40.906 3.34 1 97.19 115 ALA B C 1
ATOM 3096 O O . ALA B 1 115 ? -5.027 41.844 4.047 1 97.19 115 ALA B O 1
ATOM 3097 N N . THR B 1 116 ? -5.938 41.031 2.188 1 94.31 116 THR B N 1
ATOM 3098 C CA . THR B 1 116 ? -6.246 42.375 1.707 1 94.31 116 THR B CA 1
ATOM 3099 C C . THR B 1 116 ? -7.449 42.938 2.449 1 94.31 116 THR B C 1
ATOM 3101 O O . THR B 1 116 ? -8.141 42.219 3.172 1 94.31 116 THR B O 1
ATOM 3104 N N . ASP B 1 117 ? -7.645 44.188 2.189 1 93.31 117 ASP B N 1
ATOM 3105 C CA . ASP B 1 117 ? -8.758 44.875 2.848 1 93.31 117 ASP B CA 1
ATOM 3106 C C . ASP B 1 117 ? -10.094 44.281 2.402 1 93.31 117 ASP B C 1
ATOM 3108 O O . ASP B 1 117 ? -11.062 44.281 3.164 1 93.31 117 ASP B O 1
ATOM 3112 N N . ASP B 1 118 ? -10.156 43.719 1.261 1 94.19 118 ASP B N 1
ATOM 3113 C CA . ASP B 1 118 ? -11.414 43.25 0.698 1 94.19 118 ASP B CA 1
ATOM 3114 C C . ASP B 1 118 ? -11.617 41.75 1.01 1 94.19 118 ASP B C 1
ATOM 3116 O O . ASP B 1 118 ? -12.672 41.188 0.708 1 94.19 118 ASP B O 1
ATOM 3120 N N . GLU B 1 119 ? -10.617 41.125 1.581 1 96.56 119 GLU B N 1
ATOM 3121 C CA . GLU B 1 119 ? -10.758 39.719 1.948 1 96.56 119 GLU B CA 1
ATOM 3122 C C . GLU B 1 119 ? -11.836 39.531 3.008 1 96.56 119 GLU B C 1
ATOM 3124 O O . GLU B 1 119 ? -11.734 40.094 4.109 1 96.56 119 GLU B O 1
ATOM 3129 N N . PRO B 1 120 ? -12.852 38.844 2.693 1 96.12 120 PRO B N 1
ATOM 3130 C CA . PRO B 1 120 ? -13.898 38.625 3.701 1 96.12 120 PRO B CA 1
ATOM 3131 C C . PRO B 1 120 ? -13.438 37.75 4.855 1 96.12 120 PRO B C 1
ATOM 3133 O O . PRO B 1 120 ? -12.609 36.844 4.66 1 96.12 120 PRO B O 1
ATOM 3136 N N . GLY B 1 121 ? -14.016 38.031 6.066 1 97.81 121 GLY B N 1
ATOM 3137 C CA . GLY B 1 121 ? -13.75 37.188 7.215 1 97.81 121 GLY B CA 1
ATOM 3138 C C . GLY B 1 121 ? -13.391 37.969 8.469 1 97.81 121 GLY B C 1
ATOM 3139 O O . GLY B 1 121 ? -13.117 39.156 8.398 1 97.81 121 GLY B O 1
ATOM 3140 N N . GLN B 1 122 ? -13.43 37.312 9.578 1 98.19 122 GLN B N 1
ATOM 3141 C CA . GLN B 1 122 ? -13.016 37.875 10.859 1 98.19 122 GLN B CA 1
ATOM 3142 C C . GLN B 1 122 ? -11.531 38.219 10.852 1 98.19 122 GLN B C 1
ATOM 3144 O O . GLN B 1 122 ? -10.68 37.344 10.711 1 98.19 122 GLN B O 1
ATOM 3149 N N . ARG B 1 123 ? -11.219 39.5 11.016 1 98.56 123 ARG B N 1
ATOM 3150 C CA . ARG B 1 123 ? -9.836 39.969 11.023 1 98.56 123 ARG B CA 1
ATOM 3151 C C . ARG B 1 123 ? -9.078 39.406 12.211 1 98.56 123 ARG B C 1
ATOM 3153 O O . ARG B 1 123 ? -9.617 39.281 13.305 1 98.56 123 ARG B O 1
ATOM 3160 N N . LEU B 1 124 ? -7.777 39.062 11.953 1 98.75 124 LEU B N 1
ATOM 3161 C CA . LEU B 1 124 ? -6.977 38.344 12.953 1 98.75 124 LEU B CA 1
ATOM 3162 C C . LEU B 1 124 ? -5.52 38.812 12.891 1 98.75 124 LEU B C 1
ATOM 3164 O O . LEU B 1 124 ? -4.953 38.938 11.805 1 98.75 124 LEU B O 1
ATOM 3168 N N . GLU B 1 125 ? -4.988 39.094 13.992 1 98.81 125 GLU B N 1
ATOM 3169 C CA . GLU B 1 125 ? -3.545 39.25 14.133 1 98.81 125 GLU B CA 1
ATOM 3170 C C . GLU B 1 125 ? -2.922 38.062 14.867 1 98.81 125 GLU B C 1
ATOM 3172 O O . GLU B 1 125 ? -3.4 37.688 15.93 1 98.81 125 GLU B O 1
ATOM 3177 N N . VAL B 1 126 ? -1.951 37.438 14.312 1 98.81 126 VAL B N 1
ATOM 3178 C CA . VAL B 1 126 ? -1.11 36.469 14.977 1 98.81 126 VAL B CA 1
ATOM 3179 C C . VAL B 1 126 ? 0.264 37.062 15.266 1 98.81 126 VAL B C 1
ATOM 3181 O O . VAL B 1 126 ? 0.954 37.5 14.352 1 98.81 126 VAL B O 1
ATOM 3184 N N . ARG B 1 127 ? 0.663 37.062 16.453 1 98.44 127 ARG B N 1
ATOM 3185 C CA . ARG B 1 127 ? 1.983 37.594 16.766 1 98.44 127 ARG B CA 1
ATOM 3186 C C . ARG B 1 127 ? 2.67 36.75 17.844 1 98.44 127 ARG B C 1
ATOM 3188 O O . ARG B 1 127 ? 2.027 35.938 18.5 1 98.44 127 ARG B O 1
ATOM 3195 N N . GLY B 1 128 ? 3.959 36.875 17.922 1 98.38 128 GLY B N 1
ATOM 3196 C CA . GLY B 1 128 ? 4.77 36.156 18.906 1 98.38 128 GLY B CA 1
ATOM 3197 C C . GLY B 1 128 ? 6.258 36.281 18.656 1 98.38 128 GLY B C 1
ATOM 3198 O O . GLY B 1 128 ? 6.719 37.25 18.062 1 98.38 128 GLY B O 1
ATOM 3199 N N . ARG B 1 129 ? 6.988 35.375 19.234 1 98.62 129 ARG B N 1
ATOM 3200 C CA . ARG B 1 129 ? 8.438 35.312 19.078 1 98.62 129 ARG B CA 1
ATOM 3201 C C . ARG B 1 129 ? 8.914 33.938 18.703 1 98.62 129 ARG B C 1
ATOM 3203 O O . ARG B 1 129 ? 8.289 32.938 19.078 1 98.62 129 ARG B O 1
ATOM 3210 N N . VAL B 1 130 ? 9.984 33.875 17.953 1 98.75 130 VAL B N 1
ATOM 3211 C CA . VAL B 1 130 ? 10.719 32.656 17.719 1 98.75 130 VAL B CA 1
ATOM 3212 C C . VAL B 1 130 ? 11.844 32.5 18.734 1 98.75 130 VAL B C 1
ATOM 3214 O O . VAL B 1 130 ? 12.68 33.406 18.875 1 98.75 130 VAL B O 1
ATOM 3217 N N . LEU B 1 131 ? 11.836 31.406 19.422 1 98.56 131 LEU B N 1
ATOM 3218 C CA . LEU B 1 131 ? 12.766 31.203 20.531 1 98.56 131 LEU B CA 1
ATOM 3219 C C . LEU B 1 131 ? 13.57 29.922 20.344 1 98.56 131 LEU B C 1
ATOM 3221 O O . LEU B 1 131 ? 13.18 29.047 19.578 1 98.56 131 LEU B O 1
ATOM 3225 N N . ASP B 1 132 ? 14.672 29.906 21 1 97.81 132 ASP B N 1
ATOM 3226 C CA . ASP B 1 132 ? 15.555 28.734 21.016 1 97.81 132 ASP B CA 1
ATOM 3227 C C . ASP B 1 132 ? 15.141 27.75 22.109 1 97.81 132 ASP B C 1
ATOM 3229 O O . ASP B 1 132 ? 15.008 28.125 23.281 1 97.81 132 ASP B O 1
ATOM 3233 N N . ALA B 1 133 ? 15.047 26.531 21.766 1 96.69 133 ALA B N 1
ATOM 3234 C CA . ALA B 1 133 ? 14.555 25.531 22.703 1 96.69 133 ALA B CA 1
ATOM 3235 C C . ALA B 1 133 ? 15.57 25.281 23.828 1 96.69 133 ALA B C 1
ATOM 3237 O O . ALA B 1 133 ? 15.188 24.984 24.953 1 96.69 133 ALA B O 1
ATOM 3238 N N . ALA B 1 134 ? 16.812 25.406 23.531 1 95.25 134 ALA B N 1
ATOM 3239 C CA . ALA B 1 134 ? 17.859 25.094 24.5 1 95.25 134 ALA B CA 1
ATOM 3240 C C . ALA B 1 134 ? 18.062 26.25 25.469 1 95.25 134 ALA B C 1
ATOM 3242 O O . ALA B 1 134 ? 18.328 26.031 26.656 1 95.25 134 ALA B O 1
ATOM 3243 N N . THR B 1 135 ? 17.938 27.484 25.016 1 96.38 135 THR B N 1
ATOM 3244 C CA . THR B 1 135 ? 18.344 28.625 25.828 1 96.38 135 THR B CA 1
ATOM 3245 C C . THR B 1 135 ? 17.125 29.469 26.234 1 96.38 135 THR B C 1
ATOM 3247 O O . THR B 1 135 ? 17.203 30.266 27.172 1 96.38 135 THR B O 1
ATOM 3250 N N . GLY B 1 136 ? 16.109 29.359 25.438 1 96.62 136 GLY B N 1
ATOM 3251 C CA . GLY B 1 136 ? 14.945 30.203 25.656 1 96.62 136 GLY B CA 1
ATOM 3252 C C . GLY B 1 136 ? 15.102 31.609 25.094 1 96.62 136 GLY B C 1
ATOM 3253 O O . GLY B 1 136 ? 14.211 32.438 25.234 1 96.62 136 GLY B O 1
ATOM 3254 N N . LYS B 1 137 ? 16.172 31.844 24.438 1 97.81 137 LYS B N 1
ATOM 3255 C CA . LYS B 1 137 ? 16.453 33.156 23.875 1 97.81 137 LYS B CA 1
ATOM 3256 C C . LYS B 1 137 ? 15.812 33.312 22.5 1 97.81 137 LYS B C 1
ATOM 3258 O O . LYS B 1 137 ? 15.508 32.312 21.844 1 97.81 137 LYS B O 1
ATOM 3263 N N . PRO B 1 138 ? 15.68 34.594 22.109 1 98.31 138 PRO B N 1
ATOM 3264 C CA . PRO B 1 138 ? 15.141 34.812 20.766 1 98.31 138 PRO B CA 1
ATOM 3265 C C . PRO B 1 138 ? 16.062 34.312 19.656 1 98.31 138 PRO B C 1
ATOM 3267 O O . PRO B 1 138 ? 17.281 34.281 19.844 1 98.31 138 PRO B O 1
ATOM 3270 N N . VAL B 1 139 ? 15.484 33.938 18.562 1 98.25 139 VAL B N 1
ATOM 3271 C CA . VAL B 1 139 ? 16.203 33.562 17.359 1 98.25 139 VAL B CA 1
ATOM 3272 C C . VAL B 1 139 ? 16.047 34.656 16.297 1 98.25 139 VAL B C 1
ATOM 3274 O O . VAL B 1 139 ? 15.078 34.656 15.539 1 98.25 139 VAL B O 1
ATOM 3277 N N . PRO B 1 140 ? 17.047 35.531 16.219 1 97.5 140 PRO B N 1
ATOM 3278 C CA . PRO B 1 140 ? 16.922 36.656 15.281 1 97.5 140 PRO B CA 1
ATOM 3279 C C . PRO B 1 140 ? 16.953 36.219 13.82 1 97.5 140 PRO B C 1
ATOM 3281 O O . PRO B 1 140 ? 17.719 35.312 13.461 1 97.5 140 PRO B O 1
ATOM 3284 N N . GLY B 1 141 ? 16.109 36.781 13 1 97.56 141 GLY B N 1
ATOM 3285 C CA . GLY B 1 141 ? 16.219 36.656 11.555 1 97.56 141 GLY B CA 1
ATOM 3286 C C . GLY B 1 141 ? 15.602 35.375 11.031 1 97.56 141 GLY B C 1
ATOM 3287 O O . GLY B 1 141 ? 15.75 35.062 9.852 1 97.56 141 GLY B O 1
ATOM 3288 N N . ALA B 1 142 ? 14.961 34.656 11.828 1 98.38 142 ALA B N 1
ATOM 3289 C CA . ALA B 1 142 ? 14.305 33.438 11.344 1 98.38 142 ALA B CA 1
ATOM 3290 C C . ALA B 1 142 ? 13.305 33.75 10.242 1 98.38 142 ALA B C 1
ATOM 3292 O O . ALA B 1 142 ? 12.562 34.719 10.32 1 98.38 142 ALA B O 1
ATOM 3293 N N . MET B 1 143 ? 13.32 32.906 9.219 1 97.69 143 MET B N 1
ATOM 3294 C CA . MET B 1 143 ? 12.375 33.062 8.109 1 97.69 143 MET B CA 1
ATOM 3295 C C . MET B 1 143 ? 11.07 32.312 8.414 1 97.69 143 MET B C 1
ATOM 3297 O O . MET B 1 143 ? 11.094 31.156 8.836 1 97.69 143 MET B O 1
ATOM 3301 N N . MET B 1 144 ? 9.961 33 8.211 1 97.75 144 MET B N 1
ATOM 3302 C CA . MET B 1 144 ? 8.648 32.406 8.453 1 97.75 144 MET B CA 1
ATOM 3303 C C . MET B 1 144 ? 7.777 32.469 7.207 1 97.75 144 MET B C 1
ATOM 3305 O O . MET B 1 144 ? 7.691 33.531 6.566 1 97.75 144 MET B O 1
ATOM 3309 N N . ILE B 1 145 ? 7.227 31.375 6.875 1 97.12 145 ILE B N 1
ATOM 3310 C CA . ILE B 1 145 ? 6.211 31.281 5.828 1 97.12 145 ILE B CA 1
ATOM 3311 C C . ILE B 1 145 ? 4.871 30.891 6.441 1 97.12 145 ILE B C 1
ATOM 3313 O O . ILE B 1 145 ? 4.801 29.969 7.254 1 97.12 145 ILE B O 1
ATOM 3317 N N . VAL B 1 146 ? 3.836 31.594 6.113 1 97 146 VAL B N 1
ATOM 3318 C CA . VAL B 1 146 ? 2.496 31.328 6.625 1 97 146 VAL B CA 1
ATOM 3319 C C . VAL B 1 146 ? 1.52 31.172 5.465 1 97 146 VAL B C 1
ATOM 3321 O O . VAL B 1 146 ? 1.606 31.891 4.469 1 97 146 VAL B O 1
ATOM 3324 N N . TRP B 1 147 ? 0.601 30.172 5.555 1 96.62 147 TRP B N 1
ATOM 3325 C CA . TRP B 1 147 ? -0.422 30.016 4.523 1 96.62 147 TRP B CA 1
ATOM 3326 C C . TRP B 1 147 ? -1.681 29.375 5.102 1 96.62 147 TRP B C 1
ATOM 3328 O O . TRP B 1 147 ? -1.612 28.625 6.082 1 96.62 147 TRP B O 1
ATOM 3338 N N . GLN B 1 148 ? -2.803 29.672 4.539 1 96.94 148 GLN B N 1
ATOM 3339 C CA . GLN B 1 148 ? -4.094 29.172 5.004 1 96.94 148 GLN B CA 1
ATOM 3340 C C . GLN B 1 148 ? -5.148 29.266 3.904 1 96.94 148 GLN B C 1
ATOM 3342 O O . GLN B 1 148 ? -4.945 29.953 2.902 1 96.94 148 GLN B O 1
ATOM 3347 N N . PRO B 1 149 ? -6.297 28.562 4.078 1 96.44 149 PRO B N 1
ATOM 3348 C CA . PRO B 1 149 ? -7.461 28.812 3.227 1 96.44 149 PRO B CA 1
ATOM 3349 C C . PRO B 1 149 ? -8.234 30.062 3.637 1 96.44 149 PRO B C 1
ATOM 3351 O O . PRO B 1 149 ? -7.969 30.641 4.695 1 96.44 149 PRO B O 1
ATOM 3354 N N . ASN B 1 150 ? -9.188 30.484 2.811 1 97.56 150 ASN B N 1
ATOM 3355 C CA . ASN B 1 150 ? -10.062 31.594 3.154 1 97.56 150 ASN B CA 1
ATOM 3356 C C . ASN B 1 150 ? -11.164 31.172 4.121 1 97.56 150 ASN B C 1
ATOM 3358 O O . ASN B 1 150 ? -11.141 30.047 4.633 1 97.56 150 ASN B O 1
ATOM 3362 N N . GLN B 1 151 ? -12.094 32.062 4.469 1 97.44 151 GLN B N 1
ATOM 3363 C CA . GLN B 1 151 ? -13.102 31.812 5.496 1 97.44 151 GLN B CA 1
ATOM 3364 C C . GLN B 1 151 ? -14.016 30.656 5.098 1 97.44 151 GLN B C 1
ATOM 3366 O O . GLN B 1 151 ? -14.734 30.109 5.934 1 97.44 151 GLN B O 1
ATOM 3371 N N . PHE B 1 152 ? -13.992 30.25 3.811 1 95.94 152 PHE B N 1
ATOM 3372 C CA . PHE B 1 152 ? -14.836 29.172 3.314 1 95.94 152 PHE B CA 1
ATOM 3373 C C . PHE B 1 152 ? -14.039 27.875 3.174 1 95.94 152 PHE B C 1
ATOM 3375 O O . PHE B 1 152 ? -14.531 26.906 2.602 1 95.94 152 PHE B O 1
ATOM 3382 N N . GLY B 1 153 ? -12.781 27.984 3.59 1 96 153 GLY B N 1
ATOM 3383 C CA . GLY B 1 153 ? -11.961 26.781 3.568 1 96 153 GLY B CA 1
ATOM 3384 C C . GLY B 1 153 ? -11.367 26.484 2.203 1 96 153 GLY B C 1
ATOM 3385 O O . GLY B 1 153 ? -11.062 25.328 1.887 1 96 153 GLY B O 1
ATOM 3386 N N . ARG B 1 154 ? -11.188 27.516 1.392 1 95.56 154 ARG B N 1
ATOM 3387 C CA . ARG B 1 154 ? -10.656 27.328 0.046 1 95.56 154 ARG B CA 1
ATOM 3388 C C . ARG B 1 154 ? -9.273 27.969 -0.093 1 95.56 154 ARG B C 1
ATOM 3390 O O . ARG B 1 154 ? -9.109 29.156 0.171 1 95.56 154 ARG B O 1
ATOM 3397 N N . TYR B 1 155 ? -8.344 27.172 -0.546 1 94.44 155 TYR B N 1
ATOM 3398 C CA . TYR B 1 155 ? -7.027 27.703 -0.872 1 94.44 155 TYR B CA 1
ATOM 3399 C C . TYR B 1 155 ? -7.043 28.391 -2.23 1 94.44 155 TYR B C 1
ATOM 3401 O O . TYR B 1 155 ? -7.867 28.062 -3.09 1 94.44 155 TYR B O 1
ATOM 3409 N N . GLU B 1 156 ? -6.102 29.234 -2.367 1 92.44 156 GLU B N 1
ATOM 3410 C CA . GLU B 1 156 ? -6.109 30.031 -3.59 1 92.44 156 GLU B CA 1
ATOM 3411 C C . GLU B 1 156 ? -5.875 29.156 -4.82 1 92.44 156 GLU B C 1
ATOM 3413 O O . GLU B 1 156 ? -6.418 29.422 -5.891 1 92.44 156 GLU B O 1
ATOM 3418 N N . ASN B 1 157 ? -5.102 28.062 -4.746 1 88.38 157 ASN B N 1
ATOM 3419 C CA . ASN B 1 157 ? -4.809 27.219 -5.891 1 88.38 157 ASN B CA 1
ATOM 3420 C C . ASN B 1 157 ? -6.023 26.391 -6.301 1 88.38 157 ASN B C 1
ATOM 3422 O O . ASN B 1 157 ? -6.039 25.797 -7.379 1 88.38 157 ASN B O 1
ATOM 3426 N N . GLU B 1 158 ? -7.062 26.422 -5.488 1 88.19 158 GLU B N 1
ATOM 3427 C CA . GLU B 1 158 ? -8.273 25.656 -5.785 1 88.19 158 GLU B CA 1
ATOM 3428 C C . GLU B 1 158 ? -9.414 26.578 -6.219 1 88.19 158 GLU B C 1
ATOM 3430 O O . GLU B 1 158 ? -10.508 26.109 -6.527 1 88.19 158 GLU B O 1
ATOM 3435 N N . ASP B 1 159 ? -9.203 27.781 -6.094 1 92 159 ASP B N 1
ATOM 3436 C CA . ASP B 1 159 ? -10.234 28.781 -6.336 1 92 159 ASP B CA 1
ATOM 3437 C C . ASP B 1 159 ? -9.703 29.922 -7.199 1 92 159 ASP B C 1
ATOM 3439 O O . ASP B 1 159 ? -9.039 30.844 -6.699 1 92 159 ASP B O 1
ATOM 3443 N N . ASP B 1 160 ? -10.086 29.969 -8.352 1 92.38 160 ASP B N 1
ATOM 3444 C CA . ASP B 1 160 ? -9.562 30.906 -9.344 1 92.38 160 ASP B CA 1
ATOM 3445 C C . ASP B 1 160 ? -10.008 32.344 -9.039 1 92.38 160 ASP B C 1
ATOM 3447 O O . ASP B 1 160 ? -9.461 33.281 -9.594 1 92.38 160 ASP B O 1
ATOM 3451 N N . SER B 1 161 ? -10.938 32.469 -8.258 1 93.56 161 SER B N 1
ATOM 3452 C CA . SER B 1 161 ? -11.414 33.812 -7.938 1 93.56 161 SER B CA 1
ATOM 3453 C C . SER B 1 161 ? -10.477 34.531 -6.957 1 93.56 161 SER B C 1
ATOM 3455 O O . SER B 1 161 ? -10.57 35.719 -6.766 1 93.56 161 SER B O 1
ATOM 3457 N N . GLN B 1 162 ? -9.609 33.781 -6.352 1 94.62 162 GLN B N 1
ATOM 3458 C CA . GLN B 1 162 ? -8.641 34.375 -5.418 1 94.62 162 GLN B CA 1
ATOM 3459 C C . GLN B 1 162 ? -7.391 34.844 -6.148 1 94.62 162 GLN B C 1
ATOM 3461 O O . GLN B 1 162 ? -6.98 34.25 -7.145 1 94.62 162 GLN B O 1
ATOM 3466 N N . SER B 1 163 ? -6.855 35.906 -5.703 1 92.69 163 SER B N 1
ATOM 3467 C CA . SER B 1 163 ? -5.613 36.438 -6.281 1 92.69 163 SER B CA 1
ATOM 3468 C C . SER B 1 163 ? -4.445 35.469 -5.996 1 92.69 163 SER B C 1
ATOM 3470 O O . SER B 1 163 ? -4.512 34.656 -5.078 1 92.69 163 SER B O 1
ATOM 3472 N N . GLU B 1 164 ? -3.377 35.625 -6.789 1 91.56 164 GLU B N 1
ATOM 3473 C CA . GLU B 1 164 ? -2.166 34.812 -6.574 1 91.56 164 GLU B CA 1
ATOM 3474 C C . GLU B 1 164 ? -1.601 35.062 -5.176 1 91.56 164 GLU B C 1
ATOM 3476 O O . GLU B 1 164 ? -1.529 36.188 -4.707 1 91.56 164 GLU B O 1
ATOM 3481 N N . ASP B 1 165 ? -1.284 34 -4.488 1 93.06 165 ASP B N 1
ATOM 3482 C CA . ASP B 1 165 ? -0.659 33.969 -3.168 1 93.06 165 ASP B CA 1
ATOM 3483 C C . ASP B 1 165 ? -1.584 34.594 -2.117 1 93.06 165 ASP B C 1
ATOM 3485 O O . ASP B 1 165 ? -1.121 35.094 -1.089 1 93.06 165 ASP B O 1
ATOM 3489 N N . ASN B 1 166 ? -2.887 34.625 -2.455 1 95.62 166 ASN B N 1
ATOM 3490 C CA . ASN B 1 166 ? -3.838 35.094 -1.443 1 95.62 166 ASN B CA 1
ATOM 3491 C C . ASN B 1 166 ? -3.701 34.281 -0.151 1 95.62 166 ASN B C 1
ATOM 3493 O O . ASN B 1 166 ? -3.664 33.062 -0.18 1 95.62 166 ASN B O 1
ATOM 3497 N N . LEU B 1 167 ? -3.566 35 0.986 1 97.12 167 LEU B N 1
ATOM 3498 C CA . LEU B 1 167 ? -3.492 34.438 2.33 1 97.12 167 LEU B CA 1
ATOM 3499 C C . LEU B 1 167 ? -2.232 33.594 2.498 1 97.12 167 LEU B C 1
ATOM 3501 O O . LEU B 1 167 ? -2.256 32.562 3.18 1 97.12 167 LEU B O 1
ATOM 3505 N N . ARG B 1 168 ? -1.243 33.938 1.767 1 96.5 168 ARG B N 1
ATOM 3506 C CA . ARG B 1 168 ? 0.121 33.469 1.916 1 96.5 168 ARG B CA 1
ATOM 3507 C C . ARG B 1 168 ? 1.098 34.594 2.154 1 96.5 168 ARG B C 1
ATOM 3509 O O . ARG B 1 168 ? 0.949 35.688 1.576 1 96.5 168 ARG B O 1
ATOM 3516 N N . GLY B 1 169 ? 2.088 34.344 2.963 1 96.62 169 GLY B N 1
ATOM 3517 C CA . GLY B 1 169 ? 3.09 35.375 3.209 1 96.62 169 GLY B CA 1
ATOM 3518 C C . GLY B 1 169 ? 4.406 34.812 3.709 1 96.62 169 GLY B C 1
ATOM 3519 O O . GLY B 1 169 ? 4.465 33.688 4.191 1 96.62 169 GLY B O 1
ATOM 3520 N N . LYS B 1 170 ? 5.398 35.531 3.516 1 97.44 170 LYS B N 1
ATOM 3521 C CA . LYS B 1 170 ? 6.762 35.25 3.957 1 97.44 170 LYS B CA 1
ATOM 3522 C C . LYS B 1 170 ? 7.391 36.469 4.629 1 97.44 170 LYS B C 1
ATOM 3524 O O . LYS B 1 170 ? 7.277 37.594 4.125 1 97.44 170 LYS B O 1
ATOM 3529 N N . LEU B 1 171 ? 7.957 36.281 5.781 1 97.81 171 LEU B N 1
ATOM 3530 C CA . LEU B 1 171 ? 8.578 37.375 6.516 1 97.81 171 LEU B CA 1
ATOM 3531 C C . LEU B 1 171 ? 9.805 36.875 7.277 1 97.81 171 LEU B C 1
ATOM 3533 O O . LEU B 1 171 ? 10.008 35.688 7.441 1 97.81 171 LEU B O 1
ATOM 3537 N N . ARG B 1 172 ? 10.602 37.844 7.727 1 97.94 172 ARG B N 1
ATOM 3538 C CA . ARG B 1 172 ? 11.719 37.562 8.633 1 97.94 172 ARG B CA 1
ATOM 3539 C C . ARG B 1 172 ? 11.453 38.156 10.016 1 97.94 172 ARG B C 1
ATOM 3541 O O . ARG B 1 172 ? 11 39.312 10.133 1 97.94 172 ARG B O 1
ATOM 3548 N N . CYS B 1 173 ? 11.758 37.312 10.945 1 98.31 173 CYS B N 1
ATOM 3549 C CA . CYS B 1 173 ? 11.555 37.781 12.312 1 98.31 173 CYS B CA 1
ATOM 3550 C C . CYS B 1 173 ? 12.555 38.875 12.672 1 98.31 173 CYS B C 1
ATOM 3552 O O . CYS B 1 173 ? 13.648 38.938 12.109 1 98.31 173 CYS B O 1
ATOM 3554 N N . GLU B 1 174 ? 12.219 39.719 13.648 1 98.38 174 GLU B N 1
ATOM 3555 C CA . GLU B 1 174 ? 13.055 40.812 14.094 1 98.38 174 GLU B CA 1
ATOM 3556 C C . GLU B 1 174 ? 14.211 40.312 14.953 1 98.38 174 GLU B C 1
ATOM 3558 O O . GLU B 1 174 ? 14.305 39.125 15.258 1 98.38 174 GLU B O 1
ATOM 3563 N N . ALA B 1 175 ? 15.023 41.25 15.406 1 97.88 175 ALA B N 1
ATOM 3564 C CA . ALA B 1 175 ? 16.203 40.906 16.203 1 97.88 175 ALA B CA 1
ATOM 3565 C C . ALA B 1 175 ? 15.805 40.281 17.547 1 97.88 175 ALA B C 1
ATOM 3567 O O . ALA B 1 175 ? 16.531 39.438 18.094 1 97.88 175 ALA B O 1
ATOM 3568 N N . ASP B 1 176 ? 14.68 40.625 18.016 1 98.38 176 ASP B N 1
ATOM 3569 C CA . ASP B 1 176 ? 14.219 40.062 19.281 1 98.38 176 ASP B CA 1
ATOM 3570 C C . ASP B 1 176 ? 13.359 38.812 19.078 1 98.38 176 ASP B C 1
ATOM 3572 O O . ASP B 1 176 ? 12.672 38.375 20 1 98.38 176 ASP B O 1
ATOM 3576 N N . GLY B 1 177 ? 13.281 38.375 17.781 1 98.5 177 GLY B N 1
ATOM 3577 C CA . GLY B 1 177 ? 12.555 37.156 17.438 1 98.5 177 GLY B CA 1
ATOM 3578 C C . GLY B 1 177 ? 11.094 37.406 17.141 1 98.5 177 GLY B C 1
ATOM 3579 O O . GLY B 1 177 ? 10.352 36.469 16.828 1 98.5 177 GLY B O 1
ATOM 3580 N N . SER B 1 178 ? 10.633 38.656 17.219 1 98.75 178 SER B N 1
ATOM 3581 C CA . SER B 1 178 ? 9.211 38.938 17.109 1 98.75 178 SER B CA 1
ATOM 3582 C C . SER B 1 178 ? 8.734 38.875 15.664 1 98.75 178 SER B C 1
ATOM 3584 O O . SER B 1 178 ? 9.5 39.156 14.742 1 98.75 178 SER B O 1
ATOM 3586 N N . PHE B 1 179 ? 7.504 38.469 15.477 1 98.75 179 PHE B N 1
ATOM 3587 C CA . PHE B 1 179 ? 6.805 38.5 14.195 1 98.75 179 PHE B CA 1
ATOM 3588 C C . PHE B 1 179 ? 5.352 38.906 14.375 1 98.75 179 PHE B C 1
ATOM 3590 O O . PHE B 1 179 ? 4.793 38.75 15.469 1 98.75 179 PHE B O 1
ATOM 3597 N N . GLN B 1 180 ? 4.789 39.438 13.344 1 98.5 180 GLN B N 1
ATOM 3598 C CA . GLN B 1 180 ? 3.381 39.844 13.281 1 98.5 180 GLN B CA 1
ATOM 3599 C C . GLN B 1 180 ? 2.779 39.5 11.922 1 98.5 180 GLN B C 1
ATOM 3601 O O . GLN B 1 180 ? 3.322 39.906 10.883 1 98.5 180 GLN B O 1
ATOM 3606 N N . VAL B 1 181 ? 1.674 38.844 11.945 1 98.69 181 VAL B N 1
ATOM 3607 C CA . VAL B 1 181 ? 0.952 38.5 10.719 1 98.69 181 VAL B CA 1
ATOM 3608 C C . VAL B 1 181 ? -0.501 38.938 10.836 1 98.69 181 VAL B C 1
ATOM 3610 O O . VAL B 1 181 ? -1.192 38.594 11.797 1 98.69 181 VAL B O 1
ATOM 3613 N N . PHE B 1 182 ? -0.956 39.75 9.922 1 98.5 182 PHE B N 1
ATOM 3614 C CA . PHE B 1 182 ? -2.354 40.125 9.812 1 98.5 182 PHE B CA 1
ATOM 3615 C C . PHE B 1 182 ? -3.072 39.312 8.742 1 98.5 182 PHE B C 1
ATOM 3617 O O . PHE B 1 182 ? -2.637 39.281 7.59 1 98.5 182 PHE B O 1
ATOM 3624 N N . THR B 1 183 ? -4.117 38.688 9.141 1 98.56 183 THR B N 1
ATOM 3625 C CA . THR B 1 183 ? -4.863 37.781 8.273 1 98.56 183 THR B CA 1
ATOM 3626 C C . THR B 1 183 ? -6.34 37.75 8.656 1 98.56 183 THR B C 1
ATOM 3628 O O . THR B 1 183 ? -6.879 38.75 9.133 1 98.56 183 THR B O 1
ATOM 3631 N N . ILE B 1 184 ? -7.078 36.719 8.305 1 98.69 184 ILE B N 1
ATOM 3632 C CA . ILE B 1 184 ? -8.445 36.438 8.727 1 98.69 184 ILE B CA 1
ATOM 3633 C C . ILE B 1 184 ? -8.516 35.031 9.336 1 98.69 184 ILE B C 1
ATOM 3635 O O . ILE B 1 184 ? -7.609 34.219 9.141 1 98.69 184 ILE B O 1
ATOM 3639 N N . ARG B 1 185 ? -9.523 34.812 10.125 1 98.19 185 ARG B N 1
ATOM 3640 C CA . ARG B 1 185 ? -9.758 33.469 10.594 1 98.19 185 ARG B CA 1
ATOM 3641 C C . ARG B 1 185 ? -10.141 32.531 9.438 1 98.19 185 ARG B C 1
ATOM 3643 O O . ARG B 1 185 ? -11.086 32.844 8.703 1 98.19 185 ARG B O 1
ATOM 3650 N N . PRO B 1 186 ? -9.422 31.469 9.234 1 98.19 186 PRO B N 1
ATOM 3651 C CA . PRO B 1 186 ? -9.766 30.547 8.156 1 98.19 186 PRO B CA 1
ATOM 3652 C C . PRO B 1 186 ? -11.008 29.719 8.461 1 98.19 186 PRO B C 1
ATOM 3654 O O . PRO B 1 186 ? -11.445 29.656 9.617 1 98.19 186 PRO B O 1
ATOM 3657 N N . GLY B 1 187 ? -11.586 29.172 7.434 1 97.25 187 GLY B N 1
ATOM 3658 C CA . GLY B 1 187 ? -12.641 28.188 7.609 1 97.25 187 GLY B CA 1
ATOM 3659 C C . GLY B 1 187 ? -12.133 26.75 7.578 1 97.25 187 GLY B C 1
ATOM 3660 O O . GLY B 1 187 ? -11.047 26.484 7.055 1 97.25 187 GLY B O 1
ATOM 3661 N N . GLY B 1 188 ? -12.906 25.891 8.258 1 96.31 188 GLY B N 1
ATOM 3662 C CA . GLY B 1 188 ? -12.68 24.469 8.055 1 96.31 188 GLY B CA 1
ATOM 3663 C C . GLY B 1 188 ? -13.109 23.984 6.68 1 96.31 188 GLY B C 1
ATOM 3664 O O . GLY B 1 188 ? -13.734 24.734 5.922 1 96.31 188 GLY B O 1
ATOM 3665 N N . TYR B 1 189 ? -12.773 22.797 6.316 1 95.56 189 TYR B N 1
ATOM 3666 C CA . TYR B 1 189 ? -13.148 22.266 5.008 1 95.56 189 TYR B CA 1
ATOM 3667 C C . TYR B 1 189 ? -13.141 20.75 5.008 1 95.56 189 TYR B C 1
ATOM 3669 O O . TYR B 1 189 ? -12.641 20.125 5.941 1 95.56 189 TYR B O 1
ATOM 3677 N N . ILE B 1 190 ? -13.719 20.172 4.016 1 95.19 190 ILE B N 1
ATOM 3678 C CA . ILE B 1 190 ? -13.781 18.734 3.811 1 95.19 190 ILE B CA 1
ATOM 3679 C C . ILE B 1 190 ? -12.703 18.312 2.809 1 95.19 190 ILE B C 1
ATOM 3681 O O . ILE B 1 190 ? -12.555 18.938 1.752 1 95.19 190 ILE B O 1
ATOM 3685 N N . ILE B 1 191 ? -11.914 17.328 3.203 1 93.44 191 ILE B N 1
ATOM 3686 C CA . ILE B 1 191 ? -10.867 16.922 2.273 1 93.44 191 ILE B CA 1
ATOM 3687 C C . ILE B 1 191 ? -11.328 15.711 1.462 1 93.44 191 ILE B C 1
ATOM 3689 O O . ILE B 1 191 ? -12.125 14.906 1.942 1 93.44 191 ILE B O 1
ATOM 3693 N N . GLY B 1 192 ? -10.758 15.609 0.223 1 89.88 192 GLY B N 1
ATOM 3694 C CA . GLY B 1 192 ? -11.094 14.516 -0.678 1 89.88 192 GLY B CA 1
ATOM 3695 C C . GLY B 1 192 ? -12.492 14.625 -1.248 1 89.88 192 GLY B C 1
ATOM 3696 O O . GLY B 1 192 ? -13.234 15.555 -0.912 1 89.88 192 GLY B O 1
ATOM 3697 N N . ARG B 1 193 ? -12.758 13.797 -2.195 1 93.06 193 ARG B N 1
ATOM 3698 C CA . ARG B 1 193 ? -14.078 13.742 -2.816 1 93.06 193 ARG B CA 1
ATOM 3699 C C . ARG B 1 193 ? -14.828 12.484 -2.393 1 93.06 193 ARG B C 1
ATOM 3701 O O . ARG B 1 193 ? -14.219 11.453 -2.104 1 93.06 193 ARG B O 1
ATOM 3708 N N . GLU B 1 194 ? -16.078 12.578 -2.424 1 92.62 194 GLU B N 1
ATOM 3709 C CA . GLU B 1 194 ? -16.922 11.484 -1.958 1 92.62 194 GLU B CA 1
ATOM 3710 C C . GLU B 1 194 ? -16.922 10.32 -2.953 1 92.62 194 GLU B C 1
ATOM 3712 O O . GLU B 1 194 ? -17.203 9.18 -2.588 1 92.62 194 GLU B O 1
ATOM 3717 N N . ASP B 1 195 ? -16.641 10.609 -4.195 1 95.5 195 ASP B N 1
ATOM 3718 C CA . ASP B 1 195 ? -16.781 9.602 -5.238 1 95.5 195 ASP B CA 1
ATOM 3719 C C . ASP B 1 195 ? -15.438 8.922 -5.527 1 95.5 195 ASP B C 1
ATOM 3721 O O . ASP B 1 195 ? -15.344 8.094 -6.438 1 95.5 195 ASP B O 1
ATOM 3725 N N . THR B 1 196 ? -14.414 9.328 -4.844 1 97.31 196 THR B N 1
ATOM 3726 C CA . THR B 1 196 ? -13.125 8.664 -4.988 1 97.31 196 THR B CA 1
ATOM 3727 C C . THR B 1 196 ? -13.047 7.438 -4.086 1 97.31 196 THR B C 1
ATOM 3729 O O . THR B 1 196 ? -13.906 7.234 -3.229 1 97.31 196 THR B O 1
ATOM 3732 N N . GLU B 1 197 ? -12.039 6.586 -4.234 1 97.81 197 GLU B N 1
ATOM 3733 C CA . GLU B 1 197 ? -11.852 5.359 -3.461 1 97.81 197 GLU B CA 1
ATOM 3734 C C . GLU B 1 197 ? -11.75 5.66 -1.968 1 97.81 197 GLU B C 1
ATOM 3736 O O . GLU B 1 197 ? -12.375 4.98 -1.147 1 97.81 197 GLU B O 1
ATOM 3741 N N . VAL B 1 198 ? -11.008 6.668 -1.589 1 97.69 198 VAL B N 1
ATOM 3742 C CA . VAL B 1 198 ? -10.836 6.984 -0.175 1 97.69 198 VAL B CA 1
ATOM 3743 C C . VAL B 1 198 ? -12.125 7.57 0.386 1 97.69 198 VAL B C 1
ATOM 3745 O O . VAL B 1 198 ? -12.508 7.273 1.521 1 97.69 198 VAL B O 1
ATOM 3748 N N . GLY B 1 199 ? -12.781 8.445 -0.43 1 97.31 199 GLY B N 1
ATOM 3749 C CA . GLY B 1 199 ? -14.078 8.945 -0.004 1 97.31 199 GLY B CA 1
ATOM 3750 C C . GLY B 1 199 ? -15.078 7.844 0.304 1 97.31 199 GLY B C 1
ATOM 3751 O O . GLY B 1 199 ? -15.742 7.875 1.341 1 97.31 199 GLY B O 1
ATOM 3752 N N . VAL B 1 200 ? -15.164 6.891 -0.579 1 97.69 200 VAL B N 1
ATOM 3753 C CA . VAL B 1 200 ? -16.062 5.762 -0.396 1 97.69 200 VAL B CA 1
ATOM 3754 C C . VAL B 1 200 ? -15.656 4.965 0.841 1 97.69 200 VAL B C 1
ATOM 3756 O O . VAL B 1 200 ? -16.5 4.559 1.636 1 97.69 200 VAL B O 1
ATOM 3759 N N . LEU B 1 201 ? -14.383 4.707 1.031 1 98.31 201 LEU B N 1
ATOM 3760 C CA . LEU B 1 201 ? -13.898 3.994 2.207 1 98.31 201 LEU B CA 1
ATOM 3761 C C . LEU B 1 201 ? -14.305 4.711 3.488 1 98.31 201 LEU B C 1
ATOM 3763 O O . LEU B 1 201 ? -14.797 4.082 4.43 1 98.31 201 LEU B O 1
ATOM 3767 N N . MET B 1 202 ? -14.109 6.023 3.525 1 98 202 MET B N 1
ATOM 3768 C CA . MET B 1 202 ? -14.422 6.781 4.738 1 98 202 MET B CA 1
ATOM 3769 C C . MET B 1 202 ? -15.906 6.703 5.066 1 98 202 MET B C 1
ATOM 3771 O O . MET B 1 202 ? -16.281 6.559 6.23 1 98 202 MET B O 1
ATOM 3775 N N . LYS B 1 203 ? -16.688 6.805 4.043 1 97.38 203 LYS B N 1
ATOM 3776 C CA . LYS B 1 203 ? -18.125 6.664 4.25 1 97.38 203 LYS B CA 1
ATOM 3777 C C . LYS B 1 203 ? -18.453 5.309 4.855 1 97.38 203 LYS B C 1
ATOM 3779 O O . LYS B 1 203 ? -19.203 5.23 5.836 1 97.38 203 LYS B O 1
ATOM 3784 N N . ARG B 1 204 ? -17.906 4.254 4.316 1 98.06 204 ARG B N 1
ATOM 3785 C CA . ARG B 1 204 ? -18.203 2.9 4.773 1 98.06 204 ARG B CA 1
ATOM 3786 C C . ARG B 1 204 ? -17.625 2.65 6.16 1 98.06 204 ARG B C 1
ATOM 3788 O O . ARG B 1 204 ? -18.078 1.768 6.887 1 98.06 204 ARG B O 1
ATOM 3795 N N . LEU B 1 205 ? -16.656 3.428 6.551 1 98.31 205 LEU B N 1
ATOM 3796 C CA . LEU B 1 205 ? -16.062 3.309 7.875 1 98.31 205 LEU B CA 1
ATOM 3797 C C . LEU B 1 205 ? -16.781 4.195 8.883 1 98.31 205 LEU B C 1
ATOM 3799 O O . LEU B 1 205 ? -16.469 4.172 10.078 1 98.31 205 LEU B O 1
ATOM 3803 N N . GLY B 1 206 ? -17.688 5.012 8.414 1 97.81 206 GLY B N 1
ATOM 3804 C CA . GLY B 1 206 ? -18.375 5.953 9.281 1 97.81 206 GLY B CA 1
ATOM 3805 C C . GLY B 1 206 ? -17.484 7.086 9.758 1 97.81 206 GLY B C 1
ATOM 3806 O O . GLY B 1 206 ? -17.609 7.551 10.891 1 97.81 206 GLY B O 1
ATOM 3807 N N . ARG B 1 207 ? -16.609 7.457 8.945 1 97.31 207 ARG B N 1
ATOM 3808 C CA . ARG B 1 207 ? -15.648 8.523 9.242 1 97.31 207 ARG B CA 1
ATOM 3809 C C . ARG B 1 207 ? -16.047 9.82 8.531 1 97.31 207 ARG B C 1
ATOM 3811 O O . ARG B 1 207 ? -16.547 9.789 7.406 1 97.31 207 ARG B O 1
ATOM 3818 N N . ASN B 1 208 ? -15.781 10.867 9.172 1 96 208 ASN B N 1
ATOM 3819 C CA . ASN B 1 208 ? -15.914 12.148 8.492 1 96 208 ASN B CA 1
ATOM 3820 C C . ASN B 1 208 ? -14.633 12.531 7.746 1 96 208 ASN B C 1
ATOM 3822 O O . ASN B 1 208 ? -13.633 11.805 7.82 1 96 208 ASN B O 1
ATOM 3826 N N . ARG B 1 209 ? -14.68 13.578 7.008 1 96.69 209 ARG B N 1
ATOM 3827 C CA . ARG B 1 209 ? -13.531 14.07 6.258 1 96.69 209 ARG B CA 1
ATOM 3828 C C . ARG B 1 209 ? -13.273 15.539 6.543 1 96.69 209 ARG B C 1
ATOM 3830 O O . ARG B 1 209 ? -12.719 16.266 5.703 1 96.69 209 ARG B O 1
ATOM 3837 N N . GLN B 1 210 ? -13.617 15.992 7.77 1 96.88 210 GLN B N 1
ATOM 3838 C CA . GLN B 1 210 ? -13.578 17.391 8.164 1 96.88 210 GLN B CA 1
ATOM 3839 C C . GLN B 1 210 ? -12.203 17.781 8.695 1 96.88 210 GLN B C 1
ATOM 3841 O O . GLN B 1 210 ? -11.648 17.078 9.555 1 96.88 210 GLN B O 1
ATOM 3846 N N . ARG B 1 211 ? -11.719 18.844 8.195 1 97.38 211 ARG B N 1
ATOM 3847 C CA . ARG B 1 211 ? -10.562 19.484 8.789 1 97.38 211 ARG B CA 1
ATOM 3848 C C . ARG B 1 211 ? -10.977 20.688 9.625 1 97.38 211 ARG B C 1
ATOM 3850 O O . ARG B 1 211 ? -11.82 21.484 9.203 1 97.38 211 ARG B O 1
ATOM 3857 N N . ALA B 1 212 ? -10.414 20.828 10.758 1 98 212 ALA B N 1
ATOM 3858 C CA . ALA B 1 212 ? -10.625 22.016 11.578 1 98 212 ALA B CA 1
ATOM 3859 C C . ALA B 1 212 ? -9.945 23.234 10.961 1 98 212 ALA B C 1
ATOM 3861 O O . ALA B 1 212 ? -8.93 23.109 10.266 1 98 212 ALA B O 1
ATOM 3862 N N . PRO B 1 213 ? -10.57 24.438 11.156 1 98.12 213 PRO B N 1
ATOM 3863 C CA . PRO B 1 213 ? -9.875 25.641 10.719 1 98.12 213 PRO B CA 1
ATOM 3864 C C . PRO B 1 213 ? -8.461 25.75 11.281 1 98.12 213 PRO B C 1
ATOM 3866 O O . PRO B 1 213 ? -8.25 25.5 12.469 1 98.12 213 PRO B O 1
ATOM 3869 N N . HIS B 1 214 ? -7.531 26.062 10.383 1 97.88 214 HIS B N 1
ATOM 3870 C CA . HIS B 1 214 ? -6.145 26.109 10.836 1 97.88 214 HIS B CA 1
ATOM 3871 C C . HIS B 1 214 ? -5.312 27.047 9.969 1 97.88 214 HIS B C 1
ATOM 3873 O O . HIS B 1 214 ? -5.723 27.406 8.859 1 97.88 214 HIS B O 1
ATOM 3879 N N . ILE B 1 215 ? -4.199 27.484 10.484 1 97.81 215 ILE B N 1
ATOM 3880 C CA . ILE B 1 215 ? -3.184 28.266 9.781 1 97.81 215 ILE B CA 1
ATOM 3881 C C . ILE B 1 215 ? -1.86 27.5 9.773 1 97.81 215 ILE B C 1
ATOM 3883 O O . ILE B 1 215 ? -1.363 27.109 10.836 1 97.81 215 ILE B O 1
ATOM 3887 N N . HIS B 1 216 ? -1.324 27.297 8.594 1 97.19 216 HIS B N 1
ATOM 3888 C CA . HIS B 1 216 ? -0.019 26.656 8.477 1 97.19 216 HIS B CA 1
ATOM 3889 C C . HIS B 1 216 ? 1.109 27.656 8.656 1 97.19 216 HIS B C 1
ATOM 3891 O O . HIS B 1 216 ? 0.963 28.828 8.297 1 97.19 216 HIS B O 1
ATOM 3897 N N . TYR B 1 217 ? 2.188 27.172 9.141 1 96.69 217 TYR B N 1
ATOM 3898 C CA . TYR B 1 217 ? 3.395 27.984 9.141 1 96.69 217 TYR B CA 1
ATOM 3899 C C . TYR B 1 217 ? 4.645 27.125 9.094 1 96.69 217 TYR B C 1
ATOM 3901 O O . TYR B 1 217 ? 4.621 25.969 9.523 1 96.69 217 TYR B O 1
ATOM 3909 N N . ARG B 1 218 ? 5.66 27.656 8.578 1 96.81 218 ARG B N 1
ATOM 3910 C CA . ARG B 1 218 ? 7 27.078 8.516 1 96.81 218 ARG B CA 1
ATOM 3911 C C . ARG B 1 218 ? 8.055 28.078 8.961 1 96.81 218 ARG B C 1
ATOM 3913 O O . ARG B 1 218 ? 7.98 29.25 8.609 1 96.81 218 ARG B O 1
ATOM 3920 N N . VAL B 1 219 ? 8.945 27.641 9.766 1 97.5 219 VAL B N 1
ATOM 3921 C CA . VAL B 1 219 ? 10.016 28.516 10.25 1 97.5 219 VAL B CA 1
ATOM 3922 C C . VAL B 1 219 ? 11.367 27.875 9.969 1 97.5 219 VAL B C 1
ATOM 3924 O O . VAL B 1 219 ? 11.594 26.703 10.32 1 97.5 219 VAL B O 1
ATOM 3927 N N . MET B 1 220 ? 12.203 28.609 9.383 1 96.62 220 MET B N 1
ATOM 3928 C CA . MET B 1 220 ? 13.531 28.125 9 1 96.62 220 MET B CA 1
ATOM 3929 C C . MET B 1 220 ? 14.617 29.094 9.461 1 96.62 220 MET B C 1
ATOM 3931 O O . MET B 1 220 ? 14.461 30.312 9.328 1 96.62 220 MET B O 1
ATOM 3935 N N . GLN B 1 221 ? 15.656 28.562 9.984 1 97.56 221 GLN B N 1
ATOM 3936 C CA . GLN B 1 221 ? 16.844 29.312 10.406 1 97.56 221 GLN B CA 1
ATOM 3937 C C . GLN B 1 221 ? 18.062 28.406 10.438 1 97.56 221 GLN B C 1
ATOM 3939 O O . GLN B 1 221 ? 18.031 27.312 11.023 1 97.56 221 GLN B O 1
ATOM 3944 N N . PRO B 1 222 ? 19.219 28.844 9.734 1 96.81 222 PRO B N 1
ATOM 3945 C CA . PRO B 1 222 ? 20.438 28.031 9.828 1 96.81 222 PRO B CA 1
ATOM 3946 C C . PRO B 1 222 ? 20.812 27.703 11.273 1 96.81 222 PRO B C 1
ATOM 3948 O O . PRO B 1 222 ? 20.75 28.578 12.148 1 96.81 222 PRO B O 1
ATOM 3951 N N . GLY B 1 223 ? 21.141 26.484 11.516 1 96.56 223 GLY B N 1
ATOM 3952 C CA . GLY B 1 223 ? 21.516 26.031 12.852 1 96.56 223 GLY B CA 1
ATOM 3953 C C . GLY B 1 223 ? 20.359 25.422 13.625 1 96.56 223 GLY B C 1
ATOM 3954 O O . GLY B 1 223 ? 20.562 24.875 14.711 1 96.56 223 GLY B O 1
ATOM 3955 N N . TYR B 1 224 ? 19.203 25.531 13.055 1 97 224 TYR B N 1
ATOM 3956 C CA . TYR B 1 224 ? 18.016 24.953 13.688 1 97 224 TYR B CA 1
ATOM 3957 C C . TYR B 1 224 ? 17.344 23.953 12.766 1 97 224 TYR B C 1
ATOM 3959 O O . TYR B 1 224 ? 17.469 24.031 11.539 1 97 224 TYR B O 1
ATOM 3967 N N . ARG B 1 225 ? 16.656 23 13.336 1 94.88 225 ARG B N 1
ATOM 3968 C CA . ARG B 1 225 ? 15.758 22.141 12.555 1 94.88 225 ARG B CA 1
ATOM 3969 C C . ARG B 1 225 ? 14.578 22.938 12.008 1 94.88 225 ARG B C 1
ATOM 3971 O O . ARG B 1 225 ? 13.945 23.703 12.734 1 94.88 225 ARG B O 1
ATOM 3978 N N . ASN B 1 226 ? 14.312 22.781 10.711 1 94.62 226 ASN B N 1
ATOM 3979 C CA . ASN B 1 226 ? 13.133 23.422 10.141 1 94.62 226 ASN B CA 1
ATOM 3980 C C . ASN B 1 226 ? 11.852 22.969 10.844 1 94.62 226 ASN B C 1
ATOM 3982 O O . ASN B 1 226 ? 11.695 21.781 11.148 1 94.62 226 ASN B O 1
ATOM 3986 N N . LEU B 1 227 ? 10.984 23.891 11.109 1 96.38 227 LEU B N 1
ATOM 3987 C CA . LEU B 1 227 ? 9.703 23.562 11.727 1 96.38 227 LEU B CA 1
ATOM 3988 C C . LEU B 1 227 ? 8.555 23.797 10.742 1 96.38 227 LEU B C 1
ATOM 3990 O 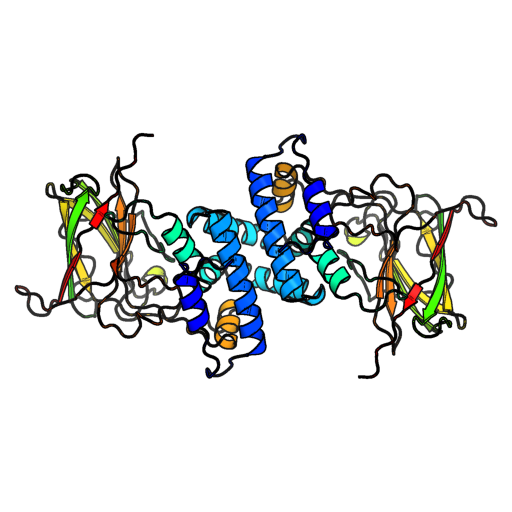O . LEU B 1 227 ? 8.422 24.891 10.188 1 96.38 227 LEU B O 1
ATOM 3994 N N . THR B 1 228 ? 7.816 22.812 10.445 1 95.62 228 THR B N 1
ATOM 3995 C CA . THR B 1 228 ? 6.531 22.938 9.758 1 95.62 228 THR B CA 1
ATOM 3996 C C . THR B 1 228 ? 5.391 22.531 10.688 1 95.62 228 THR B C 1
ATOM 3998 O O . THR B 1 228 ? 5.371 21.422 11.219 1 95.62 228 THR B O 1
ATOM 4001 N N . SER B 1 229 ? 4.484 23.469 10.875 1 96.38 229 SER B N 1
ATOM 4002 C CA . SER B 1 229 ? 3.414 23.203 11.836 1 96.38 229 SER B CA 1
ATOM 4003 C C . SER B 1 229 ? 2.146 23.969 11.469 1 96.38 229 SER B C 1
ATOM 4005 O O . SER B 1 229 ? 1.983 24.391 10.32 1 96.38 229 SER B O 1
ATOM 4007 N N . GLN B 1 230 ? 1.135 23.906 12.352 1 96.62 230 GLN B N 1
ATOM 4008 C CA . GLN B 1 230 ? -0.151 24.578 12.188 1 96.62 230 GLN B CA 1
ATOM 4009 C C . GLN B 1 230 ? -0.742 24.969 13.547 1 96.62 230 GLN B C 1
ATOM 4011 O O . GLN B 1 230 ? -0.427 24.359 14.562 1 96.62 230 GLN B O 1
ATOM 4016 N N . LEU B 1 231 ? -1.483 26 13.562 1 97.5 231 LEU B N 1
ATOM 4017 C CA . LEU B 1 231 ? -2.219 26.344 14.773 1 97.5 231 LEU B CA 1
ATOM 4018 C C . LEU B 1 231 ? -3.721 26.172 14.562 1 97.5 231 LEU B C 1
ATOM 4020 O O . LEU B 1 231 ? -4.227 26.375 13.461 1 97.5 231 LEU B O 1
ATOM 4024 N N . TYR B 1 232 ? -4.371 25.812 15.602 1 98.31 232 TYR B N 1
ATOM 4025 C CA . TYR B 1 232 ? -5.816 25.625 15.672 1 98.31 232 TYR B CA 1
ATOM 4026 C C . TYR B 1 232 ? -6.434 26.547 16.719 1 98.31 232 TYR B C 1
ATOM 4028 O O . TYR B 1 232 ? -5.719 27.125 17.547 1 98.31 232 TYR B O 1
ATOM 4036 N N . PHE B 1 233 ? -7.734 26.703 16.672 1 98.44 233 PHE B N 1
ATOM 4037 C CA . PHE B 1 233 ? -8.414 27.688 17.516 1 98.44 233 PHE B CA 1
ATOM 4038 C C . PHE B 1 233 ? -9.188 27 18.625 1 98.44 233 PHE B C 1
ATOM 4040 O O . PHE B 1 233 ? -10.039 26.141 18.375 1 98.44 233 PHE B O 1
ATOM 4047 N N . ALA B 1 234 ? -8.891 27.438 19.828 1 98 234 ALA B N 1
ATOM 4048 C CA . ALA B 1 234 ? -9.562 26.875 20.984 1 98 234 ALA B CA 1
ATOM 4049 C C . ALA B 1 234 ? -11.078 27 20.875 1 98 234 ALA B C 1
ATOM 4051 O O . ALA B 1 234 ? -11.586 28.031 20.438 1 98 234 ALA B O 1
ATOM 4052 N N . GLY B 1 235 ? -11.75 25.891 21.234 1 96.31 235 GLY B N 1
ATOM 4053 C CA . GLY B 1 235 ? -13.203 25.922 21.297 1 96.31 235 GLY B CA 1
ATOM 4054 C C . GLY B 1 235 ? -13.867 25.547 19.984 1 96.31 235 GLY B C 1
ATOM 4055 O O . GLY B 1 235 ? -15.094 25.391 19.922 1 96.31 235 GLY B O 1
ATOM 4056 N N . ASP B 1 236 ? -13.133 25.469 18.938 1 97.44 236 ASP B N 1
ATOM 4057 C CA . ASP B 1 236 ? -13.75 25.078 17.672 1 97.44 236 ASP B CA 1
ATOM 4058 C C . ASP B 1 236 ? -14.281 23.656 17.75 1 97.44 236 ASP B C 1
ATOM 4060 O O . ASP B 1 236 ? -13.562 22.734 18.141 1 97.44 236 ASP B O 1
ATOM 4064 N N . PRO B 1 237 ? -15.461 23.453 17.312 1 96.69 237 PRO B N 1
ATOM 4065 C CA . PRO B 1 237 ? -16.062 22.125 17.422 1 96.69 237 PRO B CA 1
ATOM 4066 C C . PRO B 1 237 ? -15.406 21.094 16.5 1 96.69 237 PRO B C 1
ATOM 4068 O O . PRO B 1 237 ? -15.57 19.891 16.703 1 96.69 237 PRO B O 1
ATOM 4071 N N . ALA B 1 238 ? -14.695 21.5 15.5 1 97.06 238 ALA B N 1
ATOM 4072 C CA . ALA B 1 238 ? -14.062 20.578 14.555 1 97.06 238 ALA B CA 1
ATOM 4073 C C . ALA B 1 238 ? -12.766 20.016 15.133 1 97.06 238 ALA B C 1
ATOM 4075 O O . ALA B 1 238 ? -12.227 19.031 14.609 1 97.06 238 ALA B O 1
ATOM 4076 N N . ASN B 1 239 ? -12.227 20.625 16.156 1 97.31 239 ASN B N 1
ATOM 4077 C CA . ASN B 1 239 ? -10.945 20.188 16.719 1 97.31 239 ASN B CA 1
ATOM 4078 C C . ASN B 1 239 ? -10.961 18.703 17.078 1 97.31 239 ASN B C 1
ATOM 4080 O O . ASN B 1 239 ? -10.125 17.938 16.578 1 97.31 239 ASN B O 1
ATOM 4084 N N . PRO B 1 240 ? -11.938 18.25 17.797 1 94.88 240 PRO B N 1
ATOM 4085 C CA . PRO B 1 240 ? -11.891 16.844 18.219 1 94.88 240 PRO B CA 1
ATOM 4086 C C . PRO B 1 240 ? -12.172 15.875 17.062 1 94.88 240 PRO B C 1
ATOM 4088 O O . PRO B 1 240 ? -11.914 14.672 17.188 1 94.88 240 PRO B O 1
ATOM 4091 N N . VAL B 1 241 ? -12.703 16.375 15.953 1 95.06 241 VAL B N 1
ATOM 4092 C CA . VAL B 1 241 ? -13.133 15.453 14.914 1 95.06 241 VAL B CA 1
ATOM 4093 C C . VAL B 1 241 ? -12.312 15.672 13.648 1 95.06 241 VAL B C 1
ATOM 4095 O O . VAL B 1 241 ? -12.672 15.18 12.57 1 95.06 241 VAL B O 1
ATOM 4098 N N . ASP B 1 242 ? -11.273 16.484 13.781 1 97.62 242 ASP B N 1
ATOM 4099 C CA . ASP B 1 242 ? -10.383 16.625 12.633 1 97.62 242 ASP B CA 1
ATOM 4100 C C . ASP B 1 242 ? -9.945 15.258 12.094 1 97.62 242 ASP B C 1
ATOM 4102 O O . ASP B 1 242 ? -9.422 14.43 12.844 1 97.62 242 ASP B O 1
ATOM 4106 N N . CYS B 1 243 ? -10.008 15.008 10.828 1 97.44 243 CYS B N 1
ATOM 4107 C CA . CYS B 1 243 ? -9.992 13.656 10.281 1 97.44 243 CYS B CA 1
ATOM 4108 C C . CYS B 1 243 ? -8.57 13.148 10.109 1 97.44 243 CYS B C 1
ATOM 4110 O O . CYS B 1 243 ? -8.352 11.977 9.805 1 97.44 243 CYS B O 1
ATOM 4112 N N . ILE B 1 244 ? -7.582 13.961 10.312 1 97.31 244 ILE B N 1
ATOM 4113 C CA . ILE B 1 244 ? -6.211 13.484 10.156 1 97.31 244 ILE B CA 1
ATOM 4114 C C . ILE B 1 244 ? -5.488 13.539 11.5 1 97.31 244 ILE B C 1
ATOM 4116 O O . ILE B 1 244 ? -4.277 13.328 11.562 1 97.31 244 ILE B O 1
ATOM 4120 N N . PHE B 1 245 ? -6.156 14 12.578 1 96.81 245 PHE B N 1
ATOM 4121 C CA . PHE B 1 245 ? -5.723 13.891 13.961 1 96.81 245 PHE B CA 1
ATOM 4122 C C . PHE B 1 245 ? -4.578 14.852 14.25 1 96.81 245 PHE B C 1
ATOM 4124 O O . PHE B 1 245 ? -3.705 14.555 15.07 1 96.81 245 PHE B O 1
ATOM 4131 N N . SER B 1 246 ? -4.535 15.945 13.562 1 96.19 246 SER B N 1
ATOM 4132 C CA . SER B 1 246 ? -3.43 16.891 13.695 1 96.19 246 SER B CA 1
ATOM 4133 C C . SER B 1 246 ? -3.715 17.922 14.781 1 96.19 246 SER B C 1
ATOM 4135 O O . SER B 1 246 ? -2.842 18.719 15.133 1 96.19 246 SER B O 1
ATOM 4137 N N . THR B 1 247 ? -4.91 17.953 15.312 1 96.38 247 THR B N 1
ATOM 4138 C CA . THR B 1 247 ? -5.258 18.891 16.375 1 96.38 247 THR B CA 1
ATOM 4139 C C . THR B 1 247 ? -4.73 18.406 17.719 1 96.38 247 THR B C 1
ATOM 4141 O O . THR B 1 247 ? -5.473 17.812 18.516 1 96.38 247 THR B O 1
ATOM 4144 N N . ILE B 1 248 ? -3.518 18.719 17.984 1 92.19 248 ILE B N 1
ATOM 4145 C CA . ILE B 1 248 ? -2.945 18.359 19.281 1 92.19 248 ILE B CA 1
ATOM 4146 C C . ILE B 1 248 ? -2.93 19.578 20.203 1 92.19 248 ILE B C 1
ATOM 4148 O O . ILE B 1 248 ? -2.924 20.719 19.734 1 92.19 248 ILE B O 1
ATOM 4152 N N . ASP B 1 249 ? -2.861 19.359 21.484 1 91.31 249 ASP B N 1
ATOM 4153 C CA . ASP B 1 249 ? -3.018 20.406 22.484 1 91.31 249 ASP B CA 1
ATOM 4154 C C . ASP B 1 249 ? -1.964 21.5 22.297 1 91.31 249 ASP B C 1
ATOM 4156 O O . ASP B 1 249 ? -2.262 22.688 22.438 1 91.31 249 ASP B O 1
ATOM 4160 N N . ASP B 1 250 ? -0.805 21.172 21.938 1 88.88 250 ASP B N 1
ATOM 4161 C CA . ASP B 1 250 ? 0.312 22.094 21.781 1 88.88 250 ASP B CA 1
ATOM 4162 C C . ASP B 1 250 ? 0.014 23.156 20.734 1 88.88 250 ASP B C 1
ATOM 4164 O O . ASP B 1 250 ? 0.612 24.234 20.734 1 88.88 250 ASP B O 1
ATOM 4168 N N . HIS B 1 251 ? -0.948 22.875 19.859 1 93.44 251 HIS B N 1
ATOM 4169 C CA . HIS B 1 251 ? -1.141 23.734 18.688 1 93.44 251 HIS B CA 1
ATOM 4170 C C . HIS B 1 251 ? -2.463 24.5 18.781 1 93.44 251 HIS B C 1
ATOM 4172 O O . HIS B 1 251 ? -2.811 25.25 17.875 1 93.44 251 HIS B O 1
ATOM 4178 N N . ILE B 1 252 ? -3.191 24.281 19.844 1 97 252 ILE B N 1
ATOM 4179 C CA . ILE B 1 252 ? -4.477 24.953 20 1 97 252 ILE B CA 1
ATOM 4180 C C . ILE B 1 252 ? -4.293 26.25 20.797 1 97 252 ILE B C 1
ATOM 4182 O O . ILE B 1 252 ? -3.783 26.234 21.906 1 97 252 ILE B O 1
ATOM 4186 N N . VAL B 1 253 ? -4.73 27.344 20.219 1 97.75 253 VAL B N 1
ATOM 4187 C CA . VAL B 1 253 ? -4.477 28.656 20.812 1 97.75 253 VAL B CA 1
ATOM 4188 C C . VAL B 1 253 ? -5.801 29.391 21.016 1 97.75 253 VAL B C 1
ATOM 4190 O O . VAL B 1 253 ? -6.801 29.078 20.375 1 97.75 253 VAL B O 1
ATOM 4193 N N . ASP B 1 254 ? -5.727 30.438 21.891 1 97.88 254 ASP B N 1
ATOM 4194 C CA . ASP B 1 254 ? -6.871 31.312 22.094 1 97.88 254 ASP B CA 1
ATOM 4195 C C . ASP B 1 254 ? -6.859 32.469 21.109 1 97.88 254 ASP B C 1
ATOM 4197 O O . ASP B 1 254 ? -5.809 33.062 20.844 1 97.88 254 ASP B O 1
ATOM 4201 N N . ALA B 1 255 ? -7.996 32.688 20.516 1 98.06 255 ALA B N 1
ATOM 4202 C CA . ALA B 1 255 ? -8.227 33.906 19.75 1 98.06 255 ALA B CA 1
ATOM 4203 C C . ALA B 1 255 ? -9.141 34.875 20.5 1 98.06 255 ALA B C 1
ATOM 4205 O O . ALA B 1 255 ? -10.352 34.625 20.609 1 98.06 255 ALA B O 1
ATOM 4206 N N . LEU B 1 256 ? -8.555 35.938 20.984 1 97.94 256 LEU B N 1
ATOM 4207 C CA . LEU B 1 256 ? -9.289 36.875 21.844 1 97.94 256 LEU B CA 1
ATOM 4208 C C . LEU B 1 256 ? -9.484 38.219 21.125 1 97.94 256 LEU B C 1
ATOM 4210 O O . LEU B 1 256 ? -8.773 38.531 20.172 1 97.94 256 LEU B O 1
ATOM 4214 N N . PRO B 1 257 ? -10.445 39 21.609 1 97.75 257 PRO B N 1
ATOM 4215 C CA . PRO B 1 257 ? -10.57 40.344 21.031 1 97.75 257 PRO B CA 1
ATOM 4216 C C . PRO B 1 257 ? -9.281 41.156 21.156 1 97.75 257 PRO B C 1
ATOM 4218 O O . PRO B 1 257 ? -8.625 41.125 22.188 1 97.75 257 PRO B O 1
ATOM 4221 N N . HIS B 1 258 ? -9 41.781 20.094 1 97.69 258 HIS B N 1
ATOM 4222 C CA . HIS B 1 258 ? -7.789 42.594 20.094 1 97.69 258 HIS B CA 1
ATOM 4223 C C . HIS B 1 258 ? -7.926 43.781 21.031 1 97.69 258 HIS B C 1
ATOM 4225 O O . HIS B 1 258 ? -8.93 44.5 21 1 97.69 258 HIS B O 1
ATOM 4231 N N . PRO B 1 259 ? -6.941 44.062 21.812 1 96.88 259 PRO B N 1
ATOM 4232 C CA . PRO B 1 259 ? -7.062 45.156 22.781 1 96.88 259 PRO B CA 1
ATOM 4233 C C . PRO B 1 259 ? -6.957 46.531 22.125 1 96.88 259 PRO B C 1
ATOM 4235 O O . PRO B 1 259 ? -7.5 47.5 22.656 1 96.88 259 PRO B O 1
ATOM 4238 N N . GLU B 1 260 ? -6.312 46.625 21.047 1 96.38 260 GLU B N 1
ATOM 4239 C CA . GLU B 1 260 ? -5.984 47.938 20.5 1 96.38 260 GLU B CA 1
ATOM 4240 C C . GLU B 1 260 ? -6.598 48.125 19.109 1 96.38 260 GLU B C 1
ATOM 4242 O O . GLU B 1 260 ? -6.477 49.188 18.5 1 96.38 260 GLU B O 1
ATOM 4247 N N . ARG B 1 261 ? -7.109 47.094 18.531 1 95.75 261 ARG B N 1
ATOM 4248 C CA . ARG B 1 261 ? -7.66 47.156 17.188 1 95.75 261 ARG B CA 1
ATOM 4249 C C . ARG B 1 261 ? -9.086 46.625 17.141 1 95.75 261 ARG B C 1
ATOM 4251 O O . ARG B 1 261 ? -9.297 45.438 17.109 1 95.75 261 ARG B O 1
ATOM 4258 N N . ASP B 1 262 ? -9.961 47.594 17.016 1 94.62 262 ASP B N 1
ATOM 4259 C CA . ASP B 1 262 ? -11.375 47.219 17 1 94.62 262 ASP B CA 1
ATOM 4260 C C . ASP B 1 262 ? -11.68 46.281 15.844 1 94.62 262 ASP B C 1
ATOM 4262 O O . ASP B 1 262 ? -11.211 46.5 14.727 1 94.62 262 ASP B O 1
ATOM 4266 N N . GLY B 1 263 ? -12.398 45.219 16.219 1 95.31 263 GLY B N 1
ATOM 4267 C CA . GLY B 1 263 ? -12.828 44.281 15.188 1 95.31 263 GLY B CA 1
ATOM 4268 C C . GLY B 1 263 ? -11.836 43.156 14.945 1 95.31 263 GLY B C 1
ATOM 4269 O O . GLY B 1 263 ? -12.148 42.188 14.25 1 95.31 263 GLY B O 1
ATOM 4270 N N . TYR B 1 264 ? -10.688 43.281 15.43 1 97.69 264 TYR B N 1
ATOM 4271 C CA . TYR B 1 264 ? -9.664 42.25 15.258 1 97.69 264 TYR B CA 1
ATOM 4272 C C . TYR B 1 264 ? -9.68 41.281 16.438 1 97.69 264 TYR B C 1
ATOM 4274 O O . TYR B 1 264 ? -10.031 41.656 17.547 1 97.69 264 TYR B O 1
ATOM 4282 N N . GLN B 1 265 ? -9.344 40.062 16.109 1 98.5 265 GLN B N 1
ATOM 4283 C CA . GLN B 1 265 ? -8.914 39.125 17.141 1 98.5 265 GLN B CA 1
ATOM 4284 C C . GLN B 1 265 ? -7.391 39.062 17.219 1 98.5 265 GLN B C 1
ATOM 4286 O O . GLN B 1 265 ? -6.695 39.438 16.281 1 98.5 265 GLN B O 1
ATOM 4291 N N . LEU B 1 266 ? -6.965 38.594 18.406 1 98.69 266 LEU B N 1
ATOM 4292 C CA . LEU B 1 266 ? -5.527 38.5 18.625 1 98.69 266 LEU B CA 1
ATOM 4293 C C . LEU B 1 266 ? -5.156 37.062 19.062 1 98.69 266 LEU B C 1
ATOM 4295 O O . LEU B 1 266 ? -5.797 36.5 19.953 1 98.69 266 LEU B O 1
ATOM 4299 N N . VAL B 1 267 ? -4.207 36.5 18.406 1 98.56 267 VAL B N 1
ATOM 4300 C CA . VAL B 1 267 ? -3.584 35.219 18.797 1 98.56 267 VAL B CA 1
ATOM 4301 C C . VAL B 1 267 ? -2.119 35.469 19.156 1 98.56 267 VAL B C 1
ATOM 4303 O O . VAL B 1 267 ? -1.371 36.062 18.391 1 98.56 267 VAL B O 1
ATOM 4306 N N . ASN B 1 268 ? -1.755 35.031 20.297 1 98.06 268 ASN B N 1
ATOM 4307 C CA . ASN B 1 268 ? -0.35 34.969 20.703 1 98.06 268 ASN B CA 1
ATOM 4308 C C . ASN B 1 268 ? 0.246 33.594 20.484 1 98.06 268 ASN B C 1
ATOM 4310 O O . ASN B 1 268 ? -0.26 32.625 21.031 1 98.06 268 ASN B O 1
ATOM 4314 N N . LEU B 1 269 ? 1.322 33.469 19.688 1 97.75 269 LEU B N 1
ATOM 4315 C CA . LEU B 1 269 ? 1.938 32.188 19.344 1 97.75 269 LEU B CA 1
ATOM 4316 C C . LEU B 1 269 ? 3.457 32.281 19.453 1 97.75 269 LEU B C 1
ATOM 4318 O O . LEU B 1 269 ? 4.125 32.75 18.531 1 97.75 269 LEU B O 1
ATOM 4322 N N . ASP B 1 270 ? 4.031 31.781 20.531 1 97.69 270 ASP B N 1
ATOM 4323 C CA . ASP B 1 270 ? 5.48 31.641 20.578 1 97.69 270 ASP B CA 1
ATOM 4324 C C . ASP B 1 270 ? 5.926 30.328 19.938 1 97.69 270 ASP B C 1
ATOM 4326 O O . ASP B 1 270 ? 5.309 29.281 20.156 1 97.69 270 ASP B O 1
ATOM 4330 N N . ILE B 1 271 ? 6.898 30.422 19.156 1 98.44 271 ILE B N 1
ATOM 4331 C CA . ILE B 1 271 ? 7.445 29.281 18.438 1 98.44 271 ILE B CA 1
ATOM 4332 C C . ILE B 1 271 ? 8.852 28.969 18.938 1 98.44 271 ILE B C 1
ATOM 4334 O O . ILE B 1 271 ? 9.719 29.859 18.969 1 98.44 271 ILE B O 1
ATOM 4338 N N . VAL B 1 272 ? 9.031 27.766 19.328 1 98.19 272 VAL B N 1
ATOM 4339 C CA . VAL B 1 272 ? 10.305 27.375 19.906 1 98.19 272 VAL B CA 1
ATOM 4340 C C . VAL B 1 272 ? 11.016 26.391 18.953 1 98.19 272 VAL B C 1
ATOM 4342 O O . VAL B 1 272 ? 10.516 25.297 18.703 1 98.19 272 VAL B O 1
ATOM 4345 N N . LEU B 1 273 ? 12.203 26.734 18.453 1 97.94 273 LEU B N 1
ATOM 4346 C CA . LEU B 1 273 ? 12.945 25.938 17.484 1 97.94 273 LEU B CA 1
ATOM 4347 C C . LEU B 1 273 ? 13.961 25.047 18.188 1 97.94 273 LEU B C 1
ATOM 4349 O O . LEU B 1 273 ? 14.602 25.469 19.156 1 97.94 273 LEU B O 1
ATOM 4353 N N . GLN B 1 274 ? 14.07 23.922 17.688 1 96.56 274 GLN B N 1
ATOM 4354 C CA . GLN B 1 274 ? 15.094 23 18.172 1 96.56 274 GLN B CA 1
ATOM 4355 C C . GLN B 1 274 ? 16.422 23.219 17.453 1 96.56 274 GLN B C 1
ATOM 4357 O O . GLN B 1 274 ? 16.484 23.141 16.219 1 96.56 274 GLN B O 1
ATOM 4362 N N . PRO B 1 275 ? 17.5 23.5 18.234 1 95.38 275 PRO B N 1
ATOM 4363 C CA . PRO B 1 275 ? 18.812 23.594 17.562 1 95.38 275 PRO B CA 1
ATOM 4364 C C . PRO B 1 275 ? 19.234 22.281 16.922 1 95.38 275 PRO B C 1
ATOM 4366 O O . PRO B 1 275 ? 18.875 21.203 17.391 1 95.38 275 PRO B O 1
ATOM 4369 N N . GLU B 1 276 ? 19.969 22.438 15.805 1 90.31 276 GLU B N 1
ATOM 4370 C CA . GLU B 1 276 ? 20.516 21.25 15.148 1 90.31 276 GLU B CA 1
ATOM 4371 C C . GLU B 1 276 ? 21.609 20.609 16 1 90.31 276 GLU B C 1
ATOM 4373 O O . GLU B 1 276 ? 22.406 21.312 16.641 1 90.31 276 GLU B O 1
ATOM 4378 N N . THR B 1 277 ? 21.438 19.625 16.797 1 73.25 277 THR B N 1
ATOM 4379 C CA . THR B 1 277 ? 22.547 19.047 17.531 1 73.25 277 THR B CA 1
ATOM 4380 C C . THR B 1 277 ? 23.797 18.953 16.672 1 73.25 277 THR B C 1
ATOM 4382 O O . THR B 1 277 ? 23.719 18.531 15.508 1 73.25 277 THR B O 1
ATOM 4385 N N . ALA B 1 278 ? 24.875 19.766 17.078 1 50.59 278 ALA B N 1
ATOM 4386 C CA . ALA B 1 278 ? 26.156 19.484 16.422 1 50.59 278 ALA B CA 1
ATOM 4387 C C . ALA B 1 278 ? 26.344 18 16.188 1 50.59 278 ALA B C 1
ATOM 4389 O O . ALA B 1 278 ? 26.234 17.203 17.125 1 50.59 278 ALA B O 1
ATOM 4390 N N . GLN B 1 279 ? 25.719 17.359 15.055 1 38.31 279 GLN B N 1
ATOM 4391 C CA . GLN B 1 279 ? 26.594 16.203 14.898 1 38.31 279 GLN B CA 1
ATOM 4392 C C . GLN B 1 279 ? 28.062 16.609 14.953 1 38.31 279 GLN B C 1
ATOM 4394 O O . GLN B 1 279 ? 28.438 17.672 14.438 1 38.31 279 GLN B O 1
#

pLDDT: mean 94.29, std 8.73, range [32.88, 98.81]

Secondary structure (DSSP, 8-state):
---TT-HHHHHHHHT--TTSTT--HHHHHHHHHHHHHHHHHHHHHT--HHHHHHHHHHHHHHHHTT-HHHHHHHTTHHHHHHHHH---TTSPPP----S----------SSEE-S-TT--S-EEEEEEEEEETTT--B-TT-EEEEE---TTS--GGG-TTSPTTTTEEEEE--TTSEEEEEEEPPPPEE-S-TTSHHHHHHHHHT---EEPPEEEEEEE-TTB--EEEEEEETT-TTGGG-TT----GGGEE--EE-SSSTT-EEEE--EEEPB----/---TT-HHHHHHHHT--TTSTT--HHHHHHHHHHHHHHHHHHHHHT--HHHHHHHHHHHHHHHHTT-HHHHHHHTTHHHHHHHHT---TTSPPP----S----------SSEE-S-TT--S-EEEEEEEEEETTT--B-TT-EEEEE---TTS--GGG-TTSPTTTTEEEEE--TTSEEEEEEEPPPPEE-S-TTSHHHHHHHHHT---EEPPEEEEEEE-TTB--EEEEEEETT-TTGGG-TT----GGGEE--EE-SSSTT-EEEE--EEEPB----

Radius of gyration: 30.28 Å; Cα contacts (8 Å, |Δi|>4): 1161; chains: 2; bounding box: 52×94×61 Å

Foldseek 3Di:
DPPPPPPVLVVVLVVQDCPDPPRDVVVSVVVNVVSRVVVVVCVVVVDDPVNVVVVVVLVVQCVVVVCPVVLCLLVLNVVVVQVVPDDAPQAQGAFDQDDDDDPPDDADEFQAEQADPPQDAQKEKEKEFEAASVPRFGDFFKKKKKAAAGQQRHGCVRPVVDDPCRRIHMYTAHRRRMGMYIDHFHHKDFDDDCPGSVNVVCVVVVAGRIAAGKMWMWIDDPQFDIGTAIAGEPPGPCLVRHSSNRNDPSRYWYWAQDPPDPRYTYTYDYGYTYGDPPD/DPPPPPPVLVVVLVVQDCPDPPRDVVVSVVVNVVSRVVVVVCVVVVDDPVNVVVVVVLVVQCVVVVCPVVLCLLVLNVVVVQVVPDDAPQAQGAFDQDDDDDPPDDADEFQAEQADPPQDAQKEKEKEFEAASVPRFGDFFKKKKKAAAGQQRHGCVRPVVDDPCRRIHMYTAHRRRMGMYIDHFHHKDFDDDCPGSVNVVCVVVVAGRIAAGKMWMWIDDPQFDIGTAIAGEPPGPCLVRHSSNRNDPSRYWYWAQDPPDPRYTYTYDYGYTYGDPPD

Sequence (558 aa):
MNNPDNYTLQRAFDAMCSDAPGADPVLQAQFRVALKHFHAMLDELKLTDRQLYRIATWIGKVAQQDELIMLCDMMGLTMRALDLARTDDHATPQNVTGPFPKDEIAEGSNPCHIATDDEPGQRLEVRGRVLDAATGKPVPGAMMIVWQPNQFGRYENEDDSQSEDNLRGKLRCEADGSFQVFTIRPGGYIIGREDTEVGVLMKRLGRNRQRAPHIHYRVMQPGYRNLTSQLYFAGDPANPVDCIFSTIDDHIVDALPHPERDGYQLVNLDIVLQPETAQMNNPDNYTLQRAFDAMCSDAPGADPVLQAQFRVALKHFHAMLDELKLTDRQLYRIATWIGKVAQQDELIMLCDMMGLTMRALDLARTDDHATPQNVTGPFPKDEIAEGSNPCHIATDDEPGQRLEVRGRVLDAATGKPVPGAMMIVWQPNQFGRYENEDDSQSEDNLRGKLRCEADGSFQVFTIRPGGYIIGREDTEVGVLMKRLGRNRQRAPHIHYRVMQPGYRNLTSQLYFAGDPANPVDCIFSTIDDHIVDALPHPERDGYQLVNLDIVLQPETAQ

Solvent-accessible surface area (backbone atoms only — not comparable to full-atom values): 29518 Å² total; per-residue (Å²): 124,84,58,94,80,47,62,45,58,54,51,47,56,65,48,42,32,78,84,36,82,69,32,34,68,68,58,38,55,54,48,52,52,50,49,52,38,54,52,46,45,40,64,74,67,61,42,42,46,68,55,50,49,50,51,42,52,48,50,35,51,30,34,75,68,70,35,47,63,59,50,39,27,50,61,20,49,43,49,46,17,45,59,70,65,60,85,55,92,71,23,59,70,68,45,74,76,68,92,74,81,71,83,89,57,71,75,52,49,69,65,29,73,29,45,59,93,80,53,72,58,55,37,29,36,43,31,36,34,32,24,30,42,86,76,65,41,55,38,54,58,29,37,35,38,39,41,38,33,40,48,77,32,49,38,40,94,80,32,85,88,45,55,89,65,45,38,35,46,26,29,50,22,37,77,72,6,38,47,37,38,37,37,50,49,39,22,40,37,68,59,80,48,68,87,41,67,64,31,43,49,31,36,30,34,20,34,72,45,37,39,41,36,43,40,37,36,34,40,41,43,96,68,36,50,71,40,38,24,54,40,34,54,61,88,47,81,40,45,89,56,24,39,42,65,72,72,46,77,93,33,48,35,64,74,39,76,32,91,84,41,88,80,26,29,33,30,77,52,75,40,27,37,39,63,49,71,83,121,125,83,59,95,79,48,63,46,58,53,50,47,58,65,48,42,31,77,82,36,81,68,33,34,68,70,57,40,56,54,48,52,52,50,49,53,38,54,53,46,45,39,63,74,68,61,43,42,46,67,54,50,50,51,48,43,52,49,50,36,51,28,34,75,68,70,36,49,63,58,49,38,27,49,60,21,48,42,49,44,18,45,59,69,65,59,87,54,91,68,23,58,70,68,43,73,77,69,92,74,82,70,83,90,58,72,75,52,49,71,67,28,72,28,45,58,92,81,54,71,58,56,38,28,34,42,31,36,33,34,24,31,42,86,78,66,42,55,39,54,57,28,35,37,38,39,39,39,33,40,50,78,31,47,38,38,95,80,32,83,87,44,54,88,66,45,38,35,45,24,29,50,23,38,77,73,6,37,46,39,38,36,37,50,50,38,22,40,39,68,61,81,48,69,89,40,67,64,32,45,50,32,36,30,34,19,34,70,45,38,40,42,35,44,42,38,37,34,39,42,42,94,68,36,50,69,40,37,25,52,37,34,54,60,87,47,80,40,44,90,56,23,38,41,62,72,70,43,76,92,32,48,36,63,74,40,76,32,90,86,40,88,80,28,28,34,30,76,54,73,42,27,38,41,63,49,68,82,121